Protein 2MWT (pdb70)

Foldseek 3Di:
DVCVVVVVVVCVVVVVVCVVVPPPDDDPDDDDDD

Structure (mmCIF, N/CA/C/O backbone):
data_2MWT
#
_entry.id   2MWT
#
loop_
_atom_site.group_PDB
_atom_site.id
_atom_site.type_symbol
_atom_site.label_atom_id
_atom_site.label_alt_id
_atom_site.label_comp_id
_atom_site.label_asym_id
_atom_site.label_entity_id
_atom_site.label_seq_id
_atom_site.pdbx_PDB_ins_code
_atom_site.Cartn_x
_atom_site.Cartn_y
_atom_site.Cartn_z
_atom_site.occupancy
_atom_site.B_iso_or_equiv
_atom_site.auth_seq_id
_atom_site.auth_comp_id
_atom_site.auth_asym_id
_atom_site.auth_atom_id
_atom_site.pdbx_PDB_model_num
ATOM 1 N N . LYS A 1 1 ? -11.707 -5.623 16.381 1.00 13.00 1 LYS A N 1
ATOM 2 C CA . LYS A 1 1 ? -10.942 -5.625 15.140 1.00 3.51 1 LYS A CA 1
ATOM 3 C C . LYS A 1 1 ? -11.334 -4.444 14.257 1.00 33.32 1 LYS A C 1
ATOM 4 O O . LYS A 1 1 ? -12.045 -4.608 13.265 1.00 24.51 1 LYS A O 1
ATOM 23 N N . ARG A 1 2 ? -10.866 -3.256 14.624 1.00 53.44 2 ARG A N 1
ATOM 24 C CA . ARG A 1 2 ? -11.169 -2.048 13.864 1.00 23.32 2 ARG A CA 1
ATOM 25 C C . ARG A 1 2 ? -10.040 -1.722 12.891 1.00 51.54 2 ARG A C 1
ATOM 26 O O . ARG A 1 2 ? -10.263 -1.101 11.851 1.00 73.44 2 ARG A O 1
ATOM 47 N N . PHE A 1 3 ? -8.828 -2.143 13.235 1.00 3.54 3 PHE A N 1
ATOM 48 C CA . PHE A 1 3 ? -7.664 -1.894 12.393 1.00 43.50 3 PHE A CA 1
ATOM 49 C C . PHE A 1 3 ? -7.745 -2.701 11.101 1.00 41.23 3 PHE A C 1
ATOM 50 O O . PHE A 1 3 ? -7.157 -2.329 10.085 1.00 75.15 3 PHE A O 1
ATOM 67 N N . LYS A 1 4 ? -8.477 -3.809 11.147 1.00 1.34 4 LYS A N 1
ATOM 68 C CA . LYS A 1 4 ? -8.637 -4.670 9.982 1.00 71.11 4 LYS A CA 1
ATOM 69 C C . LYS A 1 4 ? -9.093 -3.865 8.769 1.00 63.21 4 LYS A C 1
ATOM 70 O O . LYS A 1 4 ? -8.659 -4.117 7.645 1.00 64.33 4 LYS A O 1
ATOM 89 N N . LYS A 1 5 ? -9.969 -2.895 9.004 1.00 51.41 5 LYS A N 1
ATOM 90 C CA . LYS A 1 5 ? -10.482 -2.050 7.932 1.00 41.03 5 LYS A CA 1
ATOM 91 C C . LYS A 1 5 ? -9.385 -1.144 7.381 1.00 73.11 5 LYS A C 1
ATOM 92 O O . LYS A 1 5 ? -9.379 -0.811 6.196 1.00 43.33 5 LYS A O 1
ATOM 111 N N . PHE A 1 6 ? -8.458 -0.750 8.248 1.00 75.11 6 PHE A N 1
ATOM 112 C CA . PHE A 1 6 ? -7.356 0.117 7.848 1.00 74.13 6 PHE A CA 1
ATOM 113 C C . PHE A 1 6 ? -6.392 -0.621 6.924 1.00 41.14 6 PHE A C 1
ATOM 114 O O . PHE A 1 6 ? -5.878 -0.051 5.961 1.00 53.22 6 PHE A O 1
ATOM 131 N N . PHE A 1 7 ? -6.150 -1.893 7.224 1.00 12.42 7 PHE A N 1
ATOM 132 C CA . PHE A 1 7 ? -5.246 -2.709 6.422 1.00 34.24 7 PHE A CA 1
ATOM 133 C C . PHE A 1 7 ? -5.623 -2.646 4.945 1.00 62.40 7 PHE A C 1
ATOM 134 O O . PHE A 1 7 ? -4.795 -2.317 4.095 1.00 55.32 7 PHE A O 1
ATOM 151 N N . LYS A 1 8 ? -6.877 -2.966 4.646 1.00 15.43 8 LYS A N 1
ATOM 152 C CA . LYS A 1 8 ? -7.366 -2.946 3.273 1.00 53.43 8 LYS A CA 1
ATOM 153 C C . LYS A 1 8 ? -7.155 -1.574 2.640 1.00 40.11 8 LYS A C 1
ATOM 154 O O . LYS A 1 8 ? -7.024 -1.454 1.422 1.00 62.04 8 LYS A O 1
ATOM 173 N N . LYS A 1 9 ? -7.122 -0.541 3.475 1.00 4.11 9 LYS A N 1
ATOM 174 C CA . LYS A 1 9 ? -6.923 0.823 2.999 1.00 73.34 9 LYS A CA 1
ATOM 175 C C . LYS A 1 9 ? -5.451 1.087 2.702 1.00 64.44 9 LYS A C 1
ATOM 176 O O . LYS A 1 9 ? -5.115 1.777 1.739 1.00 20.12 9 LYS A O 1
ATOM 195 N N . VAL A 1 10 ? -4.575 0.531 3.534 1.00 51.34 10 VAL A N 1
ATOM 196 C CA . VAL A 1 10 ? -3.138 0.705 3.358 1.00 30.45 10 VAL A CA 1
ATOM 197 C C . VAL A 1 10 ? -2.663 0.072 2.055 1.00 20.34 10 VAL A C 1
ATOM 198 O O . VAL A 1 10 ? -1.676 0.509 1.463 1.00 23.55 10 VAL A O 1
ATOM 211 N N . LYS A 1 11 ? -3.373 -0.961 1.612 1.00 4.44 11 LYS A N 1
ATOM 212 C CA . LYS A 1 11 ? -3.026 -1.654 0.378 1.00 70.43 11 LYS A CA 1
ATOM 213 C C . LYS A 1 11 ? -3.062 -0.700 -0.811 1.00 42.34 11 LYS A C 1
ATOM 214 O O . LYS A 1 11 ? -2.309 -0.860 -1.772 1.00 43.52 11 LYS A O 1
ATOM 233 N N . LYS A 1 12 ? -3.940 0.295 -0.740 1.00 34.52 12 LYS A N 1
ATOM 234 C CA . LYS A 1 12 ? -4.073 1.278 -1.809 1.00 21.55 12 LYS A CA 1
ATOM 235 C C . LYS A 1 12 ? -2.952 2.309 -1.741 1.00 5.31 12 LYS A C 1
ATOM 236 O O . LYS A 1 12 ? -2.299 2.598 -2.744 1.00 73.32 12 LYS A O 1
ATOM 255 N N . SER A 1 13 ? -2.732 2.861 -0.552 1.00 21.13 13 SER A N 1
ATOM 256 C CA . SER A 1 13 ? -1.691 3.862 -0.354 1.00 45.41 13 SER A CA 1
ATOM 257 C C . SER A 1 13 ? -0.309 3.268 -0.613 1.00 14.21 13 SER A C 1
ATOM 258 O O . SER A 1 13 ? 0.458 3.783 -1.426 1.00 61.34 13 SER A O 1
ATOM 266 N N . VAL A 1 14 ? -0.000 2.181 0.086 1.00 64.53 14 VAL A N 1
ATOM 267 C CA . VAL A 1 14 ? 1.288 1.514 -0.068 1.00 1.21 14 VAL A CA 1
ATOM 268 C C . VAL A 1 14 ? 1.512 1.077 -1.511 1.00 71.02 14 VAL A C 1
ATOM 269 O O . VAL A 1 14 ? 2.643 1.053 -1.996 1.00 42.14 14 VAL A O 1
ATOM 282 N N . LYS A 1 15 ? 0.426 0.732 -2.194 1.00 74.31 15 LYS A N 1
ATOM 283 C CA . LYS A 1 15 ? 0.501 0.296 -3.584 1.00 1.54 15 LYS A CA 1
ATOM 284 C C . LYS A 1 15 ? 1.287 1.297 -4.425 1.00 53.03 15 LYS A C 1
ATOM 285 O O . LYS A 1 15 ? 1.972 0.921 -5.377 1.00 11.13 15 LYS A O 1
ATOM 304 N N . LYS A 1 16 ? 1.184 2.573 -4.068 1.00 63.23 16 LYS A N 1
ATOM 305 C CA . LYS A 1 16 ? 1.887 3.628 -4.788 1.00 41.03 16 LYS A CA 1
ATOM 306 C C . LYS A 1 16 ? 3.361 3.666 -4.396 1.00 14.33 16 LYS A C 1
ATOM 307 O O . LYS A 1 16 ? 4.225 3.964 -5.220 1.00 53.44 16 LYS A O 1
ATOM 326 N N . ARG A 1 17 ? 3.640 3.362 -3.133 1.00 32.43 17 ARG A N 1
ATOM 327 C CA . ARG A 1 17 ? 5.009 3.361 -2.632 1.00 11.14 17 ARG A CA 1
ATOM 328 C C . ARG A 1 17 ? 5.849 2.306 -3.346 1.00 50.41 17 ARG A C 1
ATOM 329 O O . ARG A 1 17 ? 7.012 2.542 -3.675 1.00 44.21 17 ARG A O 1
ATOM 350 N N . LEU A 1 18 ? 5.253 1.143 -3.583 1.00 15.34 18 LEU A N 1
ATOM 351 C CA . LEU A 1 18 ? 5.945 0.051 -4.258 1.00 5.43 18 LEU A CA 1
ATOM 352 C C . LEU A 1 18 ? 6.432 0.485 -5.637 1.00 11.32 18 LEU A C 1
ATOM 353 O O . LEU A 1 18 ? 7.404 -0.057 -6.163 1.00 51.43 18 LEU A O 1
ATOM 369 N N . LYS A 1 19 ? 5.751 1.468 -6.217 1.00 33.25 19 LYS A N 1
ATOM 370 C CA . LYS A 1 19 ? 6.114 1.978 -7.533 1.00 42.40 19 LYS A CA 1
ATOM 371 C C . LYS A 1 19 ? 7.591 2.357 -7.581 1.00 62.41 19 LYS A C 1
ATOM 372 O O . LYS A 1 19 ? 8.243 2.226 -8.618 1.00 12.54 19 LYS A O 1
ATOM 391 N N . LYS A 1 20 ? 8.114 2.824 -6.453 1.00 5.02 20 LYS A N 1
ATOM 392 C CA . LYS A 1 20 ? 9.515 3.219 -6.364 1.00 64.35 20 LYS A CA 1
ATOM 393 C C . LYS A 1 20 ? 10.419 1.995 -6.244 1.00 53.44 20 LYS A C 1
ATOM 394 O O . LYS A 1 20 ? 11.556 2.004 -6.717 1.00 32.52 20 LYS A O 1
ATOM 413 N N . ILE A 1 21 ? 9.905 0.946 -5.611 1.00 41.24 21 ILE A N 1
ATOM 414 C CA . ILE A 1 21 ? 10.665 -0.285 -5.432 1.00 41.45 21 ILE A CA 1
ATOM 415 C C . ILE A 1 21 ? 10.764 -1.065 -6.739 1.00 15.20 21 ILE A C 1
ATOM 416 O O . ILE A 1 21 ? 11.706 -1.829 -6.949 1.00 41.51 21 ILE A O 1
ATOM 432 N N . PHE A 1 22 ? 9.785 -0.866 -7.615 1.00 74.35 22 PHE A N 1
ATOM 433 C CA . PHE A 1 22 ? 9.761 -1.551 -8.903 1.00 52.50 22 PHE A CA 1
ATOM 434 C C . PHE A 1 22 ? 10.285 -0.642 -10.011 1.00 64.33 22 PHE A C 1
ATOM 435 O O . PHE A 1 22 ? 9.766 -0.641 -11.127 1.00 73.35 22 PHE A O 1
ATOM 452 N N . LYS A 1 23 ? 11.319 0.131 -9.695 1.00 72.30 23 LYS A N 1
ATOM 453 C CA . LYS A 1 23 ? 11.916 1.044 -10.662 1.00 61.11 23 LYS A CA 1
ATOM 454 C C . LYS A 1 23 ? 13.127 0.407 -11.336 1.00 72.34 23 LYS A C 1
ATOM 455 O O . LYS A 1 23 ? 13.990 1.102 -11.872 1.00 53.34 23 LYS A O 1
ATOM 474 N N . LYS A 1 24 ? 13.184 -0.920 -11.308 1.00 30.54 24 LYS A N 1
ATOM 475 C CA . LYS A 1 24 ? 14.287 -1.653 -11.918 1.00 41.32 24 LYS A CA 1
ATOM 476 C C . LYS A 1 24 ? 14.087 -1.782 -13.425 1.00 13.42 24 LYS A C 1
ATOM 477 O O . LYS A 1 24 ? 12.979 -1.635 -13.943 1.00 23.43 24 LYS A O 1
ATOM 496 N N . PRO A 1 25 ? 15.182 -2.063 -14.146 1.00 73.44 25 PRO A N 1
ATOM 497 C CA . PRO A 1 25 ? 15.151 -2.220 -15.604 1.00 33.34 25 PRO A CA 1
ATOM 498 C C . PRO A 1 25 ? 14.421 -3.488 -16.035 1.00 11.13 25 PRO A C 1
ATOM 499 O O . PRO A 1 25 ? 14.004 -3.614 -17.186 1.00 14.14 25 PRO A O 1
ATOM 510 N N . MET A 1 26 ? 14.270 -4.424 -15.104 1.00 20.14 26 MET A N 1
ATOM 511 C CA . MET A 1 26 ? 13.588 -5.682 -15.388 1.00 45.51 26 MET A CA 1
ATOM 512 C C . MET A 1 26 ? 12.089 -5.461 -15.557 1.00 53.24 26 MET A C 1
ATOM 513 O O . MET A 1 26 ? 11.460 -6.047 -16.439 1.00 24.10 26 MET A O 1
ATOM 527 N N . VAL A 1 27 ? 11.520 -4.612 -14.707 1.00 42.21 27 VAL A N 1
ATOM 528 C CA . VAL A 1 27 ? 10.094 -4.313 -14.763 1.00 62.34 27 VAL A CA 1
ATOM 529 C C . VAL A 1 27 ? 9.729 -3.622 -16.072 1.00 12.40 27 VAL A C 1
ATOM 530 O O . VAL A 1 27 ? 10.539 -2.897 -16.650 1.00 65.43 27 VAL A O 1
ATOM 543 N N . ILE A 1 28 ? 8.504 -3.849 -16.533 1.00 74.40 28 ILE A N 1
ATOM 544 C CA . ILE A 1 28 ? 8.030 -3.247 -17.773 1.00 2.52 28 ILE A CA 1
ATOM 545 C C . ILE A 1 28 ? 6.806 -2.371 -17.526 1.00 60.42 28 ILE A C 1
ATOM 546 O O . ILE A 1 28 ? 5.974 -2.676 -16.673 1.00 73.21 28 ILE A O 1
ATOM 562 N N . GLY A 1 29 ? 6.702 -1.282 -18.281 1.00 41.14 29 GLY A N 1
ATOM 563 C CA . GLY A 1 29 ? 5.575 -0.380 -18.131 1.00 4.31 29 GLY A CA 1
ATOM 564 C C . GLY A 1 29 ? 5.822 0.686 -17.081 1.00 61.15 29 GLY A C 1
ATOM 565 O O . GLY A 1 29 ? 4.944 0.985 -16.272 1.00 4.14 29 GLY A O 1
ATOM 569 N N . VAL A 1 30 ? 7.021 1.260 -17.094 1.00 30.05 30 VAL A N 1
ATOM 570 C CA . VAL A 1 30 ? 7.381 2.298 -16.135 1.00 42.12 30 VAL A CA 1
ATOM 571 C C . VAL A 1 30 ? 8.282 3.348 -16.775 1.00 40.34 30 VAL A C 1
ATOM 572 O O . VAL A 1 30 ? 9.394 3.047 -17.212 1.00 13.15 30 VAL A O 1
ATOM 585 N N . THR A 1 31 ? 7.796 4.584 -16.829 1.00 14.44 31 THR A N 1
ATOM 586 C CA . THR A 1 31 ? 8.556 5.680 -17.416 1.00 11.41 31 THR A CA 1
ATOM 587 C C . THR A 1 31 ? 9.089 6.618 -16.339 1.00 44.42 31 THR A C 1
ATOM 588 O O . THR A 1 31 ? 8.422 6.869 -15.335 1.00 41.22 31 THR A O 1
ATOM 599 N N . ILE A 1 32 ? 10.295 7.134 -16.555 1.00 12.11 32 ILE A N 1
ATOM 600 C CA . ILE A 1 32 ? 10.916 8.046 -15.603 1.00 3.31 32 ILE A CA 1
ATOM 601 C C . ILE A 1 32 ? 10.103 9.328 -15.458 1.00 41.14 32 ILE A C 1
ATOM 602 O O . ILE A 1 32 ? 9.704 9.953 -16.441 1.00 13.41 32 ILE A O 1
ATOM 618 N N . PRO A 1 33 ? 9.852 9.731 -14.204 1.00 43.50 33 PRO A N 1
ATOM 619 C CA . PRO A 1 33 ? 9.087 10.944 -13.901 1.00 14.14 33 PRO A CA 1
ATOM 620 C C . PRO A 1 33 ? 9.847 12.215 -14.262 1.00 1.52 33 PRO A C 1
ATOM 621 O O . PRO A 1 33 ? 10.738 12.647 -13.530 1.00 11.13 33 PRO A O 1
ATOM 632 N N . PHE A 1 34 ? 9.490 12.812 -15.395 1.00 32.55 34 PHE A N 1
ATOM 633 C CA . PHE A 1 34 ? 10.139 14.034 -15.853 1.00 24.00 34 PHE A CA 1
ATOM 634 C C . PHE A 1 34 ? 9.144 15.189 -15.914 1.00 72.33 34 PHE A C 1
ATOM 635 O O . PHE A 1 34 ? 7.950 15.005 -15.678 1.00 64.01 34 PHE A O 1
ATOM 652 N N . LYS A 1 1 ? -9.901 -5.980 14.818 1.00 33.41 1 LYS A N 2
ATOM 653 C CA . LYS A 1 1 ? -11.206 -6.118 14.182 1.00 51.11 1 LYS A CA 2
ATOM 654 C C . LYS A 1 1 ? -11.519 -4.903 13.315 1.00 65.01 1 LYS A C 2
ATOM 655 O O . LYS A 1 1 ? -11.797 -5.035 12.123 1.00 11.31 1 LYS A O 2
ATOM 674 N N . ARG A 1 2 ? -11.470 -3.720 13.920 1.00 73.21 2 ARG A N 2
ATOM 675 C CA . ARG A 1 2 ? -11.748 -2.483 13.203 1.00 41.33 2 ARG A CA 2
ATOM 676 C C . ARG A 1 2 ? -10.555 -2.072 12.344 1.00 33.44 2 ARG A C 2
ATOM 677 O O . ARG A 1 2 ? -10.721 -1.564 11.235 1.00 21.05 2 ARG A O 2
ATOM 698 N N . PHE A 1 3 ? -9.354 -2.296 12.866 1.00 45.51 3 PHE A N 2
ATOM 699 C CA . PHE A 1 3 ? -8.132 -1.947 12.148 1.00 53.33 3 PHE A CA 2
ATOM 700 C C . PHE A 1 3 ? -8.003 -2.764 10.866 1.00 63.33 3 PHE A C 2
ATOM 701 O O . PHE A 1 3 ? -7.347 -2.345 9.912 1.00 31.41 3 PHE A O 2
ATOM 718 N N . LYS A 1 4 ? -8.633 -3.935 10.852 1.00 42.53 4 LYS A N 2
ATOM 719 C CA . LYS A 1 4 ? -8.591 -4.812 9.687 1.00 24.23 4 LYS A CA 2
ATOM 720 C C . LYS A 1 4 ? -8.986 -4.058 8.422 1.00 2.22 4 LYS A C 2
ATOM 721 O O . LYS A 1 4 ? -8.422 -4.282 7.351 1.00 31.34 4 LYS A O 2
ATOM 740 N N . LYS A 1 5 ? -9.958 -3.162 8.553 1.00 51.52 5 LYS A N 2
ATOM 741 C CA . LYS A 1 5 ? -10.428 -2.371 7.421 1.00 1.00 5 LYS A CA 2
ATOM 742 C C . LYS A 1 5 ? -9.362 -1.378 6.971 1.00 0.21 5 LYS A C 2
ATOM 743 O O . LYS A 1 5 ? -9.258 -1.057 5.787 1.00 24.11 5 LYS A O 2
ATOM 762 N N . PHE A 1 6 ? -8.571 -0.894 7.924 1.00 60.02 6 PHE A N 2
ATOM 763 C CA . PHE A 1 6 ? -7.512 0.063 7.625 1.00 12.23 6 PHE A CA 2
ATOM 764 C C . PHE A 1 6 ? -6.400 -0.593 6.812 1.00 52.51 6 PHE A C 2
ATOM 765 O O . PHE A 1 6 ? -5.852 0.012 5.889 1.00 21.11 6 PHE A O 2
ATOM 782 N N . PHE A 1 7 ? -6.072 -1.832 7.160 1.00 72.02 7 PHE A N 2
ATOM 783 C CA . PHE A 1 7 ? -5.025 -2.571 6.463 1.00 23.15 7 PHE A CA 2
ATOM 784 C C . PHE A 1 7 ? -5.259 -2.555 4.956 1.00 41.52 7 PHE A C 2
ATOM 785 O O . PHE A 1 7 ? -4.387 -2.156 4.184 1.00 22.04 7 PHE A O 2
ATOM 802 N N . LYS A 1 8 ? -6.443 -2.993 4.542 1.00 14.44 8 LYS A N 2
ATOM 803 C CA . LYS A 1 8 ? -6.795 -3.029 3.127 1.00 34.32 8 LYS A CA 2
ATOM 804 C C . LYS A 1 8 ? -6.623 -1.656 2.488 1.00 3.43 8 LYS A C 2
ATOM 805 O O . LYS A 1 8 ? -6.382 -1.544 1.286 1.00 31.31 8 LYS A O 2
ATOM 824 N N . LYS A 1 9 ? -6.746 -0.610 3.300 1.00 64.14 9 LYS A N 2
ATOM 825 C CA . LYS A 1 9 ? -6.601 0.757 2.815 1.00 71.01 9 LYS A CA 2
ATOM 826 C C . LYS A 1 9 ? -5.129 1.135 2.684 1.00 4.00 9 LYS A C 2
ATOM 827 O O . LYS A 1 9 ? -4.743 1.859 1.766 1.00 73.14 9 LYS A O 2
ATOM 846 N N . VAL A 1 10 ? -4.311 0.639 3.606 1.00 23.41 10 VAL A N 2
ATOM 847 C CA . VAL A 1 10 ? -2.880 0.922 3.592 1.00 53.10 10 VAL A CA 2
ATOM 848 C C . VAL A 1 10 ? -2.209 0.302 2.372 1.00 73.34 10 VAL A C 2
ATOM 849 O O . VAL A 1 10 ? -1.243 0.846 1.837 1.00 40.13 10 VAL A O 2
ATOM 862 N N . LYS A 1 11 ? -2.729 -0.841 1.936 1.00 61.11 11 LYS A N 2
ATOM 863 C CA . LYS A 1 11 ? -2.182 -1.537 0.777 1.00 50.41 11 LYS A CA 2
ATOM 864 C C . LYS A 1 11 ? -2.343 -0.700 -0.488 1.00 12.54 11 LYS A C 2
ATOM 865 O O . LYS A 1 11 ? -1.522 -0.770 -1.401 1.00 50.00 11 LYS A O 2
ATOM 884 N N . LYS A 1 12 ? -3.408 0.095 -0.533 1.00 3.32 12 LYS A N 2
ATOM 885 C CA 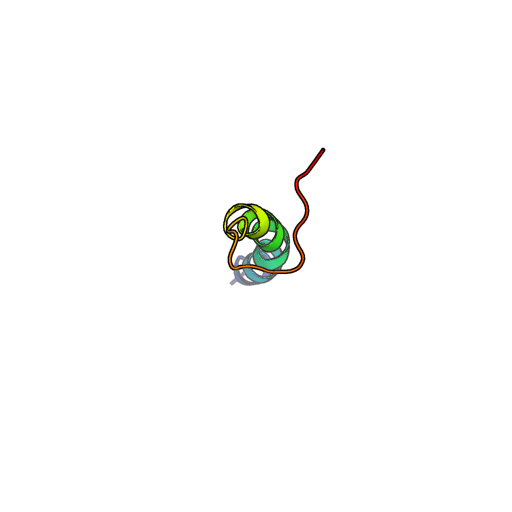. LYS A 1 12 ? -3.677 0.950 -1.683 1.00 24.42 12 LYS A CA 2
ATOM 886 C C . LYS A 1 12 ? -2.716 2.134 -1.718 1.00 23.35 12 LYS A C 2
ATOM 887 O O . LYS A 1 12 ? -2.076 2.397 -2.736 1.00 53.21 12 LYS A O 2
ATOM 906 N N . SER A 1 13 ? -2.618 2.844 -0.599 1.00 65.31 13 SER A N 2
ATOM 907 C CA . SER A 1 13 ? -1.735 4.002 -0.502 1.00 54.20 13 SER A CA 2
ATOM 908 C C . SER A 1 13 ? -0.272 3.577 -0.578 1.00 41.32 13 SER A C 2
ATOM 909 O O . SER A 1 13 ? 0.486 4.068 -1.416 1.00 21.12 13 SER A O 2
ATOM 917 N N . VAL A 1 14 ? 0.119 2.662 0.303 1.00 70.03 14 VAL A N 2
ATOM 918 C CA . VAL A 1 14 ? 1.491 2.169 0.336 1.00 2.43 14 VAL A CA 2
ATOM 919 C C . VAL A 1 14 ? 1.922 1.650 -1.032 1.00 32.25 14 VAL A C 2
ATOM 920 O O . VAL A 1 14 ? 3.088 1.758 -1.410 1.00 12.41 14 VAL A O 2
ATOM 933 N N . LYS A 1 15 ? 0.972 1.085 -1.769 1.00 62.02 15 LYS A N 2
ATOM 934 C CA . LYS A 1 15 ? 1.250 0.549 -3.096 1.00 63.13 15 LYS A CA 2
ATOM 935 C C . LYS A 1 15 ? 1.968 1.581 -3.960 1.00 71.44 15 LYS A C 2
ATOM 936 O O . LYS A 1 15 ? 2.947 1.266 -4.638 1.00 35.34 15 LYS A O 2
ATOM 955 N N . LYS A 1 16 ? 1.477 2.815 -3.932 1.00 34.35 16 LYS A N 2
ATOM 956 C CA . LYS A 1 16 ? 2.073 3.895 -4.709 1.00 12.05 16 LYS A CA 2
ATOM 957 C C . LYS A 1 16 ? 3.526 4.118 -4.306 1.00 45.00 16 LYS A C 2
ATOM 958 O O . LYS A 1 16 ? 4.353 4.521 -5.124 1.00 40.54 16 LYS A O 2
ATOM 977 N N . ARG A 1 17 ? 3.833 3.851 -3.040 1.00 73.23 17 ARG A N 2
ATOM 978 C CA . ARG A 1 17 ? 5.188 4.023 -2.530 1.00 75.50 17 ARG A CA 2
ATOM 979 C C . ARG A 1 17 ? 6.124 2.965 -3.106 1.00 61.21 17 ARG A C 2
ATOM 980 O O . ARG A 1 17 ? 7.131 3.289 -3.735 1.00 44.52 17 ARG A O 2
ATOM 1001 N N . LEU A 1 18 ? 5.786 1.699 -2.885 1.00 53.45 18 LEU A N 2
ATOM 1002 C CA . LEU A 1 18 ? 6.596 0.593 -3.382 1.00 50.43 18 LEU A CA 2
ATOM 1003 C C . LEU A 1 18 ? 6.660 0.606 -4.906 1.00 51.44 18 LEU A C 2
ATOM 1004 O O . LEU A 1 18 ? 7.615 0.111 -5.504 1.00 62.12 18 LEU A O 2
ATOM 1020 N N . LYS A 1 19 ? 5.636 1.178 -5.532 1.00 3.32 19 LYS A N 2
ATOM 1021 C CA . LYS A 1 19 ? 5.576 1.261 -6.986 1.00 41.51 19 LYS A CA 2
ATOM 1022 C C . LYS A 1 19 ? 6.856 1.869 -7.550 1.00 52.33 19 LYS A C 2
ATOM 1023 O O . LYS A 1 19 ? 7.265 1.555 -8.668 1.00 62.05 19 LYS A O 2
ATOM 1042 N N . LYS A 1 20 ? 7.486 2.740 -6.769 1.00 22.42 20 LYS A N 2
ATOM 1043 C CA . LYS A 1 20 ? 8.721 3.390 -7.188 1.00 3.25 20 LYS A CA 2
ATOM 1044 C C . LYS A 1 20 ? 9.918 2.466 -6.990 1.00 32.31 20 LYS A C 2
ATOM 1045 O O . LYS A 1 20 ? 10.873 2.496 -7.766 1.00 72.15 20 LYS A O 2
ATOM 1064 N N . ILE A 1 21 ? 9.859 1.645 -5.946 1.00 71.13 21 ILE A N 2
ATOM 1065 C CA . ILE A 1 21 ? 10.937 0.710 -5.649 1.00 34.53 21 ILE A CA 2
ATOM 1066 C C . ILE A 1 21 ? 10.958 -0.442 -6.648 1.00 13.32 21 ILE A C 2
ATOM 1067 O O . ILE A 1 21 ? 12.002 -1.044 -6.896 1.00 34.44 21 ILE A O 2
ATOM 1083 N N . PHE A 1 22 ? 9.796 -0.742 -7.221 1.00 70.01 22 PHE A N 2
ATOM 1084 C CA . PHE A 1 22 ? 9.681 -1.821 -8.195 1.00 14.22 22 PHE A CA 2
ATOM 1085 C C . PHE A 1 22 ? 9.740 -1.277 -9.619 1.00 3.41 22 PHE A C 2
ATOM 1086 O O . PHE A 1 22 ? 9.014 -1.733 -10.502 1.00 34.40 22 PHE A O 2
ATOM 1103 N N . LYS A 1 23 ? 10.611 -0.297 -9.835 1.00 41.53 23 LYS A N 2
ATOM 1104 C CA . LYS A 1 23 ? 10.768 0.311 -11.152 1.00 2.24 23 LYS A CA 2
ATOM 1105 C C . LYS A 1 23 ? 11.589 -0.586 -12.072 1.00 22.43 23 LYS A C 2
ATOM 1106 O O . LYS A 1 23 ? 11.401 -0.586 -13.288 1.00 12.20 23 LYS A O 2
ATOM 1125 N N . LYS A 1 24 ? 12.501 -1.353 -11.483 1.00 22.41 24 LYS A N 2
ATOM 1126 C CA . LYS A 1 24 ? 13.350 -2.258 -12.248 1.00 73.42 24 LYS A CA 2
ATOM 1127 C C . LYS A 1 24 ? 12.542 -3.430 -12.797 1.00 15.34 24 LYS A C 2
ATOM 1128 O O . LYS A 1 24 ? 11.449 -3.738 -12.320 1.00 30.02 24 LYS A O 2
ATOM 1147 N N . PRO A 1 25 ? 13.088 -4.098 -13.823 1.00 75.10 25 PRO A N 2
ATOM 1148 C CA . PRO A 1 25 ? 12.434 -5.247 -14.457 1.00 31.43 25 PRO A CA 2
ATOM 1149 C C . PRO A 1 25 ? 12.403 -6.471 -13.549 1.00 30.34 25 PRO A C 2
ATOM 1150 O O . PRO A 1 25 ? 13.428 -7.114 -13.323 1.00 13.44 25 PRO A O 2
ATOM 1161 N N . MET A 1 26 ? 11.220 -6.787 -13.030 1.00 64.31 26 MET A N 2
ATOM 1162 C CA . MET A 1 26 ? 11.057 -7.936 -12.146 1.00 50.15 26 MET A CA 2
ATOM 1163 C C . MET A 1 26 ? 11.284 -9.241 -12.903 1.00 54.21 26 MET A C 2
ATOM 1164 O O . MET A 1 26 ? 12.286 -9.924 -12.696 1.00 44.33 26 MET A O 2
ATOM 1178 N N . VAL A 1 27 ? 10.346 -9.581 -13.781 1.00 53.34 27 VAL A N 2
ATOM 1179 C CA . VAL A 1 27 ? 10.444 -10.803 -14.570 1.00 72.25 27 VAL A CA 2
ATOM 1180 C C . VAL A 1 27 ? 9.353 -10.860 -15.634 1.00 2.01 27 VAL A C 2
ATOM 1181 O O . VAL A 1 27 ? 8.238 -10.385 -15.420 1.00 43.40 27 VAL A O 2
ATOM 1194 N N . ILE A 1 28 ? 9.683 -11.445 -16.781 1.00 13.53 28 ILE A N 2
ATOM 1195 C CA . ILE A 1 28 ? 8.731 -11.565 -17.878 1.00 62.42 28 ILE A CA 2
ATOM 1196 C C . ILE A 1 28 ? 8.426 -13.028 -18.183 1.00 34.40 28 ILE A C 2
ATOM 1197 O O . ILE A 1 28 ? 9.285 -13.896 -18.036 1.00 61.22 28 ILE A O 2
ATOM 1213 N N . GLY A 1 29 ? 7.194 -13.293 -18.609 1.00 63.21 29 GLY A N 2
ATOM 1214 C CA . GLY A 1 29 ? 6.797 -14.652 -18.930 1.00 54.00 29 GLY A CA 2
ATOM 1215 C C . GLY A 1 29 ? 5.788 -15.208 -17.945 1.00 74.34 29 GLY A C 2
ATOM 1216 O O . GLY A 1 29 ? 5.078 -16.168 -18.247 1.00 63.12 29 GLY A O 2
ATOM 1220 N N . VAL A 1 30 ? 5.724 -14.607 -16.762 1.00 23.02 30 VAL A N 2
ATOM 1221 C CA . VAL A 1 30 ? 4.795 -15.048 -15.728 1.00 61.34 30 VAL A CA 2
ATOM 1222 C C . VAL A 1 30 ? 4.280 -13.869 -14.912 1.00 34.23 30 VAL A C 2
ATOM 1223 O O . VAL A 1 30 ? 5.061 -13.096 -14.355 1.00 12.40 30 VAL A O 2
ATOM 1236 N N . THR A 1 31 ? 2.959 -13.735 -14.843 1.00 62.31 31 THR A N 2
ATOM 1237 C CA . THR A 1 31 ? 2.338 -12.650 -14.094 1.00 2.32 31 THR A CA 2
ATOM 1238 C C . THR A 1 31 ? 1.346 -13.186 -13.069 1.00 13.41 31 THR A C 2
ATOM 1239 O O . THR A 1 31 ? 0.672 -14.189 -13.309 1.00 24.22 31 THR A O 2
ATOM 1250 N N . ILE A 1 32 ? 1.260 -12.512 -11.927 1.00 5.23 32 ILE A N 2
ATOM 1251 C CA . ILE A 1 32 ? 0.348 -12.920 -10.866 1.00 71.10 32 ILE A CA 2
ATOM 1252 C C . ILE A 1 32 ? -1.078 -13.056 -11.389 1.00 20.31 32 ILE A C 2
ATOM 1253 O O . ILE A 1 32 ? -1.603 -12.175 -12.070 1.00 1.13 32 ILE A O 2
ATOM 1269 N N . PRO A 1 33 ? -1.722 -14.187 -11.063 1.00 54.35 33 PRO A N 2
ATOM 1270 C CA . PRO A 1 33 ? -3.097 -14.465 -11.489 1.00 35.44 33 PRO A CA 2
ATOM 1271 C C . PRO A 1 33 ? -4.113 -13.568 -10.787 1.00 65.44 33 PRO A C 2
ATOM 1272 O O . PRO A 1 33 ? -4.982 -12.977 -11.429 1.00 42.04 33 PRO A O 2
ATOM 1283 N N . PHE A 1 34 ? -3.997 -13.471 -9.467 1.00 55.54 34 PHE A N 2
ATOM 1284 C CA . PHE A 1 34 ? -4.906 -12.647 -8.679 1.00 73.10 34 PHE A CA 2
ATOM 1285 C C . PHE A 1 34 ? -6.360 -12.987 -8.994 1.00 21.03 34 PHE A C 2
ATOM 1286 O O . PHE A 1 34 ? -6.745 -14.155 -9.012 1.00 41.34 34 PHE A O 2
ATOM 1303 N N . LYS A 1 1 ? -12.574 -5.329 15.777 1.00 52.21 1 LYS A N 3
ATOM 1304 C CA . LYS A 1 1 ? -11.715 -5.427 14.602 1.00 34.23 1 LYS A CA 3
ATOM 1305 C C . LYS A 1 1 ? -11.939 -4.244 13.665 1.00 64.42 1 LYS A C 3
ATOM 1306 O O . LYS A 1 1 ? -12.363 -4.417 12.523 1.00 72.33 1 LYS A O 3
ATOM 1325 N N . ARG A 1 2 ? -11.649 -3.043 14.154 1.00 34.55 2 ARG A N 3
ATOM 1326 C CA . ARG A 1 2 ? -11.819 -1.833 13.360 1.00 1.34 2 ARG A CA 3
ATOM 1327 C C . ARG A 1 2 ? -10.583 -1.566 12.506 1.00 10.00 2 ARG A C 3
ATOM 1328 O O . ARG A 1 2 ? -10.669 -0.936 11.452 1.00 54.34 2 ARG A O 3
ATOM 1349 N N . PHE A 1 3 ? -9.435 -2.048 12.968 1.00 31.31 3 PHE A N 3
ATOM 1350 C CA . PHE A 1 3 ? -8.181 -1.861 12.247 1.00 35.51 3 PHE A CA 3
ATOM 1351 C C . PHE A 1 3 ? -8.155 -2.702 10.975 1.00 21.41 3 PHE A C 3
ATOM 1352 O O . PHE A 1 3 ? -7.454 -2.376 10.016 1.00 14.00 3 PHE A O 3
ATOM 1369 N N . LYS A 1 4 ? -8.922 -3.786 10.973 1.00 22.31 4 LYS A N 3
ATOM 1370 C CA . LYS A 1 4 ? -8.988 -4.676 9.819 1.00 14.43 4 LYS A CA 3
ATOM 1371 C C . LYS A 1 4 ? -9.294 -3.892 8.546 1.00 64.54 4 LYS A C 3
ATOM 1372 O O . LYS A 1 4 ? -8.775 -4.205 7.474 1.00 1.53 4 LYS A O 3
ATOM 1391 N N . LYS A 1 5 ? -10.137 -2.873 8.671 1.00 60.41 5 LYS A N 3
ATOM 1392 C CA . LYS A 1 5 ? -10.510 -2.044 7.532 1.00 4.41 5 LYS A CA 3
ATOM 1393 C C . LYS A 1 5 ? -9.343 -1.162 7.097 1.00 73.43 5 LYS A C 3
ATOM 1394 O O . LYS A 1 5 ? -9.195 -0.852 5.915 1.00 65.12 5 LYS A O 3
ATOM 1413 N N . PHE A 1 6 ? -8.517 -0.764 8.058 1.00 41.21 6 PHE A N 3
ATOM 1414 C CA . PHE A 1 6 ? -7.363 0.081 7.774 1.00 41.43 6 PHE A CA 3
ATOM 1415 C C . PHE A 1 6 ? -6.330 -0.671 6.939 1.00 72.31 6 PHE A C 3
ATOM 1416 O O . PHE A 1 6 ? -5.748 -0.119 6.006 1.00 64.33 6 PHE A O 3
ATOM 1433 N N . PHE A 1 7 ? -6.110 -1.936 7.283 1.00 44.12 7 PHE A N 3
ATOM 1434 C CA . PHE A 1 7 ? -5.146 -2.765 6.566 1.00 33.12 7 PHE A CA 3
ATOM 1435 C C . PHE A 1 7 ? -5.407 -2.728 5.064 1.00 1.31 7 PHE A C 3
ATOM 1436 O O . PHE A 1 7 ? -4.484 -2.558 4.266 1.00 14.01 7 PHE A O 3
ATOM 1453 N N . LYS A 1 8 ? -6.670 -2.886 4.684 1.00 53.31 8 LYS A N 3
ATOM 1454 C CA . LYS A 1 8 ? -7.055 -2.870 3.277 1.00 34.42 8 LYS A CA 3
ATOM 1455 C C . LYS A 1 8 ? -6.783 -1.504 2.655 1.00 24.43 8 LYS A C 3
ATOM 1456 O O . LYS A 1 8 ? -6.561 -1.393 1.450 1.00 43.43 8 LYS A O 3
ATOM 1475 N N . LYS A 1 9 ? -6.800 -0.466 3.485 1.00 33.31 9 LYS A N 3
ATOM 1476 C CA . LYS A 1 9 ? -6.553 0.892 3.018 1.00 43.23 9 LYS A CA 3
ATOM 1477 C C . LYS A 1 9 ? -5.060 1.137 2.824 1.00 23.23 9 LYS A C 3
ATOM 1478 O O . LYS A 1 9 ? -4.651 1.859 1.915 1.00 3.20 9 LYS A O 3
ATOM 1497 N N . VAL A 1 10 ? -4.249 0.531 3.686 1.00 60.31 10 VAL A N 3
ATOM 1498 C CA . VAL A 1 10 ? -2.800 0.682 3.609 1.00 73.13 10 VAL A CA 3
ATOM 1499 C C . VAL A 1 10 ? -2.247 0.035 2.343 1.00 21.14 10 VAL A C 3
ATOM 1500 O O . VAL A 1 10 ? -1.251 0.492 1.784 1.00 23.25 10 VAL A O 3
ATOM 1513 N N . LYS A 1 11 ? -2.901 -1.031 1.896 1.00 14.33 11 LYS A N 3
ATOM 1514 C CA . LYS A 1 11 ? -2.478 -1.741 0.694 1.00 4.04 11 LYS A CA 3
ATOM 1515 C C . LYS A 1 11 ? -2.594 -0.847 -0.536 1.00 30.34 11 LYS A C 3
ATOM 1516 O O . LYS A 1 11 ? -1.819 -0.974 -1.484 1.00 32.20 11 LYS A O 3
ATOM 1535 N N . LYS A 1 12 ? -3.566 0.059 -0.513 1.00 23.43 12 LYS A N 3
ATOM 1536 C CA . LYS A 1 12 ? -3.782 0.977 -1.624 1.00 54.51 12 LYS A CA 3
ATOM 1537 C C . LYS A 1 12 ? -2.714 2.066 -1.648 1.00 31.35 12 LYS A C 3
ATOM 1538 O O . LYS A 1 12 ? -2.087 2.311 -2.678 1.00 22.31 12 LYS A O 3
ATOM 1557 N N . SER A 1 13 ? -2.510 2.713 -0.506 1.00 11.45 13 SER A N 3
ATOM 1558 C CA . SER A 1 13 ? -1.519 3.778 -0.396 1.00 34.52 13 SER A CA 3
ATOM 1559 C C . SER A 1 13 ? -0.107 3.222 -0.555 1.00 32.34 13 SER A C 3
ATOM 1560 O O . SER A 1 13 ? 0.661 3.679 -1.402 1.00 14.33 13 SER A O 3
ATOM 1568 N N . VAL A 1 14 ? 0.229 2.232 0.266 1.00 23.14 14 VAL A N 3
ATOM 1569 C CA . VAL A 1 14 ? 1.548 1.613 0.217 1.00 30.31 14 VAL A CA 3
ATOM 1570 C C . VAL A 1 14 ? 1.865 1.107 -1.185 1.00 62.44 14 VAL A C 3
ATOM 1571 O O . VAL A 1 14 ? 3.020 1.114 -1.614 1.00 14.45 14 VAL A O 3
ATOM 1584 N N . LYS A 1 15 ? 0.833 0.666 -1.897 1.00 24.34 15 LYS A N 3
ATOM 1585 C CA . LYS A 1 15 ? 1.001 0.157 -3.253 1.00 15.21 15 LYS A CA 3
ATOM 1586 C C . LYS A 1 15 ? 1.778 1.147 -4.114 1.00 20.32 15 LYS A C 3
ATOM 1587 O O . LYS A 1 15 ? 2.623 0.756 -4.919 1.00 21.12 15 LYS A O 3
ATOM 1606 N N . LYS A 1 16 ? 1.487 2.432 -3.938 1.00 64.13 16 LYS A N 3
ATOM 1607 C CA . LYS A 1 16 ? 2.161 3.479 -4.697 1.00 22.22 16 LYS A CA 3
ATOM 1608 C C . LYS A 1 16 ? 3.616 3.618 -4.260 1.00 71.20 16 LYS A C 3
ATOM 1609 O O . LYS A 1 16 ? 4.487 3.946 -5.065 1.00 3.14 16 LYS A O 3
ATOM 1628 N N . ARG A 1 17 ? 3.871 3.365 -2.980 1.00 41.43 17 ARG A N 3
ATOM 1629 C CA . ARG A 1 17 ? 5.221 3.462 -2.437 1.00 40.01 17 ARG A CA 3
ATOM 1630 C C . ARG A 1 17 ? 6.155 2.468 -3.122 1.00 31.42 17 ARG A C 3
ATOM 1631 O O . ARG A 1 17 ? 7.186 2.849 -3.677 1.00 32.32 17 ARG A O 3
ATOM 1652 N N . LEU A 1 18 ? 5.788 1.191 -3.076 1.00 2.33 18 LEU A N 3
ATOM 1653 C CA . LEU A 1 18 ? 6.593 0.143 -3.691 1.00 74.44 18 LEU A CA 3
ATOM 1654 C C . LEU A 1 18 ? 6.689 0.343 -5.201 1.00 75.12 18 LEU A C 3
ATOM 1655 O O . LEU A 1 18 ? 7.648 -0.094 -5.837 1.00 2.45 18 LEU A O 3
ATOM 1671 N N . LYS A 1 19 ? 5.688 1.008 -5.768 1.00 14.31 19 LYS A N 3
ATOM 1672 C CA . LYS A 1 19 ? 5.660 1.271 -7.202 1.00 11.12 19 LYS A CA 3
ATOM 1673 C C . LYS A 1 19 ? 6.963 1.916 -7.663 1.00 62.41 19 LYS A C 3
ATOM 1674 O O . LYS A 1 19 ? 7.402 1.712 -8.795 1.00 62.33 19 LYS A O 3
ATOM 1693 N N . LYS A 1 20 ? 7.579 2.693 -6.779 1.00 33.43 20 LYS A N 3
ATOM 1694 C CA . LYS A 1 20 ? 8.833 3.365 -7.093 1.00 23.44 20 LYS A CA 3
ATOM 1695 C C . LYS A 1 20 ? 10.013 2.408 -6.955 1.00 45.23 20 LYS A C 3
ATOM 1696 O O . LYS A 1 20 ? 11.000 2.516 -7.683 1.00 23.22 20 LYS A O 3
ATOM 1715 N N . ILE A 1 21 ? 9.903 1.471 -6.020 1.00 13.12 21 ILE A N 3
ATOM 1716 C CA . ILE A 1 21 ? 10.960 0.493 -5.790 1.00 34.21 21 ILE A CA 3
ATOM 1717 C C . ILE A 1 21 ? 10.986 -0.558 -6.895 1.00 0.14 21 ILE A C 3
ATOM 1718 O O . ILE A 1 21 ? 12.021 -1.169 -7.161 1.00 11.23 21 ILE A O 3
ATOM 1734 N N . PHE A 1 22 ? 9.841 -0.762 -7.537 1.00 12.12 22 PHE A N 3
ATOM 1735 C CA . PHE A 1 22 ? 9.732 -1.738 -8.614 1.00 51.24 22 PHE A CA 3
ATOM 1736 C C . PHE A 1 22 ? 9.822 -1.057 -9.977 1.00 52.20 22 PHE A C 3
ATOM 1737 O O . PHE A 1 22 ? 9.251 -1.529 -10.960 1.00 73.53 22 PHE A O 3
ATOM 1754 N N . LYS A 1 23 ? 10.544 0.058 -10.027 1.00 52.03 23 LYS A N 3
ATOM 1755 C CA . LYS A 1 23 ? 10.711 0.805 -11.268 1.00 21.12 23 LYS A CA 3
ATOM 1756 C C . LYS A 1 23 ? 11.839 0.218 -12.110 1.00 74.05 23 LYS A C 3
ATOM 1757 O O . LYS A 1 23 ? 11.768 0.206 -13.339 1.00 63.54 23 LYS A O 3
ATOM 1776 N N . LYS A 1 24 ? 12.878 -0.270 -11.441 1.00 32.20 24 LYS A N 3
ATOM 1777 C CA . LYS A 1 24 ? 14.020 -0.863 -12.127 1.00 1.22 24 LYS A CA 3
ATOM 1778 C C . LYS A 1 24 ? 13.606 -2.114 -12.893 1.00 54.40 24 LYS A C 3
ATOM 1779 O O . LYS A 1 24 ? 12.566 -2.718 -12.629 1.00 12.25 24 LYS A O 3
ATOM 1798 N N . PRO A 1 25 ? 14.437 -2.516 -13.866 1.00 72.15 25 PRO A N 3
ATOM 1799 C CA . PRO A 1 25 ? 14.178 -3.701 -14.690 1.00 51.40 25 PRO A CA 3
ATOM 1800 C C . PRO A 1 25 ? 14.318 -4.998 -13.900 1.00 62.00 25 PRO A C 3
ATOM 1801 O O . PRO A 1 25 ? 13.845 -6.050 -14.329 1.00 32.12 25 PRO A O 3
ATOM 1812 N N . MET A 1 26 ? 14.969 -4.914 -12.744 1.00 42.15 26 MET A N 3
ATOM 1813 C CA . MET A 1 26 ? 15.169 -6.082 -11.894 1.00 2.01 26 MET A CA 3
ATOM 1814 C C . MET A 1 26 ? 13.840 -6.760 -11.580 1.00 51.43 26 MET A C 3
ATOM 1815 O O . MET A 1 26 ? 13.788 -7.966 -11.336 1.00 3.21 26 MET A O 3
ATOM 1829 N N . VAL A 1 27 ? 12.765 -5.978 -11.588 1.00 13.32 27 VAL A N 3
ATOM 1830 C CA . VAL A 1 27 ? 11.435 -6.503 -11.305 1.00 0.54 27 VAL A CA 3
ATOM 1831 C C . VAL A 1 27 ? 11.122 -7.709 -12.183 1.00 53.12 27 VAL A C 3
ATOM 1832 O O . VAL A 1 27 ? 11.576 -7.792 -13.325 1.00 24.11 27 VAL A O 3
ATOM 1845 N N . ILE A 1 28 ? 10.342 -8.641 -11.644 1.00 44.30 28 ILE A N 3
ATOM 1846 C CA . ILE A 1 28 ? 9.967 -9.841 -12.380 1.00 43.12 28 ILE A CA 3
ATOM 1847 C C . ILE A 1 28 ? 8.520 -9.766 -12.854 1.00 13.34 28 ILE A C 3
ATOM 1848 O O . ILE A 1 28 ? 7.659 -9.217 -12.167 1.00 54.43 28 ILE A O 3
ATOM 1864 N N . GLY A 1 29 ? 8.258 -10.323 -14.032 1.00 32.34 29 GLY A N 3
ATOM 1865 C CA . GLY A 1 29 ? 6.913 -10.311 -14.577 1.00 3.43 29 GLY A CA 3
ATOM 1866 C C . GLY A 1 29 ? 6.791 -9.421 -15.798 1.00 52.15 29 GLY A C 3
ATOM 1867 O O . GLY A 1 29 ? 5.730 -8.855 -16.059 1.00 13.52 29 GLY A O 3
ATOM 1871 N N . VAL A 1 30 ? 7.881 -9.298 -16.549 1.00 43.50 30 VAL A N 3
ATOM 1872 C CA . VAL A 1 30 ? 7.892 -8.471 -17.751 1.00 33.34 30 VAL A CA 3
ATOM 1873 C C . VAL A 1 30 ? 8.835 -9.043 -18.803 1.00 72.34 30 VAL A C 3
ATOM 1874 O O . VAL A 1 30 ? 10.016 -9.270 -18.537 1.00 42.25 30 VAL A O 3
ATOM 1887 N N . THR A 1 31 ? 8.306 -9.274 -20.000 1.00 62.53 31 THR A N 3
ATOM 1888 C CA . THR A 1 31 ? 9.099 -9.821 -21.094 1.00 2.03 31 THR A CA 3
ATOM 1889 C C . THR A 1 31 ? 8.639 -9.268 -22.437 1.00 44.24 31 THR A C 3
ATOM 1890 O O . THR A 1 31 ? 7.448 -9.036 -22.649 1.00 20.50 31 THR A O 3
ATOM 1901 N N . ILE A 1 32 ? 9.589 -9.058 -23.343 1.00 12.31 32 ILE A N 3
ATOM 1902 C CA . ILE 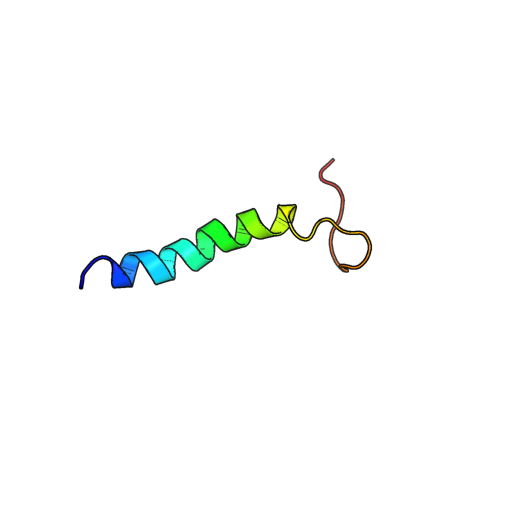A 1 32 ? 9.279 -8.532 -24.667 1.00 71.44 32 ILE A CA 3
ATOM 1903 C C . ILE A 1 32 ? 8.493 -9.548 -25.490 1.00 43.11 32 ILE A C 3
ATOM 1904 O O . ILE A 1 32 ? 8.854 -10.721 -25.584 1.00 3.03 32 ILE A O 3
ATOM 1920 N N . PRO A 1 33 ? 7.394 -9.087 -26.104 1.00 15.13 33 PRO A N 3
ATOM 1921 C CA . PRO A 1 33 ? 6.535 -9.938 -26.933 1.00 55.21 33 PRO A CA 3
ATOM 1922 C C . PRO A 1 33 ? 7.210 -10.347 -28.238 1.00 34.04 33 PRO A C 3
ATOM 1923 O O . PRO A 1 33 ? 7.212 -11.521 -28.606 1.00 61.53 33 PRO A O 3
ATOM 1934 N N . PHE A 1 34 ? 7.784 -9.370 -28.933 1.00 72.33 34 PHE A N 3
ATOM 1935 C CA . PHE A 1 34 ? 8.462 -9.629 -30.198 1.00 70.45 34 PHE A CA 3
ATOM 1936 C C . PHE A 1 34 ? 7.559 -10.409 -31.150 1.00 43.10 34 PHE A C 3
ATOM 1937 O O . PHE A 1 34 ? 6.749 -9.826 -31.869 1.00 4.14 34 PHE A O 3
ATOM 1954 N N . LYS A 1 1 ? -9.818 -6.104 14.576 1.00 11.42 1 LYS A N 4
ATOM 1955 C CA . LYS A 1 1 ? -11.269 -5.953 14.577 1.00 55.24 1 LYS A CA 4
ATOM 1956 C C . LYS A 1 1 ? -11.695 -4.769 13.714 1.00 62.35 1 LYS A C 4
ATOM 1957 O O . LYS A 1 1 ? -12.368 -4.941 12.698 1.00 33.13 1 LYS A O 4
ATOM 1976 N N . ARG A 1 2 ? -11.294 -3.571 14.123 1.00 2.21 2 ARG A N 4
ATOM 1977 C CA . ARG A 1 2 ? -11.634 -2.359 13.386 1.00 72.21 2 ARG A CA 4
ATOM 1978 C C . ARG A 1 2 ? -10.487 -1.939 12.472 1.00 52.42 2 ARG A C 4
ATOM 1979 O O . ARG A 1 2 ? -10.707 -1.523 11.334 1.00 4.24 2 ARG A O 4
ATOM 2000 N N . PHE A 1 3 ? -9.263 -2.053 12.977 1.00 4.34 3 PHE A N 4
ATOM 2001 C CA . PHE A 1 3 ? -8.081 -1.684 12.206 1.00 3.13 3 PHE A CA 4
ATOM 2002 C C . PHE A 1 3 ? -7.950 -2.554 10.960 1.00 35.31 3 PHE A C 4
ATOM 2003 O O . PHE A 1 3 ? -7.340 -2.154 9.969 1.00 22.31 3 PHE A O 4
ATOM 2020 N N . LYS A 1 4 ? -8.527 -3.751 11.019 1.00 4.24 4 LYS A N 4
ATOM 2021 C CA . LYS A 1 4 ? -8.476 -4.681 9.897 1.00 12.44 4 LYS A CA 4
ATOM 2022 C C . LYS A 1 4 ? -8.940 -4.005 8.610 1.00 72.13 4 LYS A C 4
ATOM 2023 O O . LYS A 1 4 ? -8.384 -4.242 7.537 1.00 24.21 4 LYS A O 4
ATOM 2042 N N . LYS A 1 5 ? -9.962 -3.163 8.723 1.00 25.31 5 LYS A N 4
ATOM 2043 C CA . LYS A 1 5 ? -10.498 -2.451 7.570 1.00 53.34 5 LYS A CA 4
ATOM 2044 C C . LYS A 1 5 ? -9.490 -1.438 7.038 1.00 33.40 5 LYS A C 4
ATOM 2045 O O . LYS A 1 5 ? -9.440 -1.168 5.837 1.00 33.45 5 LYS A O 4
ATOM 2064 N N . PHE A 1 6 ? -8.688 -0.881 7.938 1.00 65.44 6 PHE A N 4
ATOM 2065 C CA . PHE A 1 6 ? -7.679 0.103 7.559 1.00 61.43 6 PHE A CA 4
ATOM 2066 C C . PHE A 1 6 ? -6.552 -0.552 6.765 1.00 51.31 6 PHE A C 4
ATOM 2067 O O . PHE A 1 6 ? -6.030 0.028 5.813 1.00 24.14 6 PHE A O 4
ATOM 2084 N N . PHE A 1 7 ? -6.182 -1.764 7.165 1.00 43.15 7 PHE A N 4
ATOM 2085 C CA . PHE A 1 7 ? -5.116 -2.498 6.492 1.00 35.50 7 PHE A CA 4
ATOM 2086 C C . PHE A 1 7 ? -5.365 -2.562 4.988 1.00 50.45 7 PHE A C 4
ATOM 2087 O O . PHE A 1 7 ? -4.514 -2.171 4.189 1.00 22.04 7 PHE A O 4
ATOM 2104 N N . LYS A 1 8 ? -6.537 -3.059 4.608 1.00 22.41 8 LYS A N 4
ATOM 2105 C CA . LYS A 1 8 ? -6.900 -3.175 3.201 1.00 3.33 8 LYS A CA 4
ATOM 2106 C C . LYS A 1 8 ? -6.789 -1.825 2.498 1.00 21.24 8 LYS A C 4
ATOM 2107 O O . LYS A 1 8 ? -6.565 -1.760 1.290 1.00 43.31 8 LYS A O 4
ATOM 2126 N N . LYS A 1 9 ? -6.946 -0.750 3.263 1.00 14.51 9 LYS A N 4
ATOM 2127 C CA . LYS A 1 9 ? -6.860 0.598 2.714 1.00 14.13 9 LYS A CA 4
ATOM 2128 C C . LYS A 1 9 ? -5.406 1.026 2.547 1.00 14.34 9 LYS A C 4
ATOM 2129 O O . LYS A 1 9 ? -5.063 1.736 1.601 1.00 63.22 9 LYS A O 4
ATOM 2148 N N . VAL A 1 10 ? -4.555 0.589 3.469 1.00 12.22 10 VAL A N 4
ATOM 2149 C CA . VAL A 1 10 ? -3.137 0.925 3.422 1.00 14.11 10 VAL A CA 4
ATOM 2150 C C . VAL A 1 10 ? -2.457 0.271 2.224 1.00 11.20 10 VAL A C 4
ATOM 2151 O O . VAL A 1 10 ? -1.470 0.786 1.699 1.00 54.15 10 VAL A O 4
ATOM 2164 N N . LYS A 1 11 ? -2.993 -0.868 1.795 1.00 12.24 11 LYS A N 4
ATOM 2165 C CA . LYS A 1 11 ? -2.441 -1.593 0.657 1.00 24.41 11 LYS A CA 4
ATOM 2166 C C . LYS A 1 11 ? -2.456 -0.728 -0.599 1.00 52.31 11 LYS A C 4
ATOM 2167 O O . LYS A 1 11 ? -1.592 -0.858 -1.466 1.00 22.22 11 LYS A O 4
ATOM 2186 N N . LYS A 1 12 ? -3.443 0.157 -0.691 1.00 21.22 12 LYS A N 4
ATOM 2187 C CA . LYS A 1 12 ? -3.571 1.046 -1.839 1.00 25.41 12 LYS A CA 4
ATOM 2188 C C . LYS A 1 12 ? -2.585 2.207 -1.740 1.00 61.11 12 LYS A C 4
ATOM 2189 O O . LYS A 1 12 ? -1.866 2.506 -2.693 1.00 52.20 12 LYS A O 4
ATOM 2208 N N . SER A 1 13 ? -2.556 2.856 -0.580 1.00 14.42 13 SER A N 4
ATOM 2209 C CA . SER A 1 13 ? -1.661 3.985 -0.358 1.00 2.23 13 SER A CA 4
ATOM 2210 C C . SER A 1 13 ? -0.203 3.545 -0.434 1.00 44.23 13 SER A C 4
ATOM 2211 O O . SER A 1 13 ? 0.584 4.094 -1.205 1.00 2.32 13 SER A O 4
ATOM 2219 N N . VAL A 1 14 ? 0.151 2.549 0.372 1.00 24.14 14 VAL A N 4
ATOM 2220 C CA . VAL A 1 14 ? 1.515 2.033 0.397 1.00 13.14 14 VAL A CA 4
ATOM 2221 C C . VAL A 1 14 ? 1.938 1.533 -0.979 1.00 43.05 14 VAL A C 4
ATOM 2222 O O . VAL A 1 14 ? 3.110 1.612 -1.348 1.00 10.34 14 VAL A O 4
ATOM 2235 N N . LYS A 1 15 ? 0.976 1.018 -1.737 1.00 72.35 15 LYS A N 4
ATOM 2236 C CA . LYS A 1 15 ? 1.247 0.506 -3.076 1.00 11.21 15 LYS A CA 4
ATOM 2237 C C . LYS A 1 15 ? 2.001 1.536 -3.910 1.00 43.43 15 LYS A C 4
ATOM 2238 O O . LYS A 1 15 ? 2.843 1.185 -4.738 1.00 34.24 15 LYS A O 4
ATOM 2257 N N . LYS A 1 16 ? 1.695 2.810 -3.686 1.00 52.43 16 LYS A N 4
ATOM 2258 C CA . LYS A 1 16 ? 2.346 3.892 -4.416 1.00 53.21 16 LYS A CA 4
ATOM 2259 C C . LYS A 1 16 ? 3.833 3.955 -4.084 1.00 12.12 16 LYS A C 4
ATOM 2260 O O . LYS A 1 16 ? 4.663 4.209 -4.956 1.00 74.21 16 LYS A O 4
ATOM 2279 N N . ARG A 1 17 ? 4.162 3.723 -2.817 1.00 74.15 17 ARG A N 4
ATOM 2280 C CA . ARG A 1 17 ? 5.549 3.752 -2.371 1.00 23.25 17 ARG A CA 4
ATOM 2281 C C . ARG A 1 17 ? 6.369 2.672 -3.069 1.00 45.11 17 ARG A C 4
ATOM 2282 O O . ARG A 1 17 ? 7.414 2.953 -3.657 1.00 3.11 17 ARG A O 4
ATOM 2303 N N . LEU A 1 18 ? 5.889 1.435 -3.001 1.00 2.54 18 LEU A N 4
ATOM 2304 C CA . LEU A 1 18 ? 6.577 0.312 -3.627 1.00 34.20 18 LEU A CA 4
ATOM 2305 C C . LEU A 1 18 ? 6.603 0.465 -5.144 1.00 74.01 18 LEU A C 4
ATOM 2306 O O . LEU A 1 18 ? 7.489 -0.060 -5.818 1.00 25.11 18 LEU A O 4
ATOM 2322 N N . LYS A 1 19 ? 5.625 1.190 -5.677 1.00 74.22 19 LYS A N 4
ATOM 2323 C CA . LYS A 1 19 ? 5.535 1.416 -7.114 1.00 5.21 19 LYS A CA 4
ATOM 2324 C C . LYS A 1 19 ? 6.855 1.948 -7.664 1.00 32.10 19 LYS A C 4
ATOM 2325 O O . LYS A 1 19 ? 7.203 1.701 -8.820 1.00 21.41 19 LYS A O 4
ATOM 2344 N N . LYS A 1 20 ? 7.588 2.677 -6.829 1.00 44.51 20 LYS A N 4
ATOM 2345 C CA . LYS A 1 20 ? 8.871 3.241 -7.230 1.00 40.32 20 LYS A CA 4
ATOM 2346 C C . LYS A 1 20 ? 9.981 2.200 -7.121 1.00 52.54 20 LYS A C 4
ATOM 2347 O O . LYS A 1 20 ? 10.930 2.207 -7.906 1.00 71.14 20 LYS A O 4
ATOM 2366 N N . ILE A 1 21 ? 9.854 1.307 -6.145 1.00 44.52 21 ILE A N 4
ATOM 2367 C CA . ILE A 1 21 ? 10.845 0.259 -5.937 1.00 63.40 21 ILE A CA 4
ATOM 2368 C C . ILE A 1 21 ? 10.733 -0.824 -7.004 1.00 60.22 21 ILE A C 4
ATOM 2369 O O . ILE A 1 21 ? 11.706 -1.517 -7.306 1.00 31.52 21 ILE A O 4
ATOM 2385 N N . PHE A 1 22 ? 9.541 -0.964 -7.574 1.00 53.24 22 PHE A N 4
ATOM 2386 C CA . PHE A 1 22 ? 9.302 -1.964 -8.609 1.00 12.44 22 PHE A CA 4
ATOM 2387 C C . PHE A 1 22 ? 9.388 -1.337 -9.998 1.00 53.10 22 PHE A C 4
ATOM 2388 O O . PHE A 1 22 ? 8.711 -1.772 -10.931 1.00 50.22 22 PHE A O 4
ATOM 2405 N N . LYS A 1 23 ? 10.224 -0.313 -10.129 1.00 54.21 23 LYS A N 4
ATOM 2406 C CA . LYS A 1 23 ? 10.401 0.374 -11.402 1.00 52.31 23 LYS A CA 4
ATOM 2407 C C . LYS A 1 23 ? 11.593 -0.195 -12.166 1.00 55.23 23 LYS A C 4
ATOM 2408 O O . LYS A 1 23 ? 11.594 -0.231 -13.397 1.00 44.34 23 LYS A O 4
ATOM 2427 N N . LYS A 1 24 ? 12.604 -0.640 -11.429 1.00 73.33 24 LYS A N 4
ATOM 2428 C CA . LYS A 1 24 ? 13.801 -1.210 -12.036 1.00 43.21 24 LYS A CA 4
ATOM 2429 C C . LYS A 1 24 ? 14.190 -2.515 -11.350 1.00 74.34 24 LYS A C 4
ATOM 2430 O O . LYS A 1 24 ? 13.779 -2.800 -10.225 1.00 43.03 24 LYS A O 4
ATOM 2449 N N . PRO A 1 25 ? 15.001 -3.330 -12.041 1.00 44.33 25 PRO A N 4
ATOM 2450 C CA . PRO A 1 25 ? 15.465 -4.618 -11.518 1.00 13.03 25 PRO A CA 4
ATOM 2451 C C . PRO A 1 25 ? 16.450 -4.453 -10.365 1.00 54.35 25 PRO A C 4
ATOM 2452 O O . PRO A 1 25 ? 17.546 -3.924 -10.544 1.00 4.33 25 PRO A O 4
ATOM 2463 N N . MET A 1 26 ? 16.053 -4.912 -9.183 1.00 73.23 26 MET A N 4
ATOM 2464 C CA . MET A 1 26 ? 16.903 -4.818 -8.001 1.00 55.34 26 MET A CA 4
ATOM 2465 C C . MET A 1 26 ? 17.388 -6.197 -7.569 1.00 61.42 26 MET A C 4
ATOM 2466 O O . MET A 1 26 ? 18.591 -6.450 -7.499 1.00 42.54 26 MET A O 4
ATOM 2480 N N . VAL A 1 27 ? 16.445 -7.088 -7.279 1.00 75.31 27 VAL A N 4
ATOM 2481 C CA . VAL A 1 27 ? 16.777 -8.444 -6.854 1.00 5.44 27 VAL A CA 4
ATOM 2482 C C . VAL A 1 27 ? 17.559 -9.181 -7.935 1.00 31.53 27 VAL A C 4
ATOM 2483 O O . VAL A 1 27 ? 17.421 -8.891 -9.123 1.00 44.20 27 VAL A O 4
ATOM 2496 N N . ILE A 1 28 ? 18.380 -10.137 -7.513 1.00 74.34 28 ILE A N 4
ATOM 2497 C CA . ILE A 1 28 ? 19.183 -10.919 -8.446 1.00 74.24 28 ILE A CA 4
ATOM 2498 C C . ILE A 1 28 ? 18.714 -12.370 -8.492 1.00 41.10 28 ILE A C 4
ATOM 2499 O O . ILE A 1 28 ? 18.318 -12.940 -7.476 1.00 5.34 28 ILE A O 4
ATOM 2515 N N . GLY A 1 29 ? 18.763 -12.965 -9.681 1.00 5.43 29 GLY A N 4
ATOM 2516 C CA . GLY A 1 29 ? 18.342 -14.344 -9.838 1.00 63.25 29 GLY A CA 4
ATOM 2517 C C . GLY A 1 29 ? 16.994 -14.465 -10.522 1.00 65.54 29 GLY A C 4
ATOM 2518 O O . GLY A 1 29 ? 16.247 -15.411 -10.273 1.00 63.12 29 GLY A O 4
ATOM 2522 N N . VAL A 1 30 ? 16.682 -13.505 -11.384 1.00 44.50 30 VAL A N 4
ATOM 2523 C CA . VAL A 1 30 ? 15.415 -13.506 -12.106 1.00 61.32 30 VAL A CA 4
ATOM 2524 C C . VAL A 1 30 ? 15.564 -12.863 -13.480 1.00 54.25 30 VAL A C 4
ATOM 2525 O O . VAL A 1 30 ? 16.051 -11.739 -13.603 1.00 74.05 30 VAL A O 4
ATOM 2538 N N . THR A 1 31 ? 15.139 -13.584 -14.513 1.00 11.42 31 THR A N 4
ATOM 2539 C CA . THR A 1 31 ? 15.225 -13.085 -15.880 1.00 62.02 31 THR A CA 4
ATOM 2540 C C . THR A 1 31 ? 13.854 -12.668 -16.400 1.00 21.31 31 THR A C 4
ATOM 2541 O O . THR A 1 31 ? 12.842 -13.290 -16.077 1.00 3.44 31 THR A O 4
ATOM 2552 N N . ILE A 1 32 ? 13.828 -11.613 -17.208 1.00 22.11 32 ILE A N 4
ATOM 2553 C CA . ILE A 1 32 ? 12.581 -11.114 -17.773 1.00 53.35 32 ILE A CA 4
ATOM 2554 C C . ILE A 1 32 ? 12.005 -12.098 -18.787 1.00 65.11 32 ILE A C 4
ATOM 2555 O O . ILE A 1 32 ? 12.700 -12.586 -19.679 1.00 52.11 32 ILE A O 4
ATOM 2571 N N . PRO A 1 33 ? 10.705 -12.396 -18.649 1.00 33.34 33 PRO A N 4
ATOM 2572 C CA . PRO A 1 33 ? 10.006 -13.323 -19.544 1.00 45.53 33 PRO A CA 4
ATOM 2573 C C . PRO A 1 33 ? 9.827 -12.749 -20.946 1.00 12.50 33 PRO A C 4
ATOM 2574 O O . PRO A 1 33 ? 8.919 -11.953 -21.190 1.00 52.12 33 PRO A O 4
ATOM 2585 N N . PHE A 1 34 ? 10.696 -13.158 -21.863 1.00 41.10 34 PHE A N 4
ATOM 2586 C CA . PHE A 1 34 ? 10.634 -12.684 -23.242 1.00 35.30 34 PHE A CA 4
ATOM 2587 C C . PHE A 1 34 ? 11.270 -13.693 -24.193 1.00 23.00 34 PHE A C 4
ATOM 2588 O O . PHE A 1 34 ? 11.124 -13.589 -25.410 1.00 74.34 34 PHE A O 4
ATOM 2605 N N . LYS A 1 1 ? -10.305 -5.346 15.202 1.00 54.33 1 LYS A N 5
ATOM 2606 C CA . LYS A 1 1 ? -11.712 -5.274 14.822 1.00 24.01 1 LYS A CA 5
ATOM 2607 C C . LYS A 1 1 ? -11.973 -4.066 13.928 1.00 33.05 1 LYS A C 5
ATOM 2608 O O . LYS A 1 1 ? -12.651 -4.173 12.906 1.00 34.04 1 LYS A O 5
ATOM 2627 N N . ARG A 1 2 ? -11.429 -2.918 14.320 1.00 54.25 2 ARG A N 5
ATOM 2628 C CA . ARG A 1 2 ? -11.604 -1.690 13.554 1.00 53.23 2 ARG A CA 5
ATOM 2629 C C . ARG A 1 2 ? -10.410 -1.446 12.636 1.00 61.12 2 ARG A C 5
ATOM 2630 O O . ARG A 1 2 ? -10.553 -0.880 11.552 1.00 24.12 2 ARG A O 5
ATOM 2651 N N . PHE A 1 3 ? -9.234 -1.879 13.078 1.00 43.53 3 PHE A N 5
ATOM 2652 C CA . PHE A 1 3 ? -8.014 -1.706 12.297 1.00 0.22 3 PHE A CA 5
ATOM 2653 C C . PHE A 1 3 ? -8.042 -2.578 11.045 1.00 34.21 3 PHE A C 5
ATOM 2654 O O . PHE A 1 3 ? -7.377 -2.281 10.052 1.00 31.55 3 PHE A O 5
ATOM 2671 N N . LYS A 1 4 ? -8.817 -3.656 11.100 1.00 61.14 4 LYS A N 5
ATOM 2672 C CA . LYS A 1 4 ? -8.934 -4.573 9.972 1.00 43.21 4 LYS A CA 5
ATOM 2673 C C . LYS A 1 4 ? -9.279 -3.818 8.691 1.00 63.32 4 LYS A C 5
ATOM 2674 O O . LYS A 1 4 ? -8.770 -4.134 7.616 1.00 62.25 4 LYS A O 5
ATOM 2693 N N . LYS A 1 5 ? -10.145 -2.819 8.814 1.00 13.40 5 LYS A N 5
ATOM 2694 C CA . LYS A 1 5 ? -10.556 -2.017 7.668 1.00 35.02 5 LYS A CA 5
ATOM 2695 C C . LYS A 1 5 ? -9.389 -1.192 7.134 1.00 14.34 5 LYS A C 5
ATOM 2696 O O . LYS A 1 5 ? -9.301 -0.925 5.936 1.00 35.12 5 LYS A O 5
ATOM 2715 N N . PHE A 1 6 ? -8.495 -0.790 8.032 1.00 54.21 6 PHE A N 5
ATOM 2716 C CA . PHE A 1 6 ? -7.333 0.004 7.651 1.00 53.32 6 PHE A CA 5
ATOM 2717 C C . PHE A 1 6 ? -6.334 -0.837 6.863 1.00 55.13 6 PHE A C 5
ATOM 2718 O O . PHE A 1 6 ? -5.696 -0.350 5.929 1.00 4.22 6 PHE A O 5
ATOM 2735 N N . PHE A 1 7 ? -6.204 -2.103 7.245 1.00 12.02 7 PHE A N 5
ATOM 2736 C CA . PHE A 1 7 ? -5.281 -3.013 6.576 1.00 10.22 7 PHE A CA 5
ATOM 2737 C C . PHE A 1 7 ? -5.505 -3.001 5.067 1.00 74.34 7 PHE A C 5
ATOM 2738 O O . PHE A 1 7 ? -4.552 -2.998 4.286 1.00 53.52 7 PHE A O 5
ATOM 2755 N N . LYS A 1 8 ? -6.771 -2.995 4.662 1.00 63.23 8 LYS A N 5
ATOM 2756 C CA . LYS A 1 8 ? -7.122 -2.983 3.247 1.00 10.13 8 LYS A CA 5
ATOM 2757 C C . LYS A 1 8 ? -6.828 -1.622 2.625 1.00 64.25 8 LYS A C 5
ATOM 2758 O O . LYS A 1 8 ? -6.576 -1.518 1.424 1.00 11.03 8 LYS A O 5
ATOM 2777 N N . LYS A 1 9 ? -6.859 -0.581 3.450 1.00 44.51 9 LYS A N 5
ATOM 2778 C CA . LYS A 1 9 ? -6.592 0.775 2.981 1.00 31.43 9 LYS A CA 5
ATOM 2779 C C . LYS A 1 9 ? -5.096 0.997 2.781 1.00 1.04 9 LYS A C 5
ATOM 2780 O O . LYS A 1 9 ? -4.683 1.766 1.913 1.00 70.41 9 LYS A O 5
ATOM 2799 N N . VAL A 1 10 ? -4.289 0.319 3.590 1.00 22.44 10 VAL A N 5
ATOM 2800 C CA . VAL A 1 10 ? -2.838 0.440 3.500 1.00 3.30 10 VAL A CA 5
ATOM 2801 C C . VAL A 1 10 ? -2.320 -0.127 2.184 1.00 53.13 10 VAL A C 5
ATOM 2802 O O . VAL A 1 10 ? -1.323 0.348 1.639 1.00 21.12 10 VAL A O 5
ATOM 2815 N N . LYS A 1 11 ? -3.004 -1.147 1.675 1.00 52.41 11 LYS A N 5
ATOM 2816 C CA . LYS A 1 11 ? -2.615 -1.780 0.420 1.00 45.43 11 LYS A CA 5
ATOM 2817 C C . LYS A 1 11 ? -2.736 -0.800 -0.744 1.00 21.45 11 LYS A C 5
ATOM 2818 O O . LYS A 1 11 ? -1.980 -0.876 -1.713 1.00 53.34 11 LYS A O 5
ATOM 2837 N N . LYS A 1 12 ? -3.689 0.119 -0.640 1.00 14.41 12 LYS A N 5
ATOM 2838 C CA . LYS A 1 12 ? -3.908 1.115 -1.682 1.00 43.52 12 LYS A CA 5
ATOM 2839 C C . LYS A 1 12 ? -2.808 2.173 -1.664 1.00 20.44 12 LYS A C 5
ATOM 2840 O O . LYS A 1 12 ? -2.192 2.459 -2.690 1.00 31.15 12 LYS A O 5
ATOM 2859 N N . SER A 1 13 ? -2.567 2.749 -0.490 1.00 32.24 13 SER A N 5
ATOM 2860 C CA . SER A 1 13 ? -1.543 3.775 -0.339 1.00 13.14 13 SER A CA 5
ATOM 2861 C C . SER A 1 13 ? -0.150 3.190 -0.552 1.00 73.15 13 SER A C 5
ATOM 2862 O O . SER A 1 13 ? 0.617 3.673 -1.385 1.00 33.30 13 SER A O 5
ATOM 2870 N N . VAL A 1 14 ? 0.168 2.146 0.206 1.00 61.24 14 VAL A N 5
ATOM 2871 C CA . VAL A 1 14 ? 1.468 1.493 0.100 1.00 35.20 14 VAL A CA 5
ATOM 2872 C C . VAL A 1 14 ? 1.757 1.074 -1.338 1.00 14.05 14 VAL A C 5
ATOM 2873 O O . VAL A 1 14 ? 2.905 1.086 -1.781 1.00 54.42 14 VAL A O 5
ATOM 2886 N N . LYS A 1 15 ? 0.707 0.703 -2.061 1.00 74.24 15 LYS A N 5
ATOM 2887 C CA . LYS A 1 15 ? 0.845 0.281 -3.450 1.00 53.13 15 LYS A CA 5
ATOM 2888 C C . LYS A 1 15 ? 1.632 1.310 -4.255 1.00 65.23 15 LYS A C 5
ATOM 2889 O O . LYS A 1 15 ? 2.465 0.955 -5.090 1.00 75.23 15 LYS A O 5
ATOM 2908 N N . LYS A 1 16 ? 1.366 2.585 -3.997 1.00 45.41 16 LYS A N 5
ATOM 2909 C CA . LYS A 1 16 ? 2.053 3.667 -4.696 1.00 73.10 16 LYS A CA 5
ATOM 2910 C C . LYS A 1 16 ? 3.506 3.768 -4.245 1.00 4.40 16 LYS A C 5
ATOM 2911 O O . LYS A 1 16 ? 4.380 4.163 -5.019 1.00 13.23 16 LYS A O 5
ATOM 2930 N N . ARG A 1 17 ? 3.759 3.411 -2.991 1.00 30.44 17 ARG A N 5
ATOM 2931 C CA . ARG A 1 17 ? 5.107 3.462 -2.438 1.00 11.41 17 ARG A CA 5
ATOM 2932 C C . ARG A 1 17 ? 6.020 2.460 -3.138 1.00 31.30 17 ARG A C 5
ATOM 2933 O O . ARG A 1 17 ? 7.049 2.832 -3.705 1.00 51.14 17 ARG A O 5
ATOM 2954 N N . LEU A 1 18 ? 5.639 1.189 -3.094 1.00 74.52 18 LEU A N 5
ATOM 2955 C CA . LEU A 1 18 ? 6.423 0.131 -3.723 1.00 40.53 18 LEU A CA 5
ATOM 2956 C C . LEU A 1 18 ? 6.630 0.418 -5.207 1.00 42.10 18 LEU A C 5
ATOM 2957 O O . LEU A 1 18 ? 7.608 -0.029 -5.806 1.00 72.45 18 LEU A O 5
ATOM 2973 N N . LYS A 1 19 ? 5.705 1.169 -5.794 1.00 72.43 19 LYS A N 5
ATOM 2974 C CA . LYS A 1 19 ? 5.786 1.518 -7.208 1.00 22.15 19 LYS A CA 5
ATOM 2975 C C . LYS A 1 19 ? 7.145 2.127 -7.540 1.00 34.30 19 LYS A C 5
ATOM 2976 O O . LYS A 1 19 ? 7.639 1.994 -8.659 1.00 43.23 19 LYS A O 5
ATOM 2995 N N . LYS A 1 20 ? 7.745 2.793 -6.560 1.00 31.12 20 LYS A N 5
ATOM 2996 C CA . LYS A 1 20 ? 9.049 3.420 -6.747 1.00 13.44 20 LYS A CA 5
ATOM 2997 C C . LYS A 1 20 ? 10.168 2.392 -6.627 1.00 45.03 20 LYS A C 5
ATOM 2998 O O . LYS A 1 20 ? 11.194 2.498 -7.301 1.00 72.21 20 LYS A O 5
ATOM 3017 N N . ILE A 1 21 ? 9.965 1.398 -5.769 1.00 71.13 21 ILE A N 5
ATOM 3018 C CA . ILE A 1 21 ? 10.957 0.349 -5.566 1.00 11.25 21 ILE A CA 5
ATOM 3019 C C . ILE A 1 21 ? 11.010 -0.597 -6.760 1.00 61.04 21 ILE A C 5
ATOM 3020 O O . ILE A 1 21 ? 12.034 -1.230 -7.020 1.00 12.20 21 ILE A O 5
ATOM 3036 N N . PHE A 1 22 ? 9.900 -0.688 -7.487 1.00 5.34 22 PHE A N 5
ATOM 3037 C CA . PHE A 1 22 ? 9.820 -1.556 -8.655 1.00 71.32 22 PHE A CA 5
ATOM 3038 C C . PHE A 1 22 ? 10.030 -0.760 -9.940 1.00 13.42 22 PHE A C 5
ATOM 3039 O O . PHE A 1 22 ? 9.356 -0.992 -10.944 1.00 43.40 22 PHE A O 5
ATOM 3056 N N . LYS A 1 23 ? 10.968 0.180 -9.900 1.00 14.00 23 LYS A N 5
ATOM 3057 C CA . LYS A 1 23 ? 11.268 1.012 -11.059 1.00 60.12 23 LYS A CA 5
ATOM 3058 C C . LYS A 1 23 ? 12.449 0.447 -11.842 1.00 41.24 23 LYS A C 5
ATOM 3059 O O . LYS A 1 23 ? 13.106 1.163 -12.598 1.00 31.25 23 LYS A O 5
ATOM 3078 N N . LYS A 1 24 ? 12.712 -0.843 -11.658 1.00 2.20 24 LYS A N 5
ATOM 3079 C CA . LYS A 1 24 ? 13.812 -1.506 -12.349 1.00 45.24 24 LYS A CA 5
ATOM 3080 C C . LYS A 1 24 ? 13.308 -2.262 -13.574 1.00 52.12 24 LYS A C 5
ATOM 3081 O O . LYS A 1 24 ? 12.123 -2.572 -13.697 1.00 51.24 24 LYS A O 5
ATOM 3100 N N . PRO A 1 25 ? 14.227 -2.568 -14.502 1.00 21.34 25 PRO A N 5
ATOM 3101 C CA . PRO A 1 25 ? 13.899 -3.294 -15.732 1.00 73.50 25 PRO A CA 5
ATOM 3102 C C . PRO A 1 25 ? 13.538 -4.752 -15.466 1.00 24.24 25 PRO A C 5
ATOM 3103 O O . PRO A 1 25 ? 14.417 -5.599 -15.301 1.00 10.23 25 PRO A O 5
ATOM 3114 N N . MET A 1 26 ? 12.242 -5.038 -15.426 1.00 32.51 26 MET A N 5
ATOM 3115 C CA . MET A 1 26 ? 11.766 -6.396 -15.182 1.00 3.03 26 MET A CA 5
ATOM 3116 C C . MET A 1 26 ? 11.413 -7.092 -16.493 1.00 3.22 26 MET A C 5
ATOM 3117 O O . MET A 1 26 ? 11.943 -8.159 -16.803 1.00 34.24 26 MET A O 5
ATOM 3131 N N . VAL A 1 27 ? 10.515 -6.481 -17.259 1.00 54.22 27 VAL A N 5
ATOM 3132 C CA . VAL A 1 27 ? 10.092 -7.042 -18.536 1.00 43.22 27 VAL A CA 5
ATOM 3133 C C . VAL A 1 27 ? 11.241 -7.055 -19.538 1.00 72.22 27 VAL A C 5
ATOM 3134 O O . VAL A 1 27 ? 12.026 -6.109 -19.610 1.00 23.13 27 VAL A O 5
ATOM 3147 N N . ILE A 1 28 ? 11.332 -8.133 -20.310 1.00 44.12 28 ILE A N 5
ATOM 3148 C CA . ILE A 1 28 ? 12.385 -8.267 -21.310 1.00 73.13 28 ILE A CA 5
ATOM 3149 C C . ILE A 1 28 ? 11.798 -8.415 -22.710 1.00 2.33 28 ILE A C 5
ATOM 3150 O O . ILE A 1 28 ? 10.848 -9.168 -22.920 1.00 3.40 28 ILE A O 5
ATOM 3166 N N . GLY A 1 29 ? 12.373 -7.691 -23.666 1.00 50.22 29 GLY A N 5
ATOM 3167 C CA . GLY A 1 29 ? 11.895 -7.757 -25.034 1.00 52.35 29 GLY A CA 5
ATOM 3168 C C . GLY A 1 29 ? 11.142 -6.507 -25.446 1.00 63.32 29 GLY A C 5
ATOM 3169 O O . GLY A 1 29 ? 10.247 -6.563 -26.289 1.00 53.54 29 GLY A O 5
ATOM 3173 N N . VAL A 1 30 ? 11.503 -5.376 -24.848 1.00 62.43 30 VAL A N 5
ATOM 3174 C CA . VAL A 1 30 ? 10.855 -4.107 -25.157 1.00 61.32 30 VAL A CA 5
ATOM 3175 C C . VAL A 1 30 ? 11.842 -2.949 -25.061 1.00 62.01 30 VAL A C 5
ATOM 3176 O O . VAL A 1 30 ? 12.499 -2.761 -24.037 1.00 63.13 30 VAL A O 5
ATOM 3189 N N . THR A 1 31 ? 11.941 -2.173 -26.136 1.00 63.10 31 THR A N 5
ATOM 3190 C CA . THR A 1 31 ? 12.848 -1.032 -26.175 1.00 32.34 31 THR A CA 5
ATOM 3191 C C . THR A 1 31 ? 12.204 0.203 -25.555 1.00 4.03 31 THR A C 5
ATOM 3192 O O . THR A 1 31 ? 10.999 0.418 -25.686 1.00 43.24 31 THR A O 5
ATOM 3203 N N . ILE A 1 32 ? 13.015 1.011 -24.879 1.00 61.31 32 ILE A N 5
ATOM 3204 C CA . ILE A 1 32 ? 12.524 2.226 -24.240 1.00 73.45 32 ILE A CA 5
ATOM 3205 C C . ILE A 1 32 ? 11.980 3.208 -25.273 1.00 32.53 32 ILE A C 5
ATOM 3206 O O . ILE A 1 32 ? 12.618 3.500 -26.284 1.00 32.22 32 ILE A O 5
ATOM 3222 N N . PRO A 1 33 ? 10.773 3.731 -25.012 1.00 10.12 33 PRO A N 5
ATOM 3223 C CA . PRO A 1 33 ? 10.117 4.691 -25.905 1.00 73.30 33 PRO A CA 5
ATOM 3224 C C . PRO A 1 33 ? 10.813 6.047 -25.910 1.00 52.03 33 PRO A C 5
ATOM 3225 O O . PRO A 1 33 ? 10.388 6.977 -25.223 1.00 23.35 33 PRO A O 5
ATOM 3236 N N . PHE A 1 34 ? 11.883 6.154 -26.690 1.00 2.33 34 PHE A N 5
ATOM 3237 C CA . PHE A 1 34 ? 12.639 7.399 -26.784 1.00 72.31 34 PHE A CA 5
ATOM 3238 C C . PHE A 1 34 ? 12.329 8.125 -28.089 1.00 41.22 34 PHE A C 5
ATOM 3239 O O . PHE A 1 34 ? 11.189 8.517 -28.338 1.00 24.01 34 PHE A O 5
ATOM 3256 N N . LYS A 1 1 ? -9.745 -4.777 17.322 1.00 64.32 1 LYS A N 6
ATOM 3257 C CA . LYS A 1 1 ? -10.167 -3.462 16.855 1.00 12.11 1 LYS A CA 6
ATOM 3258 C C . LYS A 1 1 ? -10.644 -3.526 15.407 1.00 43.21 1 LYS A C 6
ATOM 3259 O O . LYS A 1 1 ? -10.692 -4.599 14.807 1.00 34.21 1 LYS A O 6
ATOM 3278 N N . ARG A 1 2 ? -10.992 -2.370 14.852 1.00 53.41 2 ARG A N 6
ATOM 3279 C CA . ARG A 1 2 ? -11.464 -2.295 13.475 1.00 73.04 2 ARG A CA 6
ATOM 3280 C C . ARG A 1 2 ? -10.322 -1.943 12.527 1.00 44.42 2 ARG A C 6
ATOM 3281 O O . ARG A 1 2 ? -10.550 -1.545 11.384 1.00 23.11 2 ARG A O 6
ATOM 3302 N N . PHE A 1 3 ? -9.093 -2.091 13.009 1.00 61.21 3 PHE A N 6
ATOM 3303 C CA . PHE A 1 3 ? -7.914 -1.788 12.206 1.00 54.21 3 PHE A CA 6
ATOM 3304 C C . PHE A 1 3 ? -7.887 -2.635 10.937 1.00 13.42 3 PHE A C 6
ATOM 3305 O O . PHE A 1 3 ? -7.281 -2.255 9.936 1.00 41.44 3 PHE A O 6
ATOM 3322 N N . LYS A 1 4 ? -8.549 -3.787 10.988 1.00 24.11 4 LYS A N 6
ATOM 3323 C CA . LYS A 1 4 ? -8.602 -4.689 9.845 1.00 71.34 4 LYS A CA 6
ATOM 3324 C C . LYS A 1 4 ? -9.055 -3.951 8.590 1.00 50.34 4 LYS A C 6
ATOM 3325 O O . LYS A 1 4 ? -8.549 -4.198 7.495 1.00 51.45 4 LYS A O 6
ATOM 3344 N N . LYS A 1 5 ? -10.011 -3.043 8.755 1.00 22.24 5 LYS A N 6
ATOM 3345 C CA . LYS A 1 5 ? -10.531 -2.265 7.636 1.00 11.15 5 LYS A CA 6
ATOM 3346 C C . LYS A 1 5 ? -9.469 -1.311 7.097 1.00 72.30 5 LYS A C 6
ATOM 3347 O O . LYS A 1 5 ? -9.439 -1.014 5.903 1.00 44.22 5 LYS A O 6
ATOM 3366 N N . PHE A 1 6 ? -8.600 -0.837 7.983 1.00 72.34 6 PHE A N 6
ATOM 3367 C CA . PHE A 1 6 ? -7.537 0.081 7.596 1.00 44.14 6 PHE A CA 6
ATOM 3368 C C . PHE A 1 6 ? -6.483 -0.631 6.751 1.00 1.23 6 PHE A C 6
ATOM 3369 O O . PHE A 1 6 ? -5.943 -0.062 5.803 1.00 52.34 6 PHE A O 6
ATOM 3386 N N . PHE A 1 7 ? -6.196 -1.879 7.105 1.00 71.32 7 PHE A N 6
ATOM 3387 C CA . PHE A 1 7 ? -5.206 -2.669 6.382 1.00 35.13 7 PHE A CA 6
ATOM 3388 C C . PHE A 1 7 ? -5.498 -2.669 4.884 1.00 5.42 7 PHE A C 6
ATOM 3389 O O . PHE A 1 7 ? -4.635 -2.334 4.072 1.00 54.44 7 PHE A O 6
ATOM 3406 N N . LYS A 1 8 ? -6.720 -3.046 4.525 1.00 4.23 8 LYS A N 6
ATOM 3407 C CA . LYS A 1 8 ? -7.129 -3.089 3.126 1.00 1.32 8 LYS A CA 6
ATOM 3408 C C . LYS A 1 8 ? -6.943 -1.727 2.464 1.00 74.21 8 LYS A C 6
ATOM 3409 O O . LYS A 1 8 ? -6.747 -1.637 1.252 1.00 60.35 8 LYS A O 6
ATOM 3428 N N . LYS A 1 9 ? -7.005 -0.670 3.266 1.00 12.13 9 LYS A N 6
ATOM 3429 C CA . LYS A 1 9 ? -6.841 0.687 2.759 1.00 15.31 9 LYS A CA 6
ATOM 3430 C C . LYS A 1 9 ? -5.367 1.016 2.551 1.00 0.02 9 LYS A C 6
ATOM 3431 O O . LYS A 1 9 ? -5.003 1.715 1.604 1.00 73.51 9 LYS A O 6
ATOM 3450 N N . VAL A 1 10 ? -4.521 0.507 3.441 1.00 41.13 10 VAL A N 6
ATOM 3451 C CA . VAL A 1 10 ? -3.084 0.745 3.354 1.00 53.42 10 VAL A CA 6
ATOM 3452 C C . VAL A 1 10 ? -2.497 0.106 2.100 1.00 32.23 10 VAL A C 6
ATOM 3453 O O . VAL A 1 10 ? -1.495 0.576 1.561 1.00 34.20 10 VAL A O 6
ATOM 3466 N N . LYS A 1 11 ? -3.128 -0.969 1.638 1.00 32.24 11 LYS A N 6
ATOM 3467 C CA . LYS A 1 11 ? -2.671 -1.672 0.447 1.00 65.34 11 LYS A CA 6
ATOM 3468 C C . LYS A 1 11 ? -2.668 -0.746 -0.765 1.00 72.34 11 LYS A C 6
ATOM 3469 O O . LYS A 1 11 ? -1.848 -0.893 -1.670 1.00 24.41 11 LYS A O 6
ATOM 3488 N N . LYS A 1 12 ? -3.592 0.209 -0.776 1.00 35.32 12 LYS A N 6
ATOM 3489 C CA . LYS A 1 12 ? -3.696 1.161 -1.874 1.00 2.52 12 LYS A CA 6
ATOM 3490 C C . LYS A 1 12 ? -2.627 2.244 -1.759 1.00 21.42 12 LYS A C 6
ATOM 3491 O O . LYS A 1 12 ? -1.922 2.539 -2.724 1.00 13.02 12 LYS A O 6
ATOM 3510 N N . SER A 1 13 ? -2.511 2.829 -0.572 1.00 4.44 13 SER A N 6
ATOM 3511 C CA . SER A 1 13 ? -1.528 3.881 -0.331 1.00 54.24 13 SER A CA 6
ATOM 3512 C C . SER A 1 13 ? -0.109 3.343 -0.486 1.00 13.24 13 SER A C 6
ATOM 3513 O O . SER A 1 13 ? 0.687 3.875 -1.260 1.00 22.13 13 SER A O 6
ATOM 3521 N N . VAL A 1 14 ? 0.201 2.286 0.257 1.00 1.41 14 VAL A N 6
ATOM 3522 C CA . VAL A 1 14 ? 1.524 1.675 0.203 1.00 32.34 14 VAL A CA 6
ATOM 3523 C C . VAL A 1 14 ? 1.860 1.218 -1.211 1.00 63.55 14 VAL A C 6
ATOM 3524 O O . VAL A 1 14 ? 3.020 1.233 -1.622 1.00 3.13 14 VAL A O 6
ATOM 3537 N N . LYS A 1 15 ? 0.837 0.808 -1.954 1.00 4.34 15 LYS A N 6
ATOM 3538 C CA . LYS A 1 15 ? 1.022 0.348 -3.325 1.00 33.14 15 LYS A CA 6
ATOM 3539 C C . LYS A 1 15 ? 1.817 1.364 -4.139 1.00 31.22 15 LYS A C 6
ATOM 3540 O O . LYS A 1 15 ? 2.659 0.997 -4.957 1.00 65.34 15 LYS A O 6
ATOM 3559 N N . LYS A 1 16 ? 1.545 2.644 -3.906 1.00 53.23 16 LYS A N 6
ATOM 3560 C CA . LYS A 1 16 ? 2.236 3.714 -4.616 1.00 32.44 16 LYS A CA 6
ATOM 3561 C C . LYS A 1 16 ? 3.687 3.820 -4.158 1.00 52.21 16 LYS A C 6
ATOM 3562 O O . LYS A 1 16 ? 4.573 4.154 -4.946 1.00 31.51 16 LYS A O 6
ATOM 3581 N N . ARG A 1 17 ? 3.923 3.535 -2.882 1.00 21.14 17 ARG A N 6
ATOM 3582 C CA . ARG A 1 17 ? 5.267 3.598 -2.321 1.00 43.14 17 ARG A CA 6
ATOM 3583 C C . ARG A 1 17 ? 6.182 2.571 -2.983 1.00 35.24 17 ARG A C 6
ATOM 3584 O O . ARG A 1 17 ? 7.213 2.921 -3.558 1.00 74.22 17 ARG A O 6
ATOM 3605 N N . LEU A 1 18 ? 5.797 1.303 -2.895 1.00 61.54 18 LEU A N 6
ATOM 3606 C CA . LEU A 1 18 ? 6.582 0.223 -3.484 1.00 62.15 18 LEU A CA 6
ATOM 3607 C C . LEU A 1 18 ? 6.686 0.389 -4.997 1.00 44.04 18 LEU A C 6
ATOM 3608 O O . LEU A 1 18 ? 7.639 -0.081 -5.620 1.00 12.13 18 LEU A O 6
ATOM 3624 N N . LYS A 1 19 ? 5.702 1.061 -5.582 1.00 41.51 19 LYS A N 6
ATOM 3625 C CA . LYS A 1 19 ? 5.683 1.293 -7.022 1.00 52.21 19 LYS A CA 6
ATOM 3626 C C . LYS A 1 19 ? 6.995 1.914 -7.490 1.00 64.12 19 LYS A C 6
ATOM 3627 O O . LYS A 1 19 ? 7.429 1.695 -8.622 1.00 11.42 19 LYS A O 6
ATOM 3646 N N . LYS A 1 20 ? 7.624 2.689 -6.612 1.00 74.14 20 LYS A N 6
ATOM 3647 C CA . LYS A 1 20 ? 8.889 3.340 -6.934 1.00 13.01 20 LYS A CA 6
ATOM 3648 C C . LYS A 1 20 ? 10.053 2.366 -6.791 1.00 63.31 20 LYS A C 6
ATOM 3649 O O . LYS A 1 20 ? 11.047 2.461 -7.512 1.00 54.34 20 LYS A O 6
ATOM 3668 N N . ILE A 1 21 ? 9.925 1.429 -5.857 1.00 4.24 21 ILE A N 6
ATOM 3669 C CA . ILE A 1 21 ? 10.966 0.437 -5.622 1.00 70.24 21 ILE A CA 6
ATOM 3670 C C . ILE A 1 21 ? 10.982 -0.616 -6.726 1.00 41.44 21 ILE A C 6
ATOM 3671 O O . ILE A 1 21 ? 12.009 -1.242 -6.987 1.00 71.11 21 ILE A O 6
ATOM 3687 N N . PHE A 1 22 ? 9.837 -0.804 -7.373 1.00 13.25 22 PHE A N 6
ATOM 3688 C CA . PHE A 1 22 ? 9.718 -1.779 -8.450 1.00 61.03 22 PHE A CA 6
ATOM 3689 C C . PHE A 1 22 ? 9.797 -1.097 -9.813 1.00 22.30 22 PHE A C 6
ATOM 3690 O O . PHE A 1 22 ? 9.193 -1.552 -10.784 1.00 71.33 22 PHE A O 6
ATOM 3707 N N . LYS A 1 23 ? 10.547 -0.002 -9.877 1.00 63.03 23 LYS A N 6
ATOM 3708 C CA . LYS A 1 23 ? 10.709 0.744 -11.120 1.00 14.12 23 LYS A CA 6
ATOM 3709 C C . LYS A 1 23 ? 11.987 0.330 -11.841 1.00 33.00 23 LYS A C 6
ATOM 3710 O O . LYS A 1 23 ? 12.512 1.073 -12.671 1.00 21.25 23 LYS A O 6
ATOM 3729 N N . LYS A 1 24 ? 12.482 -0.862 -11.521 1.00 42.51 24 LYS A N 6
ATOM 3730 C CA . LYS A 1 24 ? 13.697 -1.377 -12.141 1.00 1.33 24 LYS A CA 6
ATOM 3731 C C . LYS A 1 24 ? 13.366 -2.418 -13.205 1.00 22.11 24 LYS A C 6
ATOM 3732 O O . LYS A 1 24 ? 12.278 -2.994 -13.227 1.00 70.32 24 LYS A O 6
ATOM 3751 N N . PRO A 1 25 ? 14.326 -2.669 -14.108 1.00 30.43 25 PRO A N 6
ATOM 3752 C CA . PRO A 1 25 ? 14.160 -3.645 -15.188 1.00 45.53 25 PRO A CA 6
ATOM 3753 C C . PRO A 1 25 ? 14.131 -5.080 -14.676 1.00 24.34 25 PRO A C 6
ATOM 3754 O O . PRO A 1 25 ? 13.681 -5.989 -15.371 1.00 63.14 25 PRO A O 6
ATOM 3765 N N . MET A 1 26 ? 14.615 -5.276 -13.453 1.00 62.31 26 MET A N 6
ATOM 3766 C CA . MET A 1 26 ? 14.643 -6.602 -12.846 1.00 74.52 26 MET A CA 6
ATOM 3767 C C . MET A 1 26 ? 13.252 -7.231 -12.850 1.00 65.11 26 MET A C 6
ATOM 3768 O O . MET A 1 26 ? 13.107 -8.438 -13.047 1.00 14.44 26 MET A O 6
ATOM 3782 N N . VAL A 1 27 ? 12.234 -6.406 -12.631 1.00 23.34 27 VAL A N 6
ATOM 3783 C CA . VAL A 1 27 ? 10.856 -6.881 -12.609 1.00 50.25 27 VAL A CA 6
ATOM 3784 C C . VAL A 1 27 ? 10.486 -7.554 -13.926 1.00 64.21 27 VAL A C 6
ATOM 3785 O O . VAL A 1 27 ? 10.829 -7.064 -15.003 1.00 23.44 27 VAL A O 6
ATOM 3798 N N . ILE A 1 28 ? 9.785 -8.679 -13.833 1.00 3.02 28 ILE A N 6
ATOM 3799 C CA . ILE A 1 28 ? 9.369 -9.418 -15.018 1.00 74.24 28 ILE A CA 6
ATOM 3800 C C . ILE A 1 28 ? 7.909 -9.135 -15.357 1.00 61.42 28 ILE A C 6
ATOM 3801 O O . ILE A 1 28 ? 7.059 -9.051 -14.471 1.00 62.34 28 ILE A O 6
ATOM 3817 N N . GLY A 1 29 ? 7.624 -8.990 -16.648 1.00 60.41 29 GLY A N 6
ATOM 3818 C CA . GLY A 1 29 ? 6.266 -8.720 -17.082 1.00 62.04 29 GLY A CA 6
ATOM 3819 C C . GLY A 1 29 ? 6.063 -7.272 -17.484 1.00 70.50 29 GLY A C 6
ATOM 3820 O O . GLY A 1 29 ? 5.029 -6.676 -17.185 1.00 31.24 29 GLY A O 6
ATOM 3824 N N . VAL A 1 30 ? 7.055 -6.704 -18.164 1.00 41.22 30 VAL A N 6
ATOM 3825 C CA . VAL A 1 30 ? 6.981 -5.317 -18.607 1.00 55.02 30 VAL A CA 6
ATOM 3826 C C . VAL A 1 30 ? 7.559 -5.156 -20.008 1.00 42.22 30 VAL A C 6
ATOM 3827 O O . VAL A 1 30 ? 8.720 -5.486 -20.256 1.00 14.53 30 VAL A O 6
ATOM 3840 N N . THR A 1 31 ? 6.742 -4.647 -20.925 1.00 1.45 31 THR A N 6
ATOM 3841 C CA . THR A 1 31 ? 7.170 -4.443 -22.303 1.00 3.43 31 THR A CA 6
ATOM 3842 C C . THR A 1 31 ? 6.587 -3.155 -22.875 1.00 24.42 31 THR A C 6
ATOM 3843 O O . THR A 1 31 ? 5.463 -2.772 -22.546 1.00 63.22 31 THR A O 6
ATOM 3854 N N . ILE A 1 32 ? 7.356 -2.493 -23.733 1.00 30.15 32 ILE A N 6
ATOM 3855 C CA . ILE A 1 32 ? 6.913 -1.249 -24.351 1.00 60.33 32 ILE A CA 6
ATOM 3856 C C . ILE A 1 32 ? 5.647 -1.465 -25.173 1.00 32.11 32 ILE A C 6
ATOM 3857 O O . ILE A 1 32 ? 5.549 -2.393 -25.976 1.00 75.52 32 ILE A O 6
ATOM 3873 N N . PRO A 1 33 ? 4.654 -0.586 -24.971 1.00 34.31 33 PRO A N 6
ATOM 3874 C CA . PRO A 1 33 ? 3.376 -0.658 -25.685 1.00 72.01 33 PRO A CA 6
ATOM 3875 C C . PRO A 1 33 ? 3.517 -0.307 -27.162 1.00 40.04 33 PRO A C 6
ATOM 3876 O O . PRO A 1 33 ? 3.398 0.856 -27.548 1.00 42.24 33 PRO A O 6
ATOM 3887 N N . PHE A 1 34 ? 3.771 -1.319 -27.984 1.00 53.04 34 PHE A N 6
ATOM 3888 C CA . PHE A 1 34 ? 3.929 -1.117 -29.420 1.00 54.24 34 PHE A CA 6
ATOM 3889 C C . PHE A 1 34 ? 2.813 -1.814 -30.193 1.00 63.32 34 PHE A C 6
ATOM 3890 O O . PHE A 1 34 ? 1.648 -1.433 -30.099 1.00 0.13 34 PHE A O 6
ATOM 3907 N N . LYS A 1 1 ? -9.973 -2.371 17.055 1.00 75.33 1 LYS A N 7
ATOM 3908 C CA . LYS A 1 1 ? -10.655 -3.580 16.609 1.00 55.22 1 LYS A CA 7
ATOM 3909 C C . LYS A 1 1 ? -11.087 -3.456 15.151 1.00 3.44 1 LYS A C 7
ATOM 3910 O O . LYS A 1 1 ? -11.196 -4.453 14.438 1.00 42.12 1 LYS A O 7
ATOM 3929 N N . ARG A 1 2 ? -11.329 -2.223 14.714 1.00 74.21 2 ARG A N 7
ATOM 3930 C CA . ARG A 1 2 ? -11.749 -1.968 13.342 1.00 45.15 2 ARG A CA 7
ATOM 3931 C C . ARG A 1 2 ? -10.545 -1.667 12.453 1.00 15.40 2 ARG A C 7
ATOM 3932 O O . ARG A 1 2 ? -10.692 -1.142 11.349 1.00 1.12 2 ARG A O 7
ATOM 3953 N N . PHE A 1 3 ? -9.356 -2.002 12.942 1.00 53.54 3 PHE A N 7
ATOM 3954 C CA . PHE A 1 3 ? -8.128 -1.766 12.193 1.00 2.40 3 PHE A CA 7
ATOM 3955 C C . PHE A 1 3 ? -8.090 -2.616 10.926 1.00 14.23 3 PHE A C 7
ATOM 3956 O O . PHE A 1 3 ? -7.425 -2.268 9.950 1.00 14.41 3 PHE A O 7
ATOM 3973 N N . LYS A 1 4 ? -8.810 -3.733 10.949 1.00 25.32 4 LYS A N 7
ATOM 3974 C CA . LYS A 1 4 ? -8.861 -4.633 9.805 1.00 73.24 4 LYS A CA 7
ATOM 3975 C C . LYS A 1 4 ? -9.225 -3.875 8.531 1.00 73.41 4 LYS A C 7
ATOM 3976 O O . LYS A 1 4 ? -8.705 -4.165 7.454 1.00 44.44 4 LYS A O 7
ATOM 3995 N N . LYS A 1 5 ? -10.121 -2.903 8.663 1.00 34.11 5 LYS A N 7
ATOM 3996 C CA . LYS A 1 5 ? -10.553 -2.101 7.525 1.00 53.13 5 LYS A CA 7
ATOM 3997 C C . LYS A 1 5 ? -9.428 -1.191 7.043 1.00 11.53 5 LYS A C 7
ATOM 3998 O O . LYS A 1 5 ? -9.323 -0.894 5.853 1.00 64.01 5 LYS A O 7
ATOM 4017 N N . PHE A 1 6 ? -8.589 -0.751 7.974 1.00 14.34 6 PHE A N 7
ATOM 4018 C CA . PHE A 1 6 ? -7.472 0.127 7.645 1.00 60.12 6 PHE A CA 7
ATOM 4019 C C . PHE A 1 6 ? -6.428 -0.612 6.812 1.00 70.33 6 PHE A C 7
ATOM 4020 O O . PHE A 1 6 ? -5.868 -0.059 5.865 1.00 72.50 6 PHE A O 7
ATOM 4037 N N . PHE A 1 7 ? -6.172 -1.866 7.173 1.00 4.21 7 PHE A N 7
ATOM 4038 C CA . PHE A 1 7 ? -5.194 -2.681 6.461 1.00 4.33 7 PHE A CA 7
ATOM 4039 C C . PHE A 1 7 ? -5.474 -2.679 4.961 1.00 22.53 7 PHE A C 7
ATOM 4040 O O . PHE A 1 7 ? -4.595 -2.375 4.154 1.00 71.50 7 PHE A O 7
ATOM 4057 N N . LYS A 1 8 ? -6.704 -3.022 4.595 1.00 71.12 8 LYS A N 7
ATOM 4058 C CA . LYS A 1 8 ? -7.102 -3.061 3.193 1.00 10.31 8 LYS A CA 7
ATOM 4059 C C . LYS A 1 8 ? -6.878 -1.707 2.526 1.00 33.40 8 LYS A C 7
ATOM 4060 O O . LYS A 1 8 ? -6.670 -1.627 1.315 1.00 21.14 8 LYS A O 7
ATOM 4079 N N . LYS A 1 9 ? -6.921 -0.646 3.324 1.00 5.32 9 LYS A N 7
ATOM 4080 C CA . LYS A 1 9 ? -6.720 0.705 2.812 1.00 32.14 9 LYS A CA 7
ATOM 4081 C C . LYS A 1 9 ? -5.236 0.996 2.613 1.00 21.04 9 LYS A C 7
ATOM 4082 O O . LYS A 1 9 ? -4.847 1.663 1.654 1.00 34.24 9 LYS A O 7
ATOM 4101 N N . VAL A 1 10 ? -4.411 0.492 3.525 1.00 70.30 10 VAL A N 7
ATOM 4102 C CA . VAL A 1 10 ? -2.969 0.695 3.448 1.00 4.35 10 VAL A CA 7
ATOM 4103 C C . VAL A 1 10 ? -2.387 0.036 2.203 1.00 2.22 10 VAL A C 7
ATOM 4104 O O . VAL A 1 10 ? -1.370 0.479 1.670 1.00 42.12 10 VAL A O 7
ATOM 4117 N N . LYS A 1 11 ? -3.039 -1.027 1.743 1.00 65.12 11 LYS A N 7
ATOM 4118 C CA . LYS A 1 11 ? -2.588 -1.749 0.559 1.00 4.34 11 LYS A CA 7
ATOM 4119 C C . LYS A 1 11 ? -2.557 -0.830 -0.659 1.00 21.44 11 LYS A C 7
ATOM 4120 O O . LYS A 1 11 ? -1.732 -1.000 -1.557 1.00 31.14 11 LYS A O 7
ATOM 4139 N N . LYS A 1 12 ? -3.460 0.145 -0.682 1.00 24.51 12 LYS A N 7
ATOM 4140 C CA . LYS A 1 12 ? -3.533 1.093 -1.787 1.00 51.13 12 LYS A CA 7
ATOM 4141 C C . LYS A 1 12 ? -2.442 2.152 -1.671 1.00 33.10 12 LYS A C 7
ATOM 4142 O O . LYS A 1 12 ? -1.724 2.426 -2.633 1.00 52.23 12 LYS A O 7
ATOM 4161 N N . SER A 1 13 ? -2.321 2.743 -0.487 1.00 30.13 13 SER A N 7
ATOM 4162 C CA . SER A 1 13 ? -1.317 3.773 -0.245 1.00 54.44 13 SER A CA 7
ATOM 4163 C C . SER A 1 13 ? 0.091 3.204 -0.385 1.00 51.01 13 SER A C 7
ATOM 4164 O O . SER A 1 13 ? 0.904 3.711 -1.157 1.00 2.52 13 SER A O 7
ATOM 4172 N N . VAL A 1 14 ? 0.371 2.145 0.368 1.00 50.15 14 VAL A N 7
ATOM 4173 C CA . VAL A 1 14 ? 1.681 1.504 0.327 1.00 74.44 14 VAL A CA 7
ATOM 4174 C C . VAL A 1 14 ? 2.018 1.029 -1.082 1.00 10.34 14 VAL A C 7
ATOM 4175 O O . VAL A 1 14 ? 3.181 1.018 -1.483 1.00 61.34 14 VAL A O 7
ATOM 4188 N N . LYS A 1 15 ? 0.992 0.640 -1.830 1.00 55.40 15 LYS A N 7
ATOM 4189 C CA . LYS A 1 15 ? 1.177 0.166 -3.196 1.00 53.15 15 LYS A CA 7
ATOM 4190 C C . LYS A 1 15 ? 2.000 1.158 -4.010 1.00 2.42 15 LYS A C 7
ATOM 4191 O O . LYS A 1 15 ? 2.957 0.781 -4.686 1.00 72.30 15 LYS A O 7
ATOM 4210 N N . LYS A 1 16 ? 1.624 2.431 -3.939 1.00 54.33 16 LYS A N 7
ATOM 4211 C CA . LYS A 1 16 ? 2.329 3.479 -4.666 1.00 42.21 16 LYS A CA 7
ATOM 4212 C C . LYS A 1 16 ? 3.763 3.618 -4.167 1.00 61.00 16 LYS A C 7
ATOM 4213 O O . LYS A 1 16 ? 4.668 3.952 -4.932 1.00 40.23 16 LYS A O 7
ATOM 4232 N N . ARG A 1 17 ? 3.964 3.358 -2.879 1.00 62.41 17 ARG A N 7
ATOM 4233 C CA . ARG A 1 17 ? 5.289 3.453 -2.277 1.00 42.15 17 ARG A CA 7
ATOM 4234 C C . ARG A 1 17 ? 6.254 2.465 -2.927 1.00 54.32 17 ARG A C 7
ATOM 4235 O O . ARG A 1 17 ? 7.289 2.856 -3.468 1.00 72.24 17 ARG A O 7
ATOM 4256 N N . LEU A 1 18 ? 5.907 1.184 -2.870 1.00 13.25 18 LEU A N 7
ATOM 4257 C CA . LEU A 1 18 ? 6.741 0.139 -3.451 1.00 61.43 18 LEU A CA 7
ATOM 4258 C C . LEU A 1 18 ? 6.758 0.240 -4.974 1.00 31.22 18 LEU A C 7
ATOM 4259 O O . LEU A 1 18 ? 7.710 -0.193 -5.624 1.00 52.43 18 LEU A O 7
ATOM 4275 N N . LYS A 1 19 ? 5.701 0.816 -5.535 1.00 73.54 19 LYS A N 7
ATOM 4276 C CA . LYS A 1 19 ? 5.593 0.977 -6.980 1.00 63.43 19 LYS A CA 7
ATOM 4277 C C . LYS A 1 19 ? 6.841 1.649 -7.546 1.00 0.10 19 LYS A C 7
ATOM 4278 O O . LYS A 1 19 ? 7.257 1.363 -8.668 1.00 45.33 19 LYS A O 7
ATOM 4297 N N . LYS A 1 20 ? 7.433 2.544 -6.761 1.00 55.23 20 LYS A N 7
ATOM 4298 C CA . LYS A 1 20 ? 8.634 3.256 -7.182 1.00 72.15 20 LYS A CA 7
ATOM 4299 C C . LYS A 1 20 ? 9.865 2.364 -7.061 1.00 33.23 20 LYS A C 7
ATOM 4300 O O . LYS A 1 20 ? 10.807 2.480 -7.846 1.00 35.01 20 LYS A O 7
ATOM 4319 N N . ILE A 1 21 ? 9.850 1.473 -6.075 1.00 65.15 21 ILE A N 7
ATOM 4320 C CA . ILE A 1 21 ? 10.965 0.560 -5.855 1.00 1.05 21 ILE A CA 7
ATOM 4321 C C . ILE A 1 21 ? 10.999 -0.533 -6.917 1.00 20.31 21 ILE A C 7
ATOM 4322 O O . ILE A 1 21 ? 12.052 -1.103 -7.203 1.00 20.20 21 ILE A O 7
ATOM 4338 N N . PHE A 1 22 ? 9.840 -0.820 -7.501 1.00 20.32 22 PHE A N 7
ATOM 4339 C CA . PHE A 1 22 ? 9.737 -1.845 -8.533 1.00 13.34 22 PHE A CA 7
ATOM 4340 C C . PHE A 1 22 ? 9.678 -1.213 -9.921 1.00 13.00 22 PHE A C 7
ATOM 4341 O O . PHE A 1 22 ? 9.126 -1.793 -10.856 1.00 1.21 22 PHE A O 7
ATOM 4358 N N . LYS A 1 23 ? 10.251 -0.022 -10.047 1.00 24.12 23 LYS A N 7
ATOM 4359 C CA . LYS A 1 23 ? 10.266 0.690 -11.320 1.00 12.03 23 LYS A CA 7
ATOM 4360 C C . LYS A 1 23 ? 11.522 0.355 -12.116 1.00 64.12 23 LYS A C 7
ATOM 4361 O O . LYS A 1 23 ? 11.532 0.435 -13.345 1.00 0.35 23 LYS A O 7
ATOM 4380 N N . LYS A 1 24 ? 12.583 -0.022 -11.409 1.00 15.32 24 LYS A N 7
ATOM 4381 C CA . LYS A 1 24 ? 13.845 -0.372 -12.049 1.00 0.11 24 LYS A CA 7
ATOM 4382 C C . LYS A 1 24 ? 13.661 -1.541 -13.010 1.00 63.25 24 LYS A C 7
ATOM 4383 O O . LYS A 1 24 ? 12.690 -2.294 -12.932 1.00 20.41 24 LYS A O 7
ATOM 4402 N N . PRO A 1 25 ? 14.616 -1.700 -13.939 1.00 40.42 25 PRO A N 7
ATOM 4403 C CA . PRO A 1 25 ? 14.582 -2.778 -14.932 1.00 63.21 25 PRO A CA 7
ATOM 4404 C C . PRO A 1 25 ? 14.824 -4.148 -14.309 1.00 74.54 25 PRO A C 7
ATOM 4405 O O . PRO A 1 25 ? 14.532 -5.177 -14.918 1.00 71.30 25 PRO A O 7
ATOM 4416 N N . MET A 1 26 ? 15.359 -4.154 -13.093 1.00 61.21 26 MET A N 7
ATOM 4417 C CA . MET A 1 26 ? 15.638 -5.399 -12.386 1.00 42.33 26 MET A CA 7
ATOM 4418 C C . MET A 1 26 ? 14.394 -6.280 -12.325 1.00 51.12 26 MET A C 7
ATOM 4419 O O . MET A 1 26 ? 14.354 -7.357 -12.920 1.00 71.13 26 MET A O 7
ATOM 4433 N N . VAL A 1 27 ? 13.379 -5.815 -11.603 1.00 25.24 27 VAL A N 7
ATOM 4434 C CA . VAL A 1 27 ? 12.135 -6.560 -11.465 1.00 55.43 27 VAL A CA 7
ATOM 4435 C C . VAL A 1 27 ? 11.435 -6.717 -12.811 1.00 41.32 27 VAL A C 7
ATOM 4436 O O . VAL A 1 27 ? 11.280 -5.749 -13.557 1.00 44.42 27 VAL A O 7
ATOM 4449 N N . ILE A 1 28 ? 11.015 -7.940 -13.115 1.00 11.24 28 ILE A N 7
ATOM 4450 C CA . ILE A 1 28 ? 10.330 -8.221 -14.370 1.00 52.12 28 ILE A CA 7
ATOM 4451 C C . ILE A 1 28 ? 8.999 -8.924 -14.126 1.00 31.12 28 ILE A C 7
ATOM 4452 O O . ILE A 1 28 ? 8.902 -9.815 -13.282 1.00 72.01 28 ILE A O 7
ATOM 4468 N N . GLY A 1 29 ? 7.976 -8.518 -14.870 1.00 54.30 29 GLY A N 7
ATOM 4469 C CA . GLY A 1 29 ? 6.664 -9.120 -14.720 1.00 74.12 29 GLY A CA 7
ATOM 4470 C C . GLY A 1 29 ? 5.844 -8.461 -13.629 1.00 4.44 29 GLY A C 7
ATOM 4471 O O . GLY A 1 29 ? 5.316 -9.136 -12.745 1.00 1.35 29 GLY A O 7
ATOM 4475 N N . VAL A 1 30 ? 5.739 -7.137 -13.689 1.00 2.34 30 VAL A N 7
ATOM 4476 C CA . VAL A 1 30 ? 4.978 -6.386 -12.697 1.00 2.43 30 VAL A CA 7
ATOM 4477 C C . VAL A 1 30 ? 3.975 -5.453 -13.366 1.00 13.11 30 VAL A C 7
ATOM 4478 O O . VAL A 1 30 ? 4.353 -4.493 -14.039 1.00 53.43 30 VAL A O 7
ATOM 4491 N N . THR A 1 31 ? 2.690 -5.740 -13.176 1.00 60.24 31 THR A N 7
ATOM 4492 C CA . THR A 1 31 ? 1.631 -4.928 -13.761 1.00 61.03 31 THR A CA 7
ATOM 4493 C C . THR A 1 31 ? 0.539 -4.629 -12.740 1.00 32.32 31 THR A C 7
ATOM 4494 O O . THR A 1 31 ? 0.231 -5.461 -11.885 1.00 63.03 31 THR A O 7
ATOM 4505 N N . ILE A 1 32 ? -0.042 -3.439 -12.834 1.00 11.32 32 ILE A N 7
ATOM 4506 C CA . ILE A 1 32 ? -1.101 -3.032 -11.918 1.00 2.51 32 ILE A CA 7
ATOM 4507 C C . ILE A 1 32 ? -2.326 -3.928 -12.061 1.00 53.11 32 ILE A C 7
ATOM 4508 O O . ILE A 1 32 ? -2.810 -4.189 -13.163 1.00 23.40 32 ILE A O 7
ATOM 4524 N N . PRO A 1 33 ? -2.844 -4.410 -10.921 1.00 64.33 33 PRO A N 7
ATOM 4525 C CA . PRO A 1 33 ? -4.021 -5.283 -10.893 1.00 44.31 33 PRO A CA 7
ATOM 4526 C C . PRO A 1 33 ? -5.299 -4.545 -11.276 1.00 31.15 33 PRO A C 7
ATOM 4527 O O . PRO A 1 33 ? -6.075 -5.017 -12.106 1.00 13.35 33 PRO A O 7
ATOM 4538 N N . PHE A 1 34 ? -5.511 -3.383 -10.665 1.00 73.33 34 PHE A N 7
ATOM 4539 C CA . PHE A 1 34 ? -6.696 -2.580 -10.940 1.00 44.55 34 PHE A CA 7
ATOM 4540 C C . PHE A 1 34 ? -7.965 -3.416 -10.801 1.00 24.01 34 PHE A C 7
ATOM 4541 O O . PHE A 1 34 ? -8.505 -3.562 -9.706 1.00 34.15 34 PHE A O 7
ATOM 4558 N N . LYS A 1 1 ? -10.654 -5.759 16.594 1.00 43.34 1 LYS A N 8
ATOM 4559 C CA . LYS A 1 1 ? -9.904 -5.847 15.346 1.00 72.02 1 LYS A CA 8
ATOM 4560 C C . LYS A 1 1 ? -10.472 -4.892 14.301 1.00 13.12 1 LYS A C 8
ATOM 4561 O O . LYS A 1 1 ? -10.775 -5.294 13.178 1.00 75.55 1 LYS A O 8
ATOM 4580 N N . ARG A 1 2 ? -10.613 -3.626 14.678 1.00 64.02 2 ARG A N 8
ATOM 4581 C CA . ARG A 1 2 ? -11.144 -2.614 13.773 1.00 22.12 2 ARG A CA 8
ATOM 4582 C C . ARG A 1 2 ? -10.070 -2.139 12.798 1.00 51.42 2 ARG A C 8
ATOM 4583 O O . ARG A 1 2 ? -10.374 -1.700 11.689 1.00 13.41 2 ARG A O 8
ATOM 4604 N N . PHE A 1 3 ? -8.813 -2.231 13.220 1.00 40.41 3 PHE A N 8
ATOM 4605 C CA . PHE A 1 3 ? -7.695 -1.810 12.384 1.00 4.23 3 PHE A CA 8
ATOM 4606 C C . PHE A 1 3 ? -7.613 -2.655 11.118 1.00 44.44 3 PHE A C 8
ATOM 4607 O O . PHE A 1 3 ? -7.082 -2.217 10.097 1.00 0.43 3 PHE A O 8
ATOM 4624 N N . LYS A 1 4 ? -8.142 -3.872 11.190 1.00 23.12 4 LYS A N 8
ATOM 4625 C CA . LYS A 1 4 ? -8.131 -4.781 10.051 1.00 44.53 4 LYS A CA 8
ATOM 4626 C C . LYS A 1 4 ? -8.699 -4.103 8.808 1.00 34.03 4 LYS A C 8
ATOM 4627 O O . LYS A 1 4 ? -8.210 -4.309 7.697 1.00 14.45 4 LYS A O 8
ATOM 4646 N N . LYS A 1 5 ? -9.734 -3.292 9.003 1.00 60.24 5 LYS A N 8
ATOM 4647 C CA . LYS A 1 5 ? -10.368 -2.581 7.899 1.00 72.33 5 LYS A CA 8
ATOM 4648 C C . LYS A 1 5 ? -9.430 -1.526 7.322 1.00 62.11 5 LYS A C 8
ATOM 4649 O O . LYS A 1 5 ? -9.463 -1.240 6.125 1.00 71.25 5 LYS A O 8
ATOM 4668 N N . PHE A 1 6 ? -8.594 -0.952 8.180 1.00 50.11 6 PHE A N 8
ATOM 4669 C CA . PHE A 1 6 ? -7.646 0.072 7.755 1.00 61.15 6 PHE A CA 8
ATOM 4670 C C . PHE A 1 6 ? -6.559 -0.528 6.868 1.00 40.34 6 PHE A C 8
ATOM 4671 O O . PHE A 1 6 ? -6.138 0.082 5.884 1.00 51.12 6 PHE A O 8
ATOM 4688 N N . PHE A 1 7 ? -6.110 -1.727 7.221 1.00 31.53 7 PHE A N 8
ATOM 4689 C CA . PHE A 1 7 ? -5.071 -2.410 6.459 1.00 11.13 7 PHE A CA 8
ATOM 4690 C C . PHE A 1 7 ? -5.435 -2.472 4.979 1.00 31.30 7 PHE A C 8
ATOM 4691 O O . PHE A 1 7 ? -4.636 -2.111 4.115 1.00 3.15 7 PHE A O 8
ATOM 4708 N N . LYS A 1 8 ? -6.647 -2.935 4.693 1.00 71.51 8 LYS A N 8
ATOM 4709 C CA . LYS A 1 8 ? -7.120 -3.046 3.318 1.00 34.23 8 LYS A CA 8
ATOM 4710 C C . LYS A 1 8 ? -7.145 -1.680 2.640 1.00 21.11 8 LYS A C 8
ATOM 4711 O O . LYS A 1 8 ? -7.026 -1.580 1.418 1.00 23.14 8 LYS A O 8
ATOM 4730 N N . LYS A 1 9 ? -7.299 -0.630 3.439 1.00 34.45 9 LYS A N 8
ATOM 4731 C CA . LYS A 1 9 ? -7.337 0.730 2.918 1.00 11.53 9 LYS A CA 8
ATOM 4732 C C . LYS A 1 9 ? -5.928 1.251 2.652 1.00 41.31 9 LYS A C 8
ATOM 4733 O O . LYS A 1 9 ? -5.721 2.088 1.774 1.00 64.13 9 LYS A O 8
ATOM 4752 N N . VAL A 1 10 ? -4.963 0.748 3.415 1.00 32.02 10 VAL A N 8
ATOM 4753 C CA . VAL A 1 10 ? -3.573 1.160 3.260 1.00 21.04 10 VAL A CA 8
ATOM 4754 C C . VAL A 1 10 ? -2.968 0.584 1.985 1.00 73.22 10 VAL A C 8
ATOM 4755 O O . VAL A 1 10 ? -2.105 1.201 1.360 1.00 52.53 10 VAL A O 8
ATOM 4768 N N . LYS A 1 11 ? -3.427 -0.604 1.603 1.00 24.10 11 LYS A N 8
ATOM 4769 C CA . LYS A 1 11 ? -2.933 -1.265 0.402 1.00 40.32 11 LYS A CA 8
ATOM 4770 C C . LYS A 1 11 ? -3.001 -0.328 -0.801 1.00 63.15 11 LYS A C 8
ATOM 4771 O O . LYS A 1 11 ? -2.179 -0.414 -1.715 1.00 33.41 11 LYS A O 8
ATOM 4790 N N . LYS A 1 12 ? -3.983 0.566 -0.795 1.00 31.11 12 LYS A N 8
ATOM 4791 C CA . LYS A 1 12 ? -4.157 1.520 -1.883 1.00 34.15 12 LYS A CA 8
ATOM 4792 C C . LYS A 1 12 ? -3.037 2.556 -1.882 1.00 53.35 12 LYS A C 8
ATOM 4793 O O . LYS A 1 12 ? -2.407 2.803 -2.910 1.00 2.42 12 LYS A O 8
ATOM 4812 N N . SER A 1 13 ? -2.795 3.158 -0.722 1.00 12.02 13 SER A N 8
ATOM 4813 C CA . SER A 1 13 ? -1.753 4.170 -0.589 1.00 74.53 13 SER A CA 8
ATOM 4814 C C . SER A 1 13 ? -0.368 3.545 -0.732 1.00 35.32 13 SER A C 8
ATOM 4815 O O . SER A 1 13 ? 0.433 3.967 -1.565 1.00 12.22 13 SER A O 8
ATOM 4823 N N . VAL A 1 14 ? -0.095 2.534 0.088 1.00 41.12 14 VAL A N 8
ATOM 4824 C CA . VAL A 1 14 ? 1.192 1.849 0.052 1.00 21.42 14 VAL A CA 8
ATOM 4825 C C . VAL A 1 14 ? 1.510 1.350 -1.352 1.00 63.32 14 VAL A C 8
ATOM 4826 O O . VAL A 1 14 ? 2.673 1.293 -1.754 1.00 73.31 14 VAL A O 8
ATOM 4839 N N . LYS A 1 15 ? 0.471 0.989 -2.096 1.00 73.20 15 LYS A N 8
ATOM 4840 C CA . LYS A 1 15 ? 0.638 0.496 -3.458 1.00 75.44 15 LYS A CA 8
ATOM 4841 C C . LYS A 1 15 ? 1.497 1.449 -4.281 1.00 60.23 15 LYS A C 8
ATOM 4842 O O . LYS A 1 15 ? 2.333 1.019 -5.076 1.00 75.04 15 LYS A O 8
ATOM 4861 N N . LYS A 1 16 ? 1.288 2.747 -4.083 1.00 62.15 16 LYS A N 8
ATOM 4862 C CA . LYS A 1 16 ? 2.046 3.762 -4.805 1.00 21.12 16 LYS A CA 8
ATOM 4863 C C . LYS A 1 16 ? 3.516 3.736 -4.397 1.00 4.33 16 LYS A C 8
ATOM 4864 O O . LYS A 1 16 ? 4.401 3.999 -5.212 1.00 13.22 16 LYS A O 8
ATOM 4883 N N . ARG A 1 17 ? 3.769 3.417 -3.132 1.00 12.13 17 ARG A N 8
ATOM 4884 C CA . ARG A 1 17 ? 5.132 3.358 -2.617 1.00 75.23 17 ARG A CA 8
ATOM 4885 C C . ARG A 1 17 ? 5.934 2.271 -3.329 1.00 10.43 17 ARG A C 8
ATOM 4886 O O . ARG A 1 17 ? 7.103 2.467 -3.663 1.00 2.44 17 ARG A O 8
ATOM 4907 N N . LEU A 1 18 ? 5.299 1.128 -3.558 1.00 31.53 18 LEU A N 8
A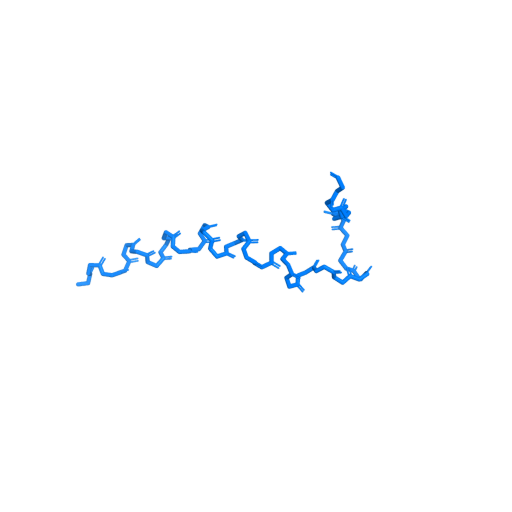TOM 4908 C CA . LEU A 1 18 ? 5.953 0.010 -4.229 1.00 63.02 18 LEU A CA 8
ATOM 4909 C C . LEU A 1 18 ? 6.425 0.414 -5.622 1.00 64.54 18 LEU A C 8
ATOM 4910 O O . LEU A 1 18 ? 7.375 -0.159 -6.157 1.00 64.34 18 LEU A O 8
ATOM 4926 N N . LYS A 1 19 ? 5.759 1.404 -6.204 1.00 31.11 19 LYS A N 8
ATOM 4927 C CA . LYS A 1 19 ? 6.112 1.888 -7.533 1.00 40.31 19 LYS A CA 8
ATOM 4928 C C . LYS A 1 19 ? 7.596 2.229 -7.612 1.00 62.34 19 LYS A C 8
ATOM 4929 O O . LYS A 1 19 ? 8.214 2.119 -8.672 1.00 32.13 19 LYS A O 8
ATOM 4948 N N . LYS A 1 20 ? 8.165 2.641 -6.484 1.00 70.20 20 LYS A N 8
ATOM 4949 C CA . LYS A 1 20 ? 9.579 2.995 -6.424 1.00 15.01 20 LYS A CA 8
ATOM 4950 C C . LYS A 1 20 ? 10.449 1.745 -6.336 1.00 4.44 20 LYS A C 8
ATOM 4951 O O . LYS A 1 20 ? 11.558 1.712 -6.870 1.00 73.33 20 LYS A O 8
ATOM 4970 N N . ILE A 1 21 ? 9.939 0.721 -5.661 1.00 32.43 21 ILE A N 8
ATOM 4971 C CA . ILE A 1 21 ? 10.669 -0.531 -5.507 1.00 23.25 21 ILE A CA 8
ATOM 4972 C C . ILE A 1 21 ? 10.708 -1.310 -6.817 1.00 21.15 21 ILE A C 8
ATOM 4973 O O . ILE A 1 21 ? 11.643 -2.068 -7.073 1.00 63.42 21 ILE A O 8
ATOM 4989 N N . PHE A 1 22 ? 9.687 -1.116 -7.644 1.00 41.05 22 PHE A N 8
ATOM 4990 C CA . PHE A 1 22 ? 9.604 -1.800 -8.930 1.00 61.12 22 PHE A CA 8
ATOM 4991 C C . PHE A 1 22 ? 10.128 -0.910 -10.054 1.00 72.52 22 PHE A C 8
ATOM 4992 O O . PHE A 1 22 ? 9.687 -1.013 -11.199 1.00 25.01 22 PHE A O 8
ATOM 5009 N N . LYS A 1 23 ? 11.071 -0.037 -9.718 1.00 33.10 23 LYS A N 8
ATOM 5010 C CA . LYS A 1 23 ? 11.658 0.870 -10.697 1.00 15.44 23 LYS A CA 8
ATOM 5011 C C . LYS A 1 23 ? 12.717 0.159 -11.532 1.00 1.23 23 LYS A C 8
ATOM 5012 O O . LYS A 1 23 ? 12.853 0.413 -12.729 1.00 1.35 23 LYS A O 8
ATOM 5031 N N . LYS A 1 24 ? 13.465 -0.733 -10.894 1.00 25.52 24 LYS A N 8
ATOM 5032 C CA . LYS A 1 24 ? 14.513 -1.483 -11.578 1.00 35.40 24 LYS A CA 8
ATOM 5033 C C . LYS A 1 24 ? 13.953 -2.212 -12.796 1.00 1.05 24 LYS A C 8
ATOM 5034 O O . LYS A 1 24 ? 12.747 -2.432 -12.918 1.00 24.30 24 LYS A O 8
ATOM 5053 N N . PRO A 1 25 ? 14.847 -2.595 -13.719 1.00 73.12 25 PRO A N 8
ATOM 5054 C CA . PRO A 1 25 ? 14.465 -3.305 -14.944 1.00 11.02 25 PRO A CA 8
ATOM 5055 C C . PRO A 1 25 ? 13.995 -4.730 -14.665 1.00 3.44 25 PRO A C 8
ATOM 5056 O O . PRO A 1 25 ? 13.283 -5.327 -15.471 1.00 12.21 25 PRO A O 8
ATOM 5067 N N . MET A 1 26 ? 14.399 -5.267 -13.518 1.00 25.01 26 MET A N 8
ATOM 5068 C CA . MET A 1 26 ? 14.018 -6.621 -13.133 1.00 14.50 26 MET A CA 8
ATOM 5069 C C . MET A 1 26 ? 12.591 -6.651 -12.595 1.00 12.44 26 MET A C 8
ATOM 5070 O O . MET A 1 26 ? 12.366 -6.946 -11.422 1.00 33.24 26 MET A O 8
ATOM 5084 N N . VAL A 1 27 ? 11.629 -6.343 -13.460 1.00 21.02 27 VAL A N 8
ATOM 5085 C CA . VAL A 1 27 ? 10.224 -6.335 -13.071 1.00 43.22 27 VAL A CA 8
ATOM 5086 C C . VAL A 1 27 ? 9.742 -7.739 -12.724 1.00 60.34 27 VAL A C 8
ATOM 5087 O O . VAL A 1 27 ? 10.167 -8.720 -13.335 1.00 62.43 27 VAL A O 8
ATOM 5100 N N . ILE A 1 28 ? 8.854 -7.828 -11.740 1.00 63.55 28 ILE A N 8
ATOM 5101 C CA . ILE A 1 28 ? 8.313 -9.113 -11.313 1.00 25.43 28 ILE A CA 8
ATOM 5102 C C . ILE A 1 28 ? 6.817 -9.200 -11.595 1.00 41.14 28 ILE A C 8
ATOM 5103 O O . ILE A 1 28 ? 6.091 -8.218 -11.459 1.00 13.12 28 ILE A O 8
ATOM 5119 N N . GLY A 1 29 ? 6.364 -10.387 -11.989 1.00 73.13 29 GLY A N 8
ATOM 5120 C CA . GLY A 1 29 ? 4.956 -10.582 -12.283 1.00 31.10 29 GLY A CA 8
ATOM 5121 C C . GLY A 1 29 ? 4.667 -10.561 -13.771 1.00 14.44 29 GLY A C 8
ATOM 5122 O O . GLY A 1 29 ? 3.598 -10.121 -14.196 1.00 42.40 29 GLY A O 8
ATOM 5126 N N . VAL A 1 30 ? 5.620 -11.036 -14.566 1.00 30.43 30 VAL A N 8
ATOM 5127 C CA . VAL A 1 30 ? 5.463 -11.069 -16.014 1.00 35.00 30 VAL A CA 8
ATOM 5128 C C . VAL A 1 30 ? 6.079 -12.331 -16.605 1.00 60.34 30 VAL A C 8
ATOM 5129 O O . VAL A 1 30 ? 7.282 -12.567 -16.480 1.00 14.51 30 VAL A O 8
ATOM 5142 N N . THR A 1 31 ? 5.248 -13.143 -17.252 1.00 15.01 31 THR A N 8
ATOM 5143 C CA . THR A 1 31 ? 5.710 -14.383 -17.863 1.00 21.12 31 THR A CA 8
ATOM 5144 C C . THR A 1 31 ? 6.110 -14.164 -19.317 1.00 10.32 31 THR A C 8
ATOM 5145 O O . THR A 1 31 ? 5.475 -13.390 -20.035 1.00 42.24 31 THR A O 8
ATOM 5156 N N . ILE A 1 32 ? 7.165 -14.849 -19.747 1.00 35.34 32 ILE A N 8
ATOM 5157 C CA . ILE A 1 32 ? 7.647 -14.729 -21.116 1.00 42.25 32 ILE A CA 8
ATOM 5158 C C . ILE A 1 32 ? 6.547 -15.065 -22.118 1.00 40.03 32 ILE A C 8
ATOM 5159 O O . ILE A 1 32 ? 5.861 -16.082 -22.007 1.00 1.50 32 ILE A O 8
ATOM 5175 N N . PRO A 1 33 ? 6.373 -14.191 -23.121 1.00 65.40 33 PRO A N 8
ATOM 5176 C CA . PRO A 1 33 ? 5.359 -14.374 -24.163 1.00 45.34 33 PRO A CA 8
ATOM 5177 C C . PRO A 1 33 ? 5.691 -15.532 -25.098 1.00 45.40 33 PRO A C 8
ATOM 5178 O O . PRO A 1 33 ? 6.446 -15.371 -26.058 1.00 22.41 33 PRO A O 8
ATOM 5189 N N . PHE A 1 34 ? 5.123 -16.699 -24.813 1.00 60.04 34 PHE A N 8
ATOM 5190 C CA . PHE A 1 34 ? 5.360 -17.885 -25.628 1.00 0.51 34 PHE A CA 8
ATOM 5191 C C . PHE A 1 34 ? 4.086 -18.711 -25.770 1.00 14.45 34 PHE A C 8
ATOM 5192 O O . PHE A 1 34 ? 3.146 -18.308 -26.453 1.00 12.42 34 PHE A O 8
ATOM 5209 N N . LYS A 1 1 ? -10.601 -5.819 14.723 1.00 11.02 1 LYS A N 9
ATOM 5210 C CA . LYS A 1 1 ? -12.023 -5.535 14.566 1.00 30.53 1 LYS A CA 9
ATOM 5211 C C . LYS A 1 1 ? -12.237 -4.219 13.826 1.00 32.33 1 LYS A C 9
ATOM 5212 O O . LYS A 1 1 ? -13.016 -4.151 12.876 1.00 11.02 1 LYS A O 9
ATOM 5231 N N . ARG A 1 2 ? -11.540 -3.177 14.267 1.00 63.22 2 ARG A N 9
ATOM 5232 C CA . ARG A 1 2 ? -11.655 -1.863 13.646 1.00 62.43 2 ARG A CA 9
ATOM 5233 C C . ARG A 1 2 ? -10.466 -1.591 12.727 1.00 55.01 2 ARG A C 9
ATOM 5234 O O . ARG A 1 2 ? -10.626 -1.056 11.630 1.00 55.34 2 ARG A O 9
ATOM 5255 N N . PHE A 1 3 ? -9.275 -1.961 13.185 1.00 44.24 3 PHE A N 9
ATOM 5256 C CA . PHE A 1 3 ? -8.059 -1.756 12.405 1.00 14.52 3 PHE A CA 9
ATOM 5257 C C . PHE A 1 3 ? -8.108 -2.551 11.104 1.00 63.33 3 PHE A C 9
ATOM 5258 O O . PHE A 1 3 ? -7.451 -2.199 10.123 1.00 31.20 3 PHE A O 9
ATOM 5275 N N . LYS A 1 4 ? -8.888 -3.626 11.102 1.00 61.34 4 LYS A N 9
ATOM 5276 C CA . LYS A 1 4 ? -9.024 -4.473 9.924 1.00 43.35 4 LYS A CA 9
ATOM 5277 C C . LYS A 1 4 ? -9.378 -3.642 8.695 1.00 11.31 4 LYS A C 9
ATOM 5278 O O . LYS A 1 4 ? -8.895 -3.905 7.593 1.00 42.41 4 LYS A O 9
ATOM 5297 N N . LYS A 1 5 ? -10.225 -2.636 8.890 1.00 33.31 5 LYS A N 9
ATOM 5298 C CA . LYS A 1 5 ? -10.643 -1.764 7.799 1.00 35.10 5 LYS A CA 9
ATOM 5299 C C . LYS A 1 5 ? -9.478 -0.914 7.305 1.00 25.30 5 LYS A C 9
ATOM 5300 O O . LYS A 1 5 ? -9.397 -0.581 6.123 1.00 45.24 5 LYS A O 9
ATOM 5319 N N . PHE A 1 6 ? -8.576 -0.567 8.218 1.00 44.01 6 PHE A N 9
ATOM 5320 C CA . PHE A 1 6 ? -7.414 0.244 7.874 1.00 3.34 6 PHE A CA 9
ATOM 5321 C C . PHE A 1 6 ? -6.438 -0.543 7.005 1.00 74.54 6 PHE A C 9
ATOM 5322 O O . PHE A 1 6 ? -5.838 -0.002 6.077 1.00 20.20 6 PHE A O 9
ATOM 5339 N N . PHE A 1 7 ? -6.283 -1.827 7.315 1.00 61.32 7 PHE A N 9
ATOM 5340 C CA . PHE A 1 7 ? -5.379 -2.691 6.565 1.00 52.10 7 PHE A CA 9
ATOM 5341 C C . PHE A 1 7 ? -5.659 -2.601 5.067 1.00 20.24 7 PHE A C 9
ATOM 5342 O O . PHE A 1 7 ? -4.763 -2.316 4.272 1.00 12.33 7 PHE A O 9
ATOM 5359 N N . LYS A 1 8 ? -6.908 -2.847 4.689 1.00 32.12 8 LYS A N 9
ATOM 5360 C CA . LYS A 1 8 ? -7.309 -2.794 3.288 1.00 52.21 8 LYS A CA 9
ATOM 5361 C C . LYS A 1 8 ? -6.982 -1.434 2.680 1.00 1.21 8 LYS A C 9
ATOM 5362 O O . LYS A 1 8 ? -6.770 -1.317 1.472 1.00 25.34 8 LYS A O 9
ATOM 5381 N N . LYS A 1 9 ? -6.942 -0.408 3.523 1.00 71.23 9 LYS A N 9
ATOM 5382 C CA . LYS A 1 9 ? -6.638 0.944 3.070 1.00 64.34 9 LYS A CA 9
ATOM 5383 C C . LYS A 1 9 ? -5.136 1.126 2.870 1.00 50.33 9 LYS A C 9
ATOM 5384 O O . LYS A 1 9 ? -4.703 1.827 1.955 1.00 60.22 9 LYS A O 9
ATOM 5403 N N . VAL A 1 10 ? -4.348 0.489 3.728 1.00 24.14 10 VAL A N 9
ATOM 5404 C CA . VAL A 1 10 ? -2.894 0.578 3.643 1.00 34.05 10 VAL A CA 9
ATOM 5405 C C . VAL A 1 10 ? -2.377 -0.080 2.369 1.00 31.32 10 VAL A C 9
ATOM 5406 O O . VAL A 1 10 ? -1.373 0.347 1.800 1.00 24.11 10 VAL A O 9
ATOM 5419 N N . LYS A 1 11 ? -3.070 -1.123 1.926 1.00 41.23 11 LYS A N 9
ATOM 5420 C CA . LYS A 1 11 ? -2.684 -1.841 0.717 1.00 65.21 11 LYS A CA 9
ATOM 5421 C C . LYS A 1 11 ? -2.788 -0.939 -0.509 1.00 54.13 11 LYS A C 9
ATOM 5422 O O . LYS A 1 11 ? -2.030 -1.086 -1.467 1.00 53.42 11 LYS A O 9
ATOM 5441 N N . LYS A 1 12 ? -3.732 -0.006 -0.471 1.00 12.45 12 LYS A N 9
ATOM 5442 C CA . LYS A 1 12 ? -3.937 0.923 -1.577 1.00 64.14 12 LYS A CA 9
ATOM 5443 C C . LYS A 1 12 ? -2.824 1.966 -1.623 1.00 41.43 12 LYS A C 9
ATOM 5444 O O . LYS A 1 12 ? -2.205 2.180 -2.666 1.00 4.23 12 LYS A O 9
ATOM 5463 N N . SER A 1 13 ? -2.576 2.610 -0.488 1.00 65.02 13 SER A N 9
ATOM 5464 C CA . SER A 1 13 ? -1.539 3.633 -0.401 1.00 74.11 13 SER A CA 9
ATOM 5465 C C . SER A 1 13 ? -0.154 3.018 -0.571 1.00 74.25 13 SER A C 9
ATOM 5466 O O . SER A 1 13 ? 0.622 3.435 -1.432 1.00 73.03 13 SER A O 9
ATOM 5474 N N . VAL A 1 14 ? 0.151 2.022 0.255 1.00 2.14 14 VAL A N 9
ATOM 5475 C CA . VAL A 1 14 ? 1.442 1.347 0.197 1.00 4.44 14 VAL A CA 9
ATOM 5476 C C . VAL A 1 14 ? 1.729 0.830 -1.208 1.00 72.10 14 VAL A C 9
ATOM 5477 O O . VAL A 1 14 ? 2.879 0.794 -1.647 1.00 34.34 14 VAL A O 9
ATOM 5490 N N . LYS A 1 15 ? 0.675 0.429 -1.911 1.00 11.21 15 LYS A N 9
ATOM 5491 C CA . LYS A 1 15 ? 0.810 -0.086 -3.268 1.00 50.54 15 LYS A CA 9
ATOM 5492 C C . LYS A 1 15 ? 1.618 0.874 -4.136 1.00 61.23 15 LYS A C 9
ATOM 5493 O O . LYS A 1 15 ? 2.492 0.455 -4.895 1.00 73.12 15 LYS A O 9
ATOM 5512 N N . LYS A 1 16 ? 1.321 2.164 -4.019 1.00 34.41 16 LYS A N 9
ATOM 5513 C CA . LYS A 1 16 ? 2.020 3.184 -4.790 1.00 22.02 16 LYS A CA 9
ATOM 5514 C C . LYS A 1 16 ? 3.475 3.300 -4.345 1.00 74.11 16 LYS A C 9
ATOM 5515 O O . LYS A 1 16 ? 4.348 3.664 -5.133 1.00 50.31 16 LYS A O 9
ATOM 5534 N N . ARG A 1 17 ? 3.729 2.986 -3.079 1.00 4.44 17 ARG A N 9
ATOM 5535 C CA . ARG A 1 17 ? 5.078 3.056 -2.531 1.00 73.42 17 ARG A CA 9
ATOM 5536 C C . ARG A 1 17 ? 6.012 2.097 -3.263 1.00 21.11 17 ARG A C 9
ATOM 5537 O O . ARG A 1 17 ? 7.108 2.478 -3.678 1.00 71.10 17 ARG A O 9
ATOM 5558 N N . LEU A 1 18 ? 5.572 0.854 -3.419 1.00 31.11 18 LEU A N 9
ATOM 5559 C CA . LEU A 1 18 ? 6.369 -0.160 -4.101 1.00 61.01 18 LEU A CA 9
ATOM 5560 C C . LEU A 1 18 ? 6.647 0.247 -5.545 1.00 24.40 18 LEU A C 9
ATOM 5561 O O . LEU A 1 18 ? 7.641 -0.171 -6.140 1.00 32.33 18 LEU A O 9
ATOM 5577 N N . LYS A 1 19 ? 5.764 1.068 -6.104 1.00 63.40 19 LYS A N 9
ATOM 5578 C CA . LYS A 1 19 ? 5.915 1.536 -7.477 1.00 60.41 19 LYS A CA 9
ATOM 5579 C C . LYS A 1 19 ? 7.301 2.133 -7.698 1.00 3.30 19 LYS A C 9
ATOM 5580 O O . LYS A 1 19 ? 7.840 2.081 -8.803 1.00 25.21 19 LYS A O 9
ATOM 5599 N N . LYS A 1 20 ? 7.872 2.699 -6.641 1.00 13.34 20 LYS A N 9
ATOM 5600 C CA . LYS A 1 20 ? 9.196 3.305 -6.718 1.00 72.52 20 LYS A CA 9
ATOM 5601 C C . LYS A 1 20 ? 10.286 2.239 -6.668 1.00 21.21 20 LYS A C 9
ATOM 5602 O O . LYS A 1 20 ? 11.330 2.376 -7.305 1.00 64.04 20 LYS A O 9
ATOM 5621 N N . ILE A 1 21 ? 10.035 1.178 -5.909 1.00 40.02 21 ILE A N 9
ATOM 5622 C CA . ILE A 1 21 ? 10.993 0.088 -5.779 1.00 23.11 21 ILE A CA 9
ATOM 5623 C C . ILE A 1 21 ? 11.062 -0.739 -7.058 1.00 42.14 21 ILE A C 9
ATOM 5624 O O . ILE A 1 21 ? 12.083 -1.360 -7.355 1.00 72.42 21 ILE A O 9
ATOM 5640 N N . PHE A 1 22 ? 9.970 -0.741 -7.815 1.00 52.13 22 PHE A N 9
ATOM 5641 C CA . PHE A 1 22 ? 9.906 -1.491 -9.064 1.00 41.43 22 PHE A CA 9
ATOM 5642 C C . PHE A 1 22 ? 10.130 -0.572 -10.262 1.00 54.42 22 PHE A C 9
ATOM 5643 O O . PHE A 1 22 ? 9.527 -0.754 -11.320 1.00 10.20 22 PHE A O 9
ATOM 5660 N N . LYS A 1 23 ? 11.000 0.416 -10.087 1.00 44.25 23 LYS A N 9
ATOM 5661 C CA . LYS A 1 23 ? 11.306 1.365 -11.152 1.00 52.01 23 LYS A CA 9
ATOM 5662 C C . LYS A 1 23 ? 12.421 0.836 -12.048 1.00 50.14 23 LYS A C 9
ATOM 5663 O O . LYS A 1 23 ? 12.468 1.136 -13.242 1.00 34.34 23 LYS A O 9
ATOM 5682 N N . LYS A 1 24 ? 13.316 0.046 -11.467 1.00 65.42 24 LYS A N 9
ATOM 5683 C CA . LYS A 1 24 ? 14.431 -0.527 -12.213 1.00 75.33 24 LYS A CA 9
ATOM 5684 C C . LYS A 1 24 ? 13.933 -1.536 -13.244 1.00 4.42 24 LYS A C 9
ATOM 5685 O O . LYS A 1 24 ? 12.817 -2.050 -13.158 1.00 3.03 24 LYS A O 9
ATOM 5704 N N . PRO A 1 25 ? 14.779 -1.828 -14.243 1.00 3.44 25 PRO A N 9
ATOM 5705 C CA . PRO A 1 25 ? 14.447 -2.777 -15.309 1.00 64.43 25 PRO A CA 9
ATOM 5706 C C . PRO A 1 25 ? 14.390 -4.217 -14.806 1.00 3.34 25 PRO A C 9
ATOM 5707 O O . PRO A 1 25 ? 15.418 -4.813 -14.487 1.00 74.02 25 PRO A O 9
ATOM 5718 N N . MET A 1 26 ? 13.182 -4.767 -14.739 1.00 71.13 26 MET A N 9
ATOM 5719 C CA . MET A 1 26 ? 12.992 -6.136 -14.277 1.00 34.31 26 MET A CA 9
ATOM 5720 C C . MET A 1 26 ? 13.492 -7.136 -15.315 1.00 10.33 26 MET A C 9
ATOM 5721 O O . MET A 1 26 ? 14.542 -7.753 -15.143 1.00 22.43 26 MET A O 9
ATOM 5735 N N . VAL A 1 27 ? 12.731 -7.290 -16.395 1.00 22.05 27 VAL A N 9
ATOM 5736 C CA . VAL A 1 27 ? 13.098 -8.213 -17.462 1.00 54.24 27 VAL A CA 9
ATOM 5737 C C . VAL A 1 27 ? 12.119 -8.123 -18.628 1.00 1.14 27 VAL A C 9
ATOM 5738 O O . VAL A 1 27 ? 10.905 -8.061 -18.429 1.00 30.01 27 VAL A O 9
ATOM 5751 N N . ILE A 1 28 ? 12.654 -8.115 -19.843 1.00 63.24 28 ILE A N 9
ATOM 5752 C CA . ILE A 1 28 ? 11.828 -8.034 -21.041 1.00 40.44 28 ILE A CA 9
ATOM 5753 C C . ILE A 1 28 ? 11.968 -9.291 -21.893 1.00 0.01 28 ILE A C 9
ATOM 5754 O O . ILE A 1 28 ? 13.066 -9.817 -22.068 1.00 11.13 28 ILE A O 9
ATOM 5770 N N . GLY A 1 29 ? 10.845 -9.769 -22.422 1.00 63.32 29 GLY A N 9
ATOM 5771 C CA . GLY A 1 29 ? 10.865 -10.961 -23.251 1.00 14.14 29 GLY A CA 9
ATOM 5772 C C . GLY A 1 29 ? 10.481 -12.209 -22.480 1.00 4.45 29 GLY A C 9
ATOM 5773 O O . GLY A 1 29 ? 11.192 -13.213 -22.518 1.00 2.22 29 GLY A O 9
ATOM 5777 N N . VAL A 1 30 ? 9.355 -12.146 -21.777 1.00 1.21 30 VAL A N 9
ATOM 5778 C CA . VAL A 1 30 ? 8.879 -13.279 -20.993 1.00 14.41 30 VAL A CA 9
ATOM 5779 C C . VAL A 1 30 ? 7.355 -13.304 -20.934 1.00 14.04 30 VAL A C 9
ATOM 5780 O O . VAL A 1 30 ? 6.722 -12.323 -20.544 1.00 34.13 30 VAL A O 9
ATOM 5793 N N . THR A 1 31 ? 6.772 -14.435 -21.321 1.00 11.55 31 THR A N 9
ATOM 5794 C CA . THR A 1 31 ? 5.323 -14.588 -21.312 1.00 14.04 31 THR A CA 9
ATOM 5795 C C . THR A 1 31 ? 4.924 -16.034 -21.039 1.00 0.15 31 THR A C 9
ATOM 5796 O O . THR A 1 31 ? 5.605 -16.966 -21.468 1.00 34.14 31 THR A O 9
ATOM 5807 N N . ILE A 1 32 ? 3.819 -16.214 -20.323 1.00 4.11 32 ILE A N 9
ATOM 5808 C CA . ILE A 1 32 ? 3.331 -17.547 -19.995 1.00 12.51 32 ILE A CA 9
ATOM 5809 C C . ILE A 1 32 ? 3.170 -18.398 -21.250 1.00 14.13 32 ILE A C 9
ATOM 5810 O O . ILE A 1 32 ? 2.580 -17.976 -22.245 1.00 63.10 32 ILE A O 9
ATOM 5826 N N . PRO A 1 33 ? 3.705 -19.627 -21.204 1.00 50.24 33 PRO A N 9
ATOM 5827 C CA . PRO A 1 33 ? 3.632 -20.564 -22.329 1.00 71.54 33 PRO A CA 9
ATOM 5828 C C . PRO A 1 33 ? 2.217 -21.083 -22.561 1.00 72.40 33 PRO A C 9
ATOM 5829 O O . PRO A 1 33 ? 1.786 -21.254 -23.701 1.00 3.14 33 PRO A O 9
ATOM 5840 N N . PHE A 1 34 ? 1.496 -21.331 -21.471 1.00 3.20 34 PHE A N 9
ATOM 5841 C CA . PHE A 1 34 ? 0.129 -21.830 -21.556 1.00 42.33 34 PHE A CA 9
ATOM 5842 C C . PHE A 1 34 ? -0.709 -20.964 -22.492 1.00 53.11 34 PHE A C 9
ATOM 5843 O O . PHE A 1 34 ? -0.335 -19.836 -22.810 1.00 50.21 34 PHE A O 9
ATOM 5860 N N . LYS A 1 1 ? -10.033 -5.859 14.989 1.00 40.01 1 LYS A N 10
ATOM 5861 C CA . LYS A 1 1 ? -11.371 -6.004 14.427 1.00 21.54 1 LYS A CA 10
ATOM 5862 C C . LYS A 1 1 ? -11.705 -4.834 13.507 1.00 62.31 1 LYS A C 10
ATOM 5863 O O . LYS A 1 1 ? -12.147 -5.029 12.376 1.00 62.55 1 LYS A O 10
ATOM 5882 N N . ARG A 1 2 ? -11.489 -3.619 14.000 1.00 61.22 2 ARG A N 10
ATOM 5883 C CA . ARG A 1 2 ? -11.766 -2.419 13.222 1.00 43.42 2 ARG A CA 10
ATOM 5884 C C . ARG A 1 2 ? -10.563 -2.036 12.364 1.00 63.01 2 ARG A C 10
ATOM 5885 O O . ARG A 1 2 ? -10.716 -1.544 11.246 1.00 61.13 2 ARG A O 10
ATOM 5906 N N . PHE A 1 3 ? -9.367 -2.266 12.896 1.00 71.20 3 PHE A N 10
ATOM 5907 C CA . PHE A 1 3 ? -8.137 -1.944 12.181 1.00 75.34 3 PHE A CA 10
ATOM 5908 C C . PHE A 1 3 ? -8.020 -2.771 10.903 1.00 23.32 3 PHE A C 10
ATOM 5909 O O . PHE A 1 3 ? -7.353 -2.369 9.949 1.00 73.31 3 PHE A O 10
ATOM 5926 N N . LYS A 1 4 ? -8.671 -3.929 10.893 1.00 51.11 4 LYS A N 10
ATOM 5927 C CA . LYS A 1 4 ? -8.641 -4.815 9.735 1.00 14.41 4 LYS A CA 10
ATOM 5928 C C . LYS A 1 4 ? -9.019 -4.060 8.464 1.00 11.05 4 LYS A C 10
ATOM 5929 O O . LYS A 1 4 ? -8.456 -4.302 7.396 1.00 12.43 4 LYS A O 10
ATOM 5948 N N . LYS A 1 5 ? -9.974 -3.145 8.587 1.00 14.43 5 LYS A N 10
ATOM 5949 C CA . LYS A 1 5 ? -10.427 -2.353 7.449 1.00 64.31 5 LYS A CA 10
ATOM 5950 C C . LYS A 1 5 ? -9.342 -1.377 7.001 1.00 34.34 5 LYS A C 10
ATOM 5951 O O . LYS A 1 5 ? -9.229 -1.061 5.817 1.00 64.33 5 LYS A O 10
ATOM 5970 N N . PHE A 1 6 ? -8.548 -0.903 7.955 1.00 33.34 6 PHE A N 10
ATOM 5971 C CA . PHE A 1 6 ? -7.473 0.036 7.659 1.00 1.50 6 PHE A CA 10
ATOM 5972 C C . PHE A 1 6 ? -6.367 -0.639 6.852 1.00 14.31 6 PHE A C 10
ATOM 5973 O O . PHE A 1 6 ? -5.808 -0.048 5.928 1.00 12.43 6 PHE A O 10
ATOM 5990 N N . PHE A 1 7 ? -6.058 -1.881 7.208 1.00 74.31 7 PHE A N 10
ATOM 5991 C CA . PHE A 1 7 ? -5.019 -2.638 6.518 1.00 32.03 7 PHE A CA 10
ATOM 5992 C C . PHE A 1 7 ? -5.248 -2.627 5.011 1.00 54.23 7 PHE A C 10
ATOM 5993 O O . PHE A 1 7 ? -4.347 -2.308 4.235 1.00 70.31 7 PHE A O 10
ATOM 6010 N N . LYS A 1 8 ? -6.462 -2.979 4.600 1.00 54.11 8 LYS A N 10
ATOM 6011 C CA . LYS A 1 8 ? -6.813 -3.011 3.185 1.00 71.31 8 LYS A CA 10
ATOM 6012 C C . LYS A 1 8 ? -6.637 -1.635 2.551 1.00 55.20 8 LYS A C 10
ATOM 6013 O O . LYS A 1 8 ? -6.397 -1.521 1.348 1.00 3.32 8 LYS A O 10
ATOM 6032 N N . LYS A 1 9 ? -6.759 -0.593 3.366 1.00 2.41 9 LYS A N 10
ATOM 6033 C CA . LYS A 1 9 ? -6.611 0.776 2.885 1.00 15.22 9 LYS A CA 10
ATOM 6034 C C . LYS A 1 9 ? -5.138 1.139 2.722 1.00 13.41 9 LYS A C 10
ATOM 6035 O O . LYS A 1 9 ? -4.767 1.871 1.804 1.00 31.34 9 LYS A O 10
ATOM 6054 N N . VAL A 1 10 ? -4.303 0.622 3.617 1.00 34.44 10 VAL A N 10
ATOM 6055 C CA . VAL A 1 10 ? -2.871 0.890 3.571 1.00 41.15 10 VAL A CA 10
ATOM 6056 C C . VAL A 1 10 ? -2.234 0.259 2.338 1.00 60.05 10 VAL A C 10
ATOM 6057 O O . VAL A 1 10 ? -1.251 0.772 1.802 1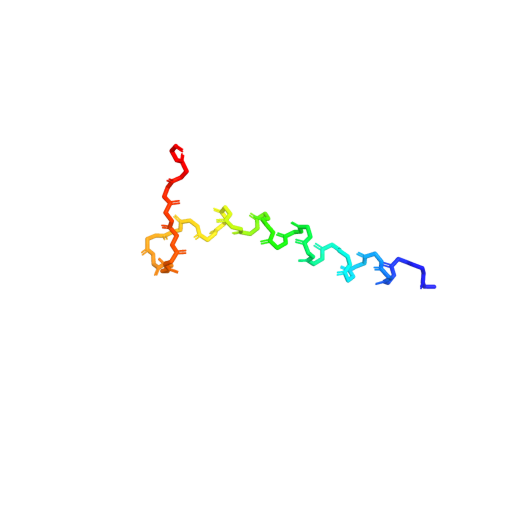.00 15.32 10 VAL A O 10
ATOM 6070 N N . LYS A 1 11 ? -2.800 -0.858 1.892 1.00 5.52 11 LYS A N 10
ATOM 6071 C CA . LYS A 1 11 ? -2.289 -1.559 0.720 1.00 74.35 11 LYS A CA 10
ATOM 6072 C C . LYS A 1 11 ? -2.428 -0.700 -0.532 1.00 44.11 11 LYS A C 10
ATOM 6073 O O . LYS A 1 11 ? -1.616 -0.790 -1.453 1.00 51.52 11 LYS A O 10
ATOM 6092 N N . LYS A 1 12 ? -3.462 0.135 -0.560 1.00 23.41 12 LYS A N 10
ATOM 6093 C CA . LYS A 1 12 ? -3.706 1.013 -1.698 1.00 1.45 12 LYS A CA 10
ATOM 6094 C C . LYS A 1 12 ? -2.724 2.180 -1.705 1.00 64.01 12 LYS A C 10
ATOM 6095 O O . LYS A 1 12 ? -2.085 2.460 -2.720 1.00 73.11 12 LYS A O 10
ATOM 6114 N N . SER A 1 13 ? -2.606 2.856 -0.567 1.00 23.10 13 SER A N 10
ATOM 6115 C CA . SER A 1 13 ? -1.702 3.995 -0.444 1.00 74.51 13 SER A CA 10
ATOM 6116 C C . SER A 1 13 ? -0.248 3.548 -0.555 1.00 33.22 13 SER A C 10
ATOM 6117 O O . SER A 1 13 ? 0.508 4.053 -1.385 1.00 52.25 13 SER A O 10
ATOM 6125 N N . VAL A 1 14 ? 0.138 2.596 0.290 1.00 23.23 14 VAL A N 10
ATOM 6126 C CA . VAL A 1 14 ? 1.502 2.080 0.288 1.00 34.31 14 VAL A CA 10
ATOM 6127 C C . VAL A 1 14 ? 1.894 1.571 -1.095 1.00 3.30 14 VAL A C 10
ATOM 6128 O O . VAL A 1 14 ? 3.057 1.654 -1.492 1.00 2.30 14 VAL A O 10
ATOM 6141 N N . LYS A 1 15 ? 0.918 1.046 -1.825 1.00 73.31 15 LYS A N 10
ATOM 6142 C CA . LYS A 1 15 ? 1.159 0.524 -3.166 1.00 3.23 15 LYS A CA 10
ATOM 6143 C C . LYS A 1 15 ? 1.890 1.552 -4.025 1.00 75.04 15 LYS A C 10
ATOM 6144 O O . LYS A 1 15 ? 2.823 1.216 -4.755 1.00 33.23 15 LYS A O 10
ATOM 6163 N N . LYS A 1 16 ? 1.460 2.806 -3.933 1.00 14.13 16 LYS A N 10
ATOM 6164 C CA . LYS A 1 16 ? 2.074 3.883 -4.700 1.00 12.53 16 LYS A CA 10
ATOM 6165 C C . LYS A 1 16 ? 3.540 4.057 -4.316 1.00 33.22 16 LYS A C 10
ATOM 6166 O O . LYS A 1 16 ? 4.376 4.388 -5.157 1.00 41.21 16 LYS A O 10
ATOM 6185 N N . ARG A 1 17 ? 3.845 3.831 -3.043 1.00 73.51 17 ARG A N 10
ATOM 6186 C CA . ARG A 1 17 ? 5.210 3.961 -2.549 1.00 23.44 17 ARG A CA 10
ATOM 6187 C C . ARG A 1 17 ? 6.118 2.904 -3.171 1.00 34.11 17 ARG A C 10
ATOM 6188 O O . ARG A 1 17 ? 7.116 3.229 -3.816 1.00 32.42 17 ARG A O 10
ATOM 6209 N N . LEU A 1 18 ? 5.764 1.638 -2.974 1.00 15.32 18 LEU A N 10
ATOM 6210 C CA . LEU A 1 18 ? 6.546 0.533 -3.516 1.00 25.32 18 LEU A CA 10
ATOM 6211 C C . LEU A 1 18 ? 6.620 0.611 -5.037 1.00 13.03 18 LEU A C 10
ATOM 6212 O O . LEU A 1 18 ? 7.564 0.113 -5.651 1.00 11.24 18 LEU A O 10
ATOM 6228 N N . LYS A 1 19 ? 5.618 1.242 -5.641 1.00 32.22 19 LYS A N 10
ATOM 6229 C CA . LYS A 1 19 ? 5.570 1.390 -7.091 1.00 11.13 19 LYS A CA 10
ATOM 6230 C C . LYS A 1 19 ? 6.870 1.987 -7.620 1.00 54.03 19 LYS A C 10
ATOM 6231 O O . LYS A 1 19 ? 7.278 1.710 -8.748 1.00 1.51 19 LYS A O 10
ATOM 6250 N N . LYS A 1 20 ? 7.517 2.805 -6.798 1.00 4.14 20 LYS A N 10
ATOM 6251 C CA . LYS A 1 20 ? 8.773 3.440 -7.182 1.00 13.10 20 LYS A CA 10
ATOM 6252 C C . LYS A 1 20 ? 9.949 2.493 -6.965 1.00 41.20 20 LYS A C 10
ATOM 6253 O O . LYS A 1 20 ? 10.937 2.539 -7.698 1.00 41.01 20 LYS A O 10
ATOM 6272 N N . ILE A 1 21 ? 9.836 1.637 -5.956 1.00 31.42 21 ILE A N 10
ATOM 6273 C CA . ILE A 1 21 ? 10.889 0.679 -5.645 1.00 72.33 21 ILE A CA 10
ATOM 6274 C C . ILE A 1 21 ? 10.902 -0.469 -6.650 1.00 21.21 21 ILE A C 10
ATOM 6275 O O . ILE A 1 21 ? 11.934 -1.103 -6.871 1.00 10.41 21 ILE A O 10
ATOM 6291 N N . PHE A 1 22 ? 9.749 -0.729 -7.256 1.00 75.44 22 PHE A N 10
ATOM 6292 C CA . PHE A 1 22 ? 9.627 -1.800 -8.240 1.00 20.24 22 PHE A CA 10
ATOM 6293 C C . PHE A 1 22 ? 9.749 -1.252 -9.658 1.00 55.45 22 PHE A C 10
ATOM 6294 O O . PHE A 1 22 ? 9.051 -1.697 -10.571 1.00 21.44 22 PHE A O 10
ATOM 6311 N N . LYS A 1 23 ? 10.638 -0.282 -9.838 1.00 21.23 23 LYS A N 10
ATOM 6312 C CA . LYS A 1 23 ? 10.854 0.328 -11.144 1.00 52.51 23 LYS A CA 10
ATOM 6313 C C . LYS A 1 23 ? 12.030 -0.325 -11.862 1.00 52.41 23 LYS A C 10
ATOM 6314 O O . LYS A 1 23 ? 12.622 0.263 -12.768 1.00 31.33 23 LYS A O 10
ATOM 6333 N N . LYS A 1 24 ? 12.363 -1.545 -11.455 1.00 50.23 24 LYS A N 10
ATOM 6334 C CA . LYS A 1 24 ? 13.467 -2.279 -12.061 1.00 74.42 24 LYS A CA 10
ATOM 6335 C C . LYS A 1 24 ? 12.948 -3.350 -13.017 1.00 4.35 24 LYS A C 10
ATOM 6336 O O . LYS A 1 24 ? 11.789 -3.762 -12.955 1.00 22.21 24 LYS A O 10
ATOM 6355 N N . PRO A 1 25 ? 13.824 -3.812 -13.921 1.00 0.32 25 PRO A N 10
ATOM 6356 C CA . PRO A 1 25 ? 13.477 -4.841 -14.905 1.00 61.33 25 PRO A CA 10
ATOM 6357 C C . PRO A 1 25 ? 13.268 -6.209 -14.265 1.00 75.13 25 PRO A C 10
ATOM 6358 O O . PRO A 1 25 ? 12.679 -7.104 -14.869 1.00 63.04 25 PRO A O 10
ATOM 6369 N N . MET A 1 26 ? 13.754 -6.362 -13.038 1.00 32.42 26 MET A N 10
ATOM 6370 C CA . MET A 1 26 ? 13.618 -7.622 -12.314 1.00 21.00 26 MET A CA 10
ATOM 6371 C C . MET A 1 26 ? 12.159 -8.067 -12.266 1.00 23.02 26 MET A C 10
ATOM 6372 O O . MET A 1 26 ? 11.843 -9.220 -12.556 1.00 15.42 26 MET A O 10
ATOM 6386 N N . VAL A 1 27 ? 11.277 -7.144 -11.898 1.00 15.03 27 VAL A N 10
ATOM 6387 C CA . VAL A 1 27 ? 9.851 -7.441 -11.813 1.00 23.31 27 VAL A CA 10
ATOM 6388 C C . VAL A 1 27 ? 9.327 -8.000 -13.131 1.00 11.33 27 VAL A C 10
ATOM 6389 O O . VAL A 1 27 ? 9.673 -7.510 -14.206 1.00 21.24 27 VAL A O 10
ATOM 6402 N N . ILE A 1 28 ? 8.489 -9.028 -13.039 1.00 0.52 28 ILE A N 10
ATOM 6403 C CA . ILE A 1 28 ? 7.915 -9.652 -14.225 1.00 30.01 28 ILE A CA 10
ATOM 6404 C C . ILE A 1 28 ? 6.395 -9.535 -14.227 1.00 34.22 28 ILE A C 10
ATOM 6405 O O . ILE A 1 28 ? 5.753 -9.632 -13.181 1.00 34.11 28 ILE A O 10
ATOM 6421 N N . GLY A 1 29 ? 5.823 -9.327 -15.408 1.00 42.34 29 GLY A N 10
ATOM 6422 C CA . GLY A 1 29 ? 4.382 -9.202 -15.524 1.00 42.51 29 GLY A CA 10
ATOM 6423 C C . GLY A 1 29 ? 3.945 -7.781 -15.819 1.00 22.04 29 GLY A C 10
ATOM 6424 O O . GLY A 1 29 ? 3.021 -7.264 -15.188 1.00 64.25 29 GLY A O 10
ATOM 6428 N N . VAL A 1 30 ? 4.610 -7.144 -16.777 1.00 72.24 30 VAL A N 10
ATOM 6429 C CA . VAL A 1 30 ? 4.286 -5.774 -17.153 1.00 14.33 30 VAL A CA 10
ATOM 6430 C C . VAL A 1 30 ? 4.575 -5.526 -18.629 1.00 22.01 30 VAL A C 10
ATOM 6431 O O . VAL A 1 30 ? 5.682 -5.773 -19.108 1.00 25.34 30 VAL A O 10
ATOM 6444 N N . THR A 1 31 ? 3.570 -5.034 -19.348 1.00 63.25 31 THR A N 10
ATOM 6445 C CA . THR A 1 31 ? 3.716 -4.752 -20.771 1.00 73.54 31 THR A CA 10
ATOM 6446 C C . THR A 1 31 ? 3.802 -3.252 -21.029 1.00 12.13 31 THR A C 10
ATOM 6447 O O . THR A 1 31 ? 3.132 -2.460 -20.366 1.00 22.43 31 THR A O 10
ATOM 6458 N N . ILE A 1 32 ? 4.629 -2.869 -21.996 1.00 35.32 32 ILE A N 10
ATOM 6459 C CA . ILE A 1 32 ? 4.801 -1.464 -22.341 1.00 14.53 32 ILE A CA 10
ATOM 6460 C C . ILE A 1 32 ? 3.489 -0.852 -22.822 1.00 73.22 32 ILE A C 10
ATOM 6461 O O . ILE A 1 32 ? 2.793 -1.405 -23.675 1.00 24.21 32 ILE A O 10
ATOM 6477 N N . PRO A 1 33 ? 3.142 0.318 -22.266 1.00 12.21 33 PRO A N 10
ATOM 6478 C CA . PRO A 1 33 ? 1.913 1.032 -22.624 1.00 41.32 33 PRO A CA 10
ATOM 6479 C C . PRO A 1 33 ? 1.968 1.608 -24.036 1.00 1.13 33 PRO A C 10
ATOM 6480 O O . PRO A 1 33 ? 0.974 1.596 -24.761 1.00 34.11 33 PRO A O 10
ATOM 6491 N N . PHE A 1 34 ? 3.137 2.111 -24.420 1.00 32.45 34 PHE A N 10
ATOM 6492 C CA . PHE A 1 34 ? 3.321 2.692 -25.744 1.00 24.14 34 PHE A CA 10
ATOM 6493 C C . PHE A 1 34 ? 2.837 1.735 -26.829 1.00 43.33 34 PHE A C 10
ATOM 6494 O O . PHE A 1 34 ? 3.518 1.525 -27.833 1.00 53.23 34 PHE A O 10
ATOM 6511 N N . LYS A 1 1 ? -10.227 -5.049 15.595 1.00 20.23 1 LYS A N 11
ATOM 6512 C CA . LYS A 1 1 ? -11.412 -5.431 14.837 1.00 42.54 1 LYS A CA 11
ATOM 6513 C C . LYS A 1 1 ? -11.783 -4.350 13.826 1.00 11.13 1 LYS A C 11
ATOM 6514 O O . LYS A 1 1 ? -12.303 -4.645 12.750 1.00 23.20 1 LYS A O 11
ATOM 6533 N N . ARG A 1 2 ? -11.511 -3.099 14.179 1.00 5.45 2 ARG A N 11
ATOM 6534 C CA . ARG A 1 2 ? -11.816 -1.973 13.303 1.00 21.30 2 ARG A CA 11
ATOM 6535 C C . ARG A 1 2 ? -10.619 -1.631 12.422 1.00 43.34 2 ARG A C 11
ATOM 6536 O O . ARG A 1 2 ? -10.777 -1.114 11.315 1.00 2.32 2 ARG A O 11
ATOM 6557 N N . PHE A 1 3 ? -9.422 -1.924 12.918 1.00 71.21 3 PHE A N 11
ATOM 6558 C CA . PHE A 1 3 ? -8.197 -1.646 12.176 1.00 42.31 3 PHE A CA 11
ATOM 6559 C C . PHE A 1 3 ? -8.068 -2.575 10.972 1.00 50.13 3 PHE A C 11
ATOM 6560 O O . PHE A 1 3 ? -7.406 -2.246 9.987 1.00 1.23 3 PHE A O 11
ATOM 6577 N N . LYS A 1 4 ? -8.705 -3.738 11.059 1.00 21.11 4 LYS A N 11
ATOM 6578 C CA . LYS A 1 4 ? -8.664 -4.715 9.978 1.00 65.23 4 LYS A CA 11
ATOM 6579 C C . LYS A 1 4 ? -9.050 -4.074 8.649 1.00 71.12 4 LYS A C 11
ATOM 6580 O O . LYS A 1 4 ? -8.480 -4.394 7.605 1.00 21.24 4 LYS A O 11
ATOM 6599 N N . LYS A 1 5 ? -10.021 -3.168 8.695 1.00 65.44 5 LYS A N 11
ATOM 6600 C CA . LYS A 1 5 ? -10.481 -2.479 7.495 1.00 50.42 5 LYS A CA 11
ATOM 6601 C C . LYS A 1 5 ? -9.427 -1.497 6.992 1.00 73.44 5 LYS A C 11
ATOM 6602 O O . LYS A 1 5 ? -9.314 -1.256 5.790 1.00 1.10 5 LYS A O 11
ATOM 6621 N N . PHE A 1 6 ? -8.657 -0.937 7.918 1.00 32.30 6 PHE A N 11
ATOM 6622 C CA . PHE A 1 6 ? -7.611 0.017 7.568 1.00 71.41 6 PHE A CA 11
ATOM 6623 C C . PHE A 1 6 ? -6.482 -0.670 6.805 1.00 2.44 6 PHE A C 11
ATOM 6624 O O . PHE A 1 6 ? -5.938 -0.117 5.848 1.00 55.01 6 PHE A O 11
ATOM 6641 N N . PHE A 1 7 ? -6.133 -1.877 7.237 1.00 4.42 7 PHE A N 11
ATOM 6642 C CA . PHE A 1 7 ? -5.067 -2.638 6.597 1.00 72.53 7 PHE A CA 11
ATOM 6643 C C . PHE A 1 7 ? -5.295 -2.734 5.092 1.00 42.34 7 PHE A C 11
ATOM 6644 O O . PHE A 1 7 ? -4.396 -2.457 4.297 1.00 55.14 7 PHE A O 11
ATOM 6661 N N . LYS A 1 8 ? -6.504 -3.127 4.706 1.00 21.03 8 LYS A N 11
ATOM 6662 C CA . LYS A 1 8 ? -6.853 -3.259 3.297 1.00 40.14 8 LYS A CA 11
ATOM 6663 C C . LYS A 1 8 ? -6.729 -1.920 2.577 1.00 4.03 8 LYS A C 11
ATOM 6664 O O . LYS A 1 8 ? -6.491 -1.870 1.370 1.00 31.23 8 LYS A O 11
ATOM 6683 N N . LYS A 1 9 ? -6.890 -0.834 3.327 1.00 60.02 9 LYS A N 11
ATOM 6684 C CA . LYS A 1 9 ? -6.793 0.507 2.762 1.00 4.14 9 LYS A CA 11
ATOM 6685 C C . LYS A 1 9 ? -5.334 0.917 2.583 1.00 11.30 9 LYS A C 11
ATOM 6686 O O . LYS A 1 9 ? -4.983 1.587 1.611 1.00 24.23 9 LYS A O 11
ATOM 6705 N N . VAL A 1 10 ? -4.490 0.511 3.525 1.00 61.02 10 VAL A N 11
ATOM 6706 C CA . VAL A 1 10 ? -3.069 0.835 3.470 1.00 53.32 10 VAL A CA 11
ATOM 6707 C C . VAL A 1 10 ? -2.408 0.200 2.252 1.00 55.41 10 VAL A C 11
ATOM 6708 O O . VAL A 1 10 ? -1.421 0.716 1.727 1.00 41.35 10 VAL A O 11
ATOM 6721 N N . LYS A 1 11 ? -2.959 -0.924 1.805 1.00 42.23 11 LYS A N 11
ATOM 6722 C CA . LYS A 1 11 ? -2.426 -1.631 0.646 1.00 5.21 11 LYS A CA 11
ATOM 6723 C C . LYS A 1 11 ? -2.440 -0.737 -0.591 1.00 35.43 11 LYS A C 11
ATOM 6724 O O . LYS A 1 11 ? -1.585 -0.860 -1.467 1.00 3.44 11 LYS A O 11
ATOM 6743 N N . LYS A 1 12 ? -3.417 0.161 -0.654 1.00 13.14 12 LYS A N 11
ATOM 6744 C CA . LYS A 1 12 ? -3.544 1.077 -1.781 1.00 64.12 12 LYS A CA 11
ATOM 6745 C C . LYS A 1 12 ? -2.543 2.223 -1.665 1.00 10.11 12 LYS A C 11
ATOM 6746 O O . LYS A 1 12 ? -1.828 2.534 -2.618 1.00 4.20 12 LYS A O 11
ATOM 6765 N N . SER A 1 13 ? -2.496 2.846 -0.492 1.00 35.11 13 SER A N 11
ATOM 6766 C CA . SER A 1 13 ? -1.584 3.958 -0.252 1.00 54.34 13 SER A CA 11
ATOM 6767 C C . SER A 1 13 ? -0.132 3.502 -0.352 1.00 40.44 13 SER A C 11
ATOM 6768 O O . SER A 1 13 ? 0.655 4.059 -1.119 1.00 72.44 13 SER A O 11
ATOM 6776 N N . VAL A 1 14 ? 0.217 2.483 0.427 1.00 12.43 14 VAL A N 11
ATOM 6777 C CA . VAL A 1 14 ? 1.573 1.950 0.427 1.00 63.11 14 VAL A CA 11
ATOM 6778 C C . VAL A 1 14 ? 1.977 1.476 -0.965 1.00 31.41 14 VAL A C 11
ATOM 6779 O O . VAL A 1 14 ? 3.146 1.550 -1.343 1.00 62.12 14 VAL A O 11
ATOM 6792 N N . LYS A 1 15 ? 1.002 0.989 -1.724 1.00 4.32 15 LYS A N 11
ATOM 6793 C CA . LYS A 1 15 ? 1.254 0.504 -3.076 1.00 34.32 15 LYS A CA 11
ATOM 6794 C C . LYS A 1 15 ? 2.011 1.544 -3.895 1.00 63.11 15 LYS A C 11
ATOM 6795 O O . LYS A 1 15 ? 2.917 1.209 -4.658 1.00 63.42 15 LYS A O 11
ATOM 6814 N N . LYS A 1 16 ? 1.637 2.808 -3.731 1.00 12.43 16 LYS A N 11
ATOM 6815 C CA . LYS A 1 16 ? 2.282 3.899 -4.452 1.00 73.23 16 LYS A CA 11
ATOM 6816 C C . LYS A 1 16 ? 3.769 3.966 -4.118 1.00 55.20 16 LYS A C 11
ATOM 6817 O O . LYS A 1 16 ? 4.593 4.281 -4.977 1.00 12.23 16 LYS A O 11
ATOM 6836 N N . ARG A 1 17 ? 4.104 3.668 -2.868 1.00 24.42 17 ARG A N 11
ATOM 6837 C CA . ARG A 1 17 ? 5.492 3.695 -2.422 1.00 14.11 17 ARG A CA 11
ATOM 6838 C C . ARG A 1 17 ? 6.313 2.623 -3.133 1.00 42.21 17 ARG A C 11
ATOM 6839 O O . ARG A 1 17 ? 7.369 2.909 -3.700 1.00 42.41 17 ARG A O 11
ATOM 6860 N N . LEU A 1 18 ? 5.821 1.390 -3.100 1.00 21.51 18 LEU A N 11
ATOM 6861 C CA . LEU A 1 18 ? 6.509 0.275 -3.741 1.00 74.45 18 LEU A CA 11
ATOM 6862 C C . LEU A 1 18 ? 6.573 0.471 -5.252 1.00 62.25 18 LEU A C 11
ATOM 6863 O O . LEU A 1 18 ? 7.469 -0.049 -5.919 1.00 55.52 18 LEU A O 11
ATOM 6879 N N . LYS A 1 19 ? 5.620 1.226 -5.787 1.00 33.32 19 LYS A N 11
ATOM 6880 C CA . LYS A 1 19 ? 5.568 1.495 -7.219 1.00 21.04 19 LYS A CA 11
ATOM 6881 C C . LYS A 1 19 ? 6.909 2.020 -7.722 1.00 62.52 19 LYS A C 11
ATOM 6882 O O . LYS A 1 19 ? 7.280 1.800 -8.875 1.00 44.04 19 LYS A O 11
ATOM 6901 N N . LYS A 1 20 ? 7.633 2.713 -6.849 1.00 63.05 20 LYS A N 11
ATOM 6902 C CA . LYS A 1 20 ? 8.935 3.267 -7.204 1.00 60.12 20 LYS A CA 11
ATOM 6903 C C . LYS A 1 20 ? 10.026 2.206 -7.092 1.00 13.45 20 LYS A C 11
ATOM 6904 O O . LYS A 1 20 ? 10.997 2.219 -7.850 1.00 13.24 20 LYS A O 11
ATOM 6923 N N . ILE A 1 21 ? 9.859 1.290 -6.144 1.00 2.24 21 ILE A N 11
ATOM 6924 C CA . ILE A 1 21 ? 10.829 0.223 -5.936 1.00 75.14 21 ILE A CA 11
ATOM 6925 C C . ILE A 1 21 ? 10.712 -0.845 -7.018 1.00 55.11 21 ILE A C 11
ATOM 6926 O O . ILE A 1 21 ? 11.674 -1.553 -7.314 1.00 61.10 21 ILE A O 11
ATOM 6942 N N . PHE A 1 22 ? 9.525 -0.955 -7.608 1.00 24.13 22 PHE A N 11
ATOM 6943 C CA . PHE A 1 22 ? 9.282 -1.935 -8.659 1.00 33.21 22 PHE A CA 11
ATOM 6944 C C . PHE A 1 22 ? 9.447 -1.306 -10.039 1.00 41.34 22 PHE A C 11
ATOM 6945 O O . PHE A 1 22 ? 8.848 -1.756 -11.016 1.00 72.02 22 PHE A O 11
ATOM 6962 N N . LYS A 1 23 ? 10.264 -0.262 -10.112 1.00 0.44 23 LYS A N 11
ATOM 6963 C CA . LYS A 1 23 ? 10.510 0.432 -11.371 1.00 24.30 23 LYS A CA 11
ATOM 6964 C C . LYS A 1 23 ? 11.784 -0.082 -12.034 1.00 45.45 23 LYS A C 11
ATOM 6965 O O . LYS A 1 23 ? 11.905 -0.075 -13.260 1.00 64.31 23 LYS A O 11
ATOM 6984 N N . LYS A 1 24 ? 12.733 -0.528 -11.218 1.00 3.12 24 LYS A N 11
ATOM 6985 C CA . LYS A 1 24 ? 13.997 -1.048 -11.724 1.00 73.02 24 LYS A CA 11
ATOM 6986 C C . LYS A 1 24 ? 13.792 -2.383 -12.432 1.00 74.23 24 LYS A C 11
ATOM 6987 O O . LYS A 1 24 ? 12.787 -3.068 -12.238 1.00 41.05 24 LYS A O 11
ATOM 7006 N N . PRO A 1 25 ? 14.765 -2.765 -13.272 1.00 41.34 25 PRO A N 11
ATOM 7007 C CA . PRO A 1 25 ? 14.714 -4.023 -14.024 1.00 44.42 25 PRO A CA 11
ATOM 7008 C C . PRO A 1 25 ? 14.878 -5.242 -13.125 1.00 74.13 25 PRO A C 11
ATOM 7009 O O . PRO A 1 25 ? 14.532 -6.360 -13.510 1.00 5.20 25 PRO A O 11
ATOM 7020 N N . MET A 1 26 ? 15.406 -5.022 -11.927 1.00 21.34 26 MET A N 11
ATOM 7021 C CA . MET A 1 26 ? 15.613 -6.105 -10.972 1.00 24.33 26 MET A CA 11
ATOM 7022 C C . MET A 1 26 ? 14.323 -6.886 -10.747 1.00 70.32 26 MET A C 11
ATOM 7023 O O . MET A 1 26 ? 14.234 -8.067 -11.085 1.00 71.41 26 MET A O 11
ATOM 7037 N N . VAL A 1 27 ? 13.324 -6.221 -10.176 1.00 64.35 27 VAL A N 11
ATOM 7038 C CA . VAL A 1 27 ? 12.038 -6.854 -9.907 1.00 43.44 27 VAL A CA 11
ATOM 7039 C C . VAL A 1 27 ? 11.461 -7.482 -11.171 1.00 41.10 27 VAL A C 11
ATOM 7040 O O . VAL A 1 27 ? 11.713 -7.013 -12.281 1.00 5.11 27 VAL A O 11
ATOM 7053 N N . ILE A 1 28 ? 10.684 -8.545 -10.995 1.00 13.22 28 ILE A N 11
ATOM 7054 C CA . ILE A 1 28 ? 10.069 -9.237 -12.121 1.00 14.14 28 ILE A CA 11
ATOM 7055 C C . ILE A 1 28 ? 8.562 -9.368 -11.928 1.00 42.43 28 ILE A C 11
ATOM 7056 O O . ILE A 1 28 ? 8.083 -9.579 -10.815 1.00 25.50 28 ILE A O 11
ATOM 7072 N N . GLY A 1 29 ? 7.817 -9.243 -13.023 1.00 43.23 29 GLY A N 11
ATOM 7073 C CA . GLY A 1 29 ? 6.372 -9.352 -12.955 1.00 64.20 29 GLY A CA 11
ATOM 7074 C C . GLY A 1 29 ? 5.677 -8.033 -13.229 1.00 61.42 29 GLY A C 11
ATOM 7075 O O . GLY A 1 29 ? 4.592 -7.775 -12.708 1.00 2.14 29 GLY A O 11
ATOM 7079 N N . VAL A 1 30 ? 6.304 -7.195 -14.049 1.00 22.24 30 VAL A N 11
ATOM 7080 C CA . VAL A 1 30 ? 5.739 -5.895 -14.391 1.00 63.10 30 VAL A CA 11
ATOM 7081 C C . VAL A 1 30 ? 6.093 -5.501 -15.821 1.00 34.12 30 VAL A C 11
ATOM 7082 O O . VAL A 1 30 ? 7.246 -5.196 -16.126 1.00 41.12 30 VAL A O 11
ATOM 7095 N N . THR A 1 31 ? 5.092 -5.510 -16.696 1.00 40.00 31 THR A N 11
ATOM 7096 C CA . THR A 1 31 ? 5.297 -5.155 -18.094 1.00 1.30 31 THR A CA 11
ATOM 7097 C C . THR A 1 31 ? 4.270 -4.127 -18.556 1.00 64.42 31 THR A C 11
ATOM 7098 O O . THR A 1 31 ? 3.120 -4.143 -18.117 1.00 64.53 31 THR A O 11
ATOM 7109 N N . ILE A 1 32 ? 4.693 -3.234 -19.445 1.00 72.02 32 ILE A N 11
ATOM 7110 C CA . ILE A 1 32 ? 3.809 -2.200 -19.968 1.00 10.53 32 ILE A CA 11
ATOM 7111 C C . ILE A 1 32 ? 2.710 -2.804 -20.836 1.00 15.04 32 ILE A C 11
ATOM 7112 O O . ILE A 1 32 ? 2.961 -3.630 -21.713 1.00 53.40 32 ILE A O 11
ATOM 7128 N N . PRO A 1 33 ? 1.461 -2.381 -20.588 1.00 14.32 33 PRO A N 11
ATOM 7129 C CA . PRO A 1 33 ? 0.298 -2.864 -21.338 1.00 71.30 33 PRO A CA 11
ATOM 7130 C C . PRO A 1 33 ? 0.287 -2.363 -22.777 1.00 40.35 33 PRO A C 11
ATOM 7131 O O . PRO A 1 33 ? -0.113 -3.082 -23.693 1.00 73.11 33 PRO A O 11
ATOM 7142 N N . PHE A 1 34 ? 0.729 -1.125 -22.971 1.00 53.20 34 PHE A N 11
ATOM 7143 C CA . PHE A 1 34 ? 0.768 -0.527 -24.301 1.00 24.05 34 PHE A CA 11
ATOM 7144 C C . PHE A 1 34 ? 1.484 -1.445 -25.289 1.00 12.53 34 PHE A C 11
ATOM 7145 O O . PHE A 1 34 ? 1.361 -1.282 -26.502 1.00 13.05 34 PHE A O 11
ATOM 7162 N N . LYS A 1 1 ? -10.527 -5.368 15.401 1.00 73.22 1 LYS A N 12
ATOM 7163 C CA . LYS A 1 1 ? -11.820 -5.548 14.750 1.00 64.13 1 LYS A CA 12
ATOM 7164 C C . LYS A 1 1 ? -12.120 -4.387 13.808 1.00 51.21 1 LYS A C 12
ATOM 7165 O O . LYS A 1 1 ? -12.816 -4.552 12.806 1.00 13.52 1 LYS A O 12
ATOM 7184 N N . ARG A 1 2 ? -11.591 -3.212 14.136 1.00 60.23 2 ARG A N 12
ATOM 7185 C CA . ARG A 1 2 ? -11.804 -2.023 13.319 1.00 71.52 2 ARG A CA 12
ATOM 7186 C C . ARG A 1 2 ? -10.581 -1.733 12.454 1.00 23.50 2 ARG A C 12
ATOM 7187 O O . ARG A 1 2 ? -10.702 -1.220 11.341 1.00 14.30 2 ARG A O 12
ATOM 7208 N N . PHE A 1 3 ? -9.403 -2.064 12.973 1.00 40.22 3 PHE A N 12
ATOM 7209 C CA . PHE A 1 3 ? -8.158 -1.837 12.248 1.00 1.35 3 PHE A CA 12
ATOM 7210 C C . PHE A 1 3 ? -8.102 -2.687 10.983 1.00 40.54 3 PHE A C 12
ATOM 7211 O O . PHE A 1 3 ? -7.416 -2.344 10.020 1.00 31.51 3 PHE A O 12
ATOM 7228 N N . LYS A 1 4 ? -8.830 -3.799 10.992 1.00 63.43 4 LYS A N 12
ATOM 7229 C CA . LYS A 1 4 ? -8.866 -4.700 9.846 1.00 23.21 4 LYS A CA 12
ATOM 7230 C C . LYS A 1 4 ? -9.198 -3.939 8.566 1.00 32.34 4 LYS A C 12
ATOM 7231 O O . LYS A 1 4 ? -8.665 -4.237 7.498 1.00 65.41 4 LYS A O 12
ATOM 7250 N N . LYS A 1 5 ? -10.084 -2.956 8.682 1.00 11.30 5 LYS A N 12
ATOM 7251 C CA . LYS A 1 5 ? -10.486 -2.149 7.535 1.00 74.11 5 LYS A CA 12
ATOM 7252 C C . LYS A 1 5 ? -9.348 -1.243 7.080 1.00 24.12 5 LYS A C 12
ATOM 7253 O O . LYS A 1 5 ? -9.213 -0.946 5.893 1.00 73.21 5 LYS A O 12
ATOM 7272 N N . PHE A 1 6 ? -8.530 -0.806 8.032 1.00 5.31 6 PHE A N 12
ATOM 7273 C CA . PHE A 1 6 ? -7.402 0.067 7.729 1.00 25.10 6 PHE A CA 12
ATOM 7274 C C . PHE A 1 6 ? -6.346 -0.672 6.912 1.00 42.11 6 PHE A C 12
ATOM 7275 O O . PHE A 1 6 ? -5.769 -0.118 5.976 1.00 72.12 6 PHE A O 12
ATOM 7292 N N . PHE A 1 7 ? -6.098 -1.926 7.274 1.00 63.14 7 PHE A N 12
ATOM 7293 C CA . PHE A 1 7 ? -5.111 -2.742 6.576 1.00 21.21 7 PHE A CA 12
ATOM 7294 C C . PHE A 1 7 ? -5.360 -2.729 5.070 1.00 24.14 7 PHE A C 12
ATOM 7295 O O . PHE A 1 7 ? -4.436 -2.548 4.278 1.00 65.42 7 PHE A O 12
ATOM 7312 N N . LYS A 1 8 ? -6.616 -2.921 4.683 1.00 2.20 8 LYS A N 12
ATOM 7313 C CA . LYS A 1 8 ? -6.989 -2.930 3.274 1.00 74.04 8 LYS A CA 12
ATOM 7314 C C . LYS A 1 8 ? -6.745 -1.566 2.636 1.00 60.50 8 LYS A C 12
ATOM 7315 O O . LYS A 1 8 ? -6.516 -1.464 1.431 1.00 63.13 8 LYS A O 12
ATOM 7334 N N . LYS A 1 9 ? -6.793 -0.519 3.453 1.00 33.43 9 LYS A N 12
ATOM 7335 C CA . LYS A 1 9 ? -6.575 0.838 2.972 1.00 44.55 9 LYS A CA 12
ATOM 7336 C C . LYS A 1 9 ? -5.085 1.121 2.799 1.00 2.23 9 LYS A C 12
ATOM 7337 O O . LYS A 1 9 ? -4.682 1.852 1.893 1.00 34.15 9 LYS A O 12
ATOM 7356 N N . VAL A 1 10 ? -4.272 0.537 3.672 1.00 63.41 10 VAL A N 12
ATOM 7357 C CA . VAL A 1 10 ? -2.826 0.723 3.614 1.00 73.01 10 VAL A CA 12
ATOM 7358 C C . VAL A 1 10 ? -2.242 0.104 2.349 1.00 75.31 10 VAL A C 12
ATOM 7359 O O . VAL A 1 10 ? -1.263 0.603 1.795 1.00 30.23 10 VAL A O 12
ATOM 7372 N N . LYS A 1 11 ? -2.850 -0.987 1.897 1.00 54.31 11 LYS A N 12
ATOM 7373 C CA . LYS A 1 11 ? -2.394 -1.676 0.696 1.00 43.12 11 LYS A CA 12
ATOM 7374 C C . LYS A 1 11 ? -2.544 -0.785 -0.533 1.00 45.53 11 LYS A C 12
ATOM 7375 O O . LYS A 1 11 ? -1.762 -0.877 -1.480 1.00 4.32 11 LYS A O 12
ATOM 7394 N N . LYS A 1 12 ? -3.553 0.079 -0.511 1.00 40.43 12 LYS A N 12
ATOM 7395 C CA . LYS A 1 12 ? -3.804 0.991 -1.622 1.00 53.05 12 LYS A CA 12
ATOM 7396 C C . LYS A 1 12 ? -2.770 2.110 -1.652 1.00 40.34 12 LYS A C 12
ATOM 7397 O O . LYS A 1 12 ? -2.148 2.367 -2.684 1.00 13.43 12 LYS A O 12
ATOM 7416 N N . SER A 1 13 ? -2.589 2.773 -0.515 1.00 44.42 13 SER A N 12
ATOM 7417 C CA . SER A 1 13 ? -1.630 3.868 -0.413 1.00 32.34 13 SER A CA 12
ATOM 7418 C C . SER A 1 13 ? -0.201 3.354 -0.558 1.00 52.13 13 SER A C 12
ATOM 7419 O O . SER A 1 13 ? 0.558 3.825 -1.406 1.00 32.43 13 SER A O 12
ATOM 7427 N N . VAL A 1 14 ? 0.160 2.383 0.276 1.00 3.44 14 VAL A N 12
ATOM 7428 C CA . VAL A 1 14 ? 1.497 1.804 0.241 1.00 31.31 14 VAL A CA 12
ATOM 7429 C C . VAL A 1 14 ? 1.845 1.307 -1.157 1.00 40.34 14 VAL A C 12
ATOM 7430 O O . VAL A 1 14 ? 3.001 1.356 -1.576 1.00 62.13 14 VAL A O 12
ATOM 7443 N N . LYS A 1 15 ? 0.836 0.830 -1.877 1.00 54.34 15 LYS A N 12
ATOM 7444 C CA . LYS A 1 15 ? 1.032 0.326 -3.232 1.00 71.10 15 LYS A CA 12
ATOM 7445 C C . LYS A 1 15 ? 1.783 1.342 -4.087 1.00 12.33 15 LYS A C 12
ATOM 7446 O O . LYS A 1 15 ? 2.655 0.981 -4.876 1.00 63.22 15 LYS A O 12
ATOM 7465 N N . LYS A 1 16 ? 1.438 2.615 -3.924 1.00 4.31 16 LYS A N 12
ATOM 7466 C CA . LYS A 1 16 ? 2.080 3.684 -4.679 1.00 50.43 16 LYS A CA 12
ATOM 7467 C C . LYS A 1 16 ? 3.551 3.813 -4.295 1.00 64.15 16 LYS A C 12
ATOM 7468 O O . LYS A 1 16 ? 4.392 4.155 -5.128 1.00 74.53 16 LYS A O 12
ATOM 7487 N N . ARG A 1 17 ? 3.854 3.537 -3.031 1.00 63.53 17 ARG A N 12
ATOM 7488 C CA . ARG A 1 17 ? 5.225 3.622 -2.539 1.00 75.21 17 ARG A CA 12
ATOM 7489 C C . ARG A 1 17 ? 6.105 2.564 -3.196 1.00 42.13 17 ARG A C 12
ATOM 7490 O O . ARG A 1 17 ? 7.132 2.883 -3.799 1.00 74.41 17 ARG A O 12
ATOM 7511 N N . LEU A 1 18 ? 5.698 1.305 -3.077 1.00 21.02 18 LEU A N 12
ATOM 7512 C CA . LEU A 1 18 ? 6.451 0.200 -3.659 1.00 72.32 18 LEU A CA 12
ATOM 7513 C C . LEU A 1 18 ? 6.592 0.372 -5.169 1.00 24.35 18 LEU A C 12
ATOM 7514 O O . LEU A 1 18 ? 7.539 -0.131 -5.776 1.00 13.43 18 LEU A O 12
ATOM 7530 N N . LYS A 1 19 ? 5.648 1.089 -5.768 1.00 71.21 19 LYS A N 12
ATOM 7531 C CA . LYS A 1 19 ? 5.668 1.332 -7.206 1.00 22.54 19 LYS A CA 12
ATOM 7532 C C . LYS A 1 19 ? 7.018 1.892 -7.643 1.00 13.23 19 LYS A C 12
ATOM 7533 O O . LYS A 1 19 ? 7.499 1.596 -8.737 1.00 30.24 19 LYS A O 12
ATOM 7552 N N . LYS A 1 20 ? 7.624 2.704 -6.783 1.00 34.40 20 LYS A N 12
ATOM 7553 C CA . LYS A 1 20 ? 8.919 3.303 -7.078 1.00 12.20 20 LYS A CA 12
ATOM 7554 C C . LYS A 1 20 ? 10.042 2.284 -6.913 1.00 40.10 20 LYS A C 12
ATOM 7555 O O . LYS A 1 20 ? 11.057 2.347 -7.608 1.00 32.24 20 LYS A O 12
ATOM 7574 N N . ILE A 1 21 ? 9.853 1.347 -5.990 1.00 72.23 21 ILE A N 12
ATOM 7575 C CA . ILE A 1 21 ? 10.849 0.313 -5.737 1.00 12.54 21 ILE A CA 12
ATOM 7576 C C . ILE A 1 21 ? 10.858 -0.726 -6.852 1.00 24.34 21 ILE A C 12
ATOM 7577 O O . ILE A 1 21 ? 11.873 -1.378 -7.098 1.00 61.14 21 ILE A O 12
ATOM 7593 N N . PHE A 1 22 ? 9.722 -0.875 -7.525 1.00 51.13 22 PHE A N 12
ATOM 7594 C CA . PHE A 1 22 ? 9.600 -1.835 -8.616 1.00 13.52 22 PHE A CA 12
ATOM 7595 C C . PHE A 1 22 ? 9.717 -1.138 -9.968 1.00 73.13 22 PHE A C 12
ATOM 7596 O O . PHE A 1 22 ? 9.030 -1.495 -10.926 1.00 30.40 22 PHE A O 12
ATOM 7613 N N . LYS A 1 23 ? 10.592 -0.141 -10.040 1.00 0.23 23 LYS A N 12
ATOM 7614 C CA . LYS A 1 23 ? 10.802 0.606 -11.274 1.00 41.41 23 LYS A CA 12
ATOM 7615 C C . LYS A 1 23 ? 11.964 0.023 -12.072 1.00 52.31 23 LYS A C 12
ATOM 7616 O O . LYS A 1 23 ? 11.938 0.006 -13.303 1.00 62.32 23 LYS A O 12
ATOM 7635 N N . LYS A 1 24 ? 12.982 -0.454 -11.364 1.00 74.13 24 LYS A N 12
ATOM 7636 C CA . LYS A 1 24 ? 14.152 -1.040 -12.006 1.00 23.30 24 LYS A CA 12
ATOM 7637 C C . LYS A 1 24 ? 13.743 -2.111 -13.012 1.00 34.52 24 LYS A C 12
ATOM 7638 O O . LYS A 1 24 ? 12.675 -2.718 -12.908 1.00 64.52 24 LYS A O 12
ATOM 7657 N N . PRO A 1 25 ? 14.608 -2.353 -14.007 1.00 41.43 25 PRO A N 12
ATOM 7658 C CA . PRO A 1 25 ? 14.359 -3.353 -15.049 1.00 11.23 25 PRO A CA 12
ATOM 7659 C C . PRO A 1 25 ? 14.427 -4.778 -14.512 1.00 65.24 25 PRO A C 12
ATOM 7660 O O . PRO A 1 25 ? 15.504 -5.367 -14.425 1.00 63.42 25 PRO A O 12
ATOM 7671 N N . MET A 1 26 ? 13.271 -5.328 -14.156 1.00 23.54 26 MET A N 12
ATOM 7672 C CA . MET A 1 26 ? 13.202 -6.686 -13.628 1.00 51.55 26 MET A CA 12
ATOM 7673 C C . MET A 1 26 ? 12.359 -7.578 -14.535 1.00 63.24 26 MET A C 12
ATOM 7674 O O . MET A 1 26 ? 12.890 -8.413 -15.268 1.00 23.43 26 MET A O 12
ATOM 7688 N N . VAL A 1 27 ? 11.044 -7.396 -14.482 1.00 45.10 27 VAL A N 12
ATOM 7689 C CA . VAL A 1 27 ? 10.129 -8.183 -15.299 1.00 20.51 27 VAL A CA 12
ATOM 7690 C C . VAL A 1 27 ? 10.368 -7.938 -16.785 1.00 11.34 27 VAL A C 12
ATOM 7691 O O . VAL A 1 27 ? 10.710 -6.827 -17.192 1.00 54.24 27 VAL A O 12
ATOM 7704 N N . ILE A 1 28 ? 10.185 -8.980 -17.588 1.00 64.22 28 ILE A N 12
ATOM 7705 C CA . ILE A 1 28 ? 10.380 -8.876 -19.029 1.00 42.12 28 ILE A CA 12
ATOM 7706 C C . ILE A 1 28 ? 9.147 -9.356 -19.786 1.00 31.14 28 ILE A C 12
ATOM 7707 O O . ILE A 1 28 ? 8.598 -10.418 -19.491 1.00 4.42 28 ILE A O 12
ATOM 7723 N N . GLY A 1 29 ? 8.716 -8.568 -20.765 1.00 43.44 29 GLY A N 12
ATOM 7724 C CA . GLY A 1 29 ? 7.551 -8.929 -21.552 1.00 64.34 29 GLY A CA 12
ATOM 7725 C C . GLY A 1 29 ? 6.298 -8.206 -21.099 1.00 22.22 29 GLY A C 12
ATOM 7726 O O . GLY A 1 29 ? 5.186 -8.700 -21.286 1.00 23.43 29 GLY A O 12
ATOM 7730 N N . VAL A 1 30 ? 6.478 -7.033 -20.499 1.00 30.20 30 VAL A N 12
ATOM 7731 C CA . VAL A 1 30 ? 5.353 -6.242 -20.018 1.00 4.04 30 VAL A CA 12
ATOM 7732 C C . VAL A 1 30 ? 5.656 -4.749 -20.102 1.00 32.15 30 VAL A C 12
ATOM 7733 O O . VAL A 1 30 ? 6.633 -4.269 -19.527 1.00 55.12 30 VAL A O 12
ATOM 7746 N N . THR A 1 31 ? 4.809 -4.019 -20.822 1.00 63.42 31 THR A N 12
ATOM 7747 C CA . THR A 1 31 ? 4.986 -2.582 -20.983 1.00 1.50 31 THR A CA 12
ATOM 7748 C C . THR A 1 31 ? 3.876 -1.810 -20.279 1.00 42.12 31 THR A C 12
ATOM 7749 O O . THR A 1 31 ? 2.726 -2.249 -20.248 1.00 12.44 31 THR A O 12
ATOM 7760 N N . ILE A 1 32 ? 4.227 -0.658 -19.717 1.00 44.14 32 ILE A N 12
ATOM 7761 C CA . ILE A 1 32 ? 3.259 0.176 -19.017 1.00 34.03 32 ILE A CA 12
ATOM 7762 C C . ILE A 1 32 ? 2.219 0.739 -19.978 1.00 51.24 32 ILE A C 12
ATOM 7763 O O . ILE A 1 32 ? 2.544 1.283 -21.035 1.00 73.34 32 ILE A O 12
ATOM 7779 N N . PRO A 1 33 ? 0.937 0.611 -19.607 1.00 22.13 33 PRO A N 12
ATOM 7780 C CA . PRO A 1 33 ? -0.177 1.103 -20.423 1.00 32.23 33 PRO A CA 12
ATOM 7781 C C . PRO A 1 33 ? -0.239 2.627 -20.460 1.00 74.14 33 PRO A C 12
ATOM 7782 O O . PRO A 1 33 ? -0.362 3.226 -21.528 1.00 53.23 33 PRO A O 12
ATOM 7793 N N . PHE A 1 34 ? -0.153 3.246 -19.287 1.00 52.54 34 PHE A N 12
ATOM 7794 C CA . PHE A 1 34 ? -0.200 4.701 -19.188 1.00 30.41 34 PHE A CA 12
ATOM 7795 C C . PHE A 1 34 ? -1.418 5.257 -19.918 1.00 40.25 34 PHE A C 12
ATOM 7796 O O . PHE A 1 34 ? -1.688 6.457 -19.870 1.00 71.45 34 PHE A O 12
ATOM 7813 N N . LYS A 1 1 ? -9.618 -5.635 15.255 1.00 32.33 1 LYS A N 13
ATOM 7814 C CA . LYS A 1 1 ? -10.958 -5.774 14.697 1.00 24.20 1 LYS A CA 13
ATOM 7815 C C . LYS A 1 1 ? -11.301 -4.587 13.803 1.00 52.31 1 LYS A C 13
ATOM 7816 O O . LYS A 1 1 ? -11.713 -4.761 12.656 1.00 2.22 1 LYS A O 13
ATOM 7835 N N . ARG A 1 2 ? -11.128 -3.382 14.336 1.00 51.12 2 ARG A N 13
ATOM 7836 C CA . ARG A 1 2 ? -11.419 -2.166 13.585 1.00 35.41 2 ARG A CA 13
ATOM 7837 C C . ARG A 1 2 ? -10.261 -1.808 12.659 1.00 5.32 2 ARG A C 13
ATOM 7838 O O . ARG A 1 2 ? -10.462 -1.226 11.593 1.00 23.51 2 ARG A O 13
ATOM 7859 N N . PHE A 1 3 ? -9.048 -2.159 13.074 1.00 4.02 3 PHE A N 13
ATOM 7860 C CA . PHE A 1 3 ? -7.857 -1.873 12.283 1.00 24.22 3 PHE A CA 13
ATOM 7861 C C . PHE A 1 3 ? -7.838 -2.709 11.007 1.00 64.44 3 PHE A C 13
ATOM 7862 O O . PHE A 1 3 ? -7.221 -2.331 10.011 1.00 52.21 3 PHE A O 13
ATOM 7879 N N . LYS A 1 4 ? -8.518 -3.851 11.044 1.00 21.14 4 LYS A N 13
ATOM 7880 C CA . LYS A 1 4 ? -8.581 -4.743 9.893 1.00 62.01 4 LYS A CA 13
ATOM 7881 C C . LYS A 1 4 ? -9.017 -3.986 8.642 1.00 51.41 4 LYS A C 13
ATOM 7882 O O . LYS A 1 4 ? -8.525 -4.245 7.544 1.00 43.20 4 LYS A O 13
ATOM 7901 N N . LYS A 1 5 ? -9.942 -3.048 8.816 1.00 61.23 5 LYS A N 13
ATOM 7902 C CA . LYS A 1 5 ? -10.443 -2.250 7.702 1.00 22.42 5 LYS A CA 13
ATOM 7903 C C . LYS A 1 5 ? -9.367 -1.300 7.187 1.00 23.22 5 LYS A C 13
ATOM 7904 O O . LYS A 1 5 ? -9.316 -0.991 5.997 1.00 15.53 5 LYS A O 13
ATOM 7923 N N . PHE A 1 6 ? -8.508 -0.840 8.091 1.00 23.23 6 PHE A N 13
ATOM 7924 C CA . PHE A 1 6 ? -7.432 0.075 7.728 1.00 63.15 6 PHE A CA 13
ATOM 7925 C C . PHE A 1 6 ? -6.395 -0.625 6.854 1.00 2.54 6 PHE A C 13
ATOM 7926 O O . PHE A 1 6 ? -5.883 -0.046 5.895 1.00 4.32 6 PHE A O 13
ATOM 7943 N N . PHE A 1 7 ? -6.089 -1.873 7.193 1.00 54.44 7 PHE A N 13
ATOM 7944 C CA . PHE A 1 7 ? -5.112 -2.652 6.441 1.00 54.32 7 PHE A CA 13
ATOM 7945 C C . PHE A 1 7 ? -5.440 -2.644 4.950 1.00 31.25 7 PHE A C 13
ATOM 7946 O O . PHE A 1 7 ? -4.606 -2.282 4.121 1.00 70.41 7 PHE A O 13
ATOM 7963 N N . LYS A 1 8 ? -6.662 -3.046 4.618 1.00 40.10 8 LYS A N 13
ATOM 7964 C CA . LYS A 1 8 ? -7.104 -3.085 3.229 1.00 4.12 8 LYS A CA 13
ATOM 7965 C C . LYS A 1 8 ? -6.948 -1.718 2.570 1.00 42.15 8 LYS A C 13
ATOM 7966 O O . LYS A 1 8 ? -6.782 -1.619 1.353 1.00 62.51 8 LYS A O 13
ATOM 7985 N N . LYS A 1 9 ? -7.001 -0.667 3.379 1.00 14.44 9 LYS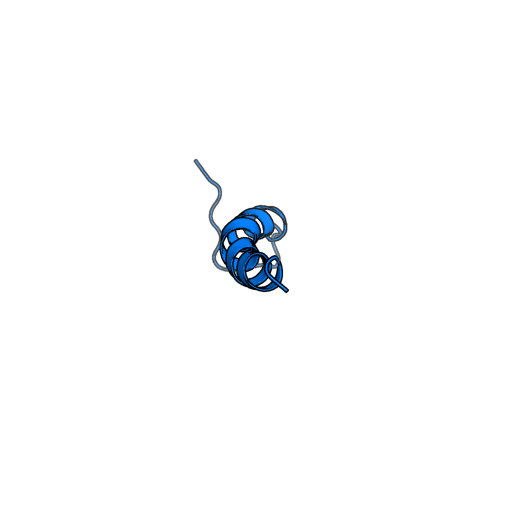 A N 13
ATOM 7986 C CA . LYS A 1 9 ? -6.864 0.695 2.876 1.00 13.11 9 LYS A CA 13
ATOM 7987 C C . LYS A 1 9 ? -5.399 1.037 2.625 1.00 23.44 9 LYS A C 13
ATOM 7988 O O . LYS A 1 9 ? -5.067 1.720 1.657 1.00 42.14 9 LYS A O 13
ATOM 8007 N N . VAL A 1 10 ? -4.524 0.556 3.504 1.00 35.24 10 VAL A N 13
ATOM 8008 C CA . VAL A 1 10 ? -3.095 0.809 3.378 1.00 42.24 10 VAL A CA 13
ATOM 8009 C C . VAL A 1 10 ? -2.534 0.171 2.112 1.00 42.42 10 VAL A C 13
ATOM 8010 O O . VAL A 1 10 ? -1.552 0.649 1.544 1.00 52.21 10 VAL A O 13
ATOM 8023 N N . LYS A 1 11 ? -3.165 -0.913 1.673 1.00 73.03 11 LYS A N 13
ATOM 8024 C CA . LYS A 1 11 ? -2.733 -1.618 0.472 1.00 4.44 11 LYS A CA 13
ATOM 8025 C C . LYS A 1 11 ? -2.777 -0.698 -0.745 1.00 31.02 11 LYS A C 13
ATOM 8026 O O . LYS A 1 11 ? -1.979 -0.839 -1.672 1.00 11.11 11 LYS A O 13
ATOM 8045 N N . LYS A 1 12 ? -3.713 0.245 -0.734 1.00 5.24 12 LYS A N 13
ATOM 8046 C CA . LYS A 1 12 ? -3.860 1.190 -1.834 1.00 14.42 12 LYS A CA 13
ATOM 8047 C C . LYS A 1 12 ? -2.803 2.287 -1.754 1.00 63.34 12 LYS A C 13
ATOM 8048 O O . LYS A 1 12 ? -2.130 2.586 -2.741 1.00 51.31 12 LYS A O 13
ATOM 8067 N N . SER A 1 13 ? -2.661 2.882 -0.575 1.00 31.45 13 SER A N 13
ATOM 8068 C CA . SER A 1 13 ? -1.687 3.947 -0.368 1.00 33.43 13 SER A CA 13
ATOM 8069 C C . SER A 1 13 ? -0.265 3.427 -0.558 1.00 13.42 13 SER A C 13
ATOM 8070 O O . SER A 1 13 ? 0.502 3.964 -1.357 1.00 51.13 13 SER A O 13
ATOM 8078 N N . VAL A 1 14 ? 0.079 2.378 0.183 1.00 41.13 14 VAL A N 13
ATOM 8079 C CA . VAL A 1 14 ? 1.408 1.783 0.095 1.00 2.25 14 VAL A CA 13
ATOM 8080 C C . VAL A 1 14 ? 1.711 1.322 -1.326 1.00 5.02 14 VAL A C 13
ATOM 8081 O O . VAL A 1 14 ? 2.860 1.352 -1.768 1.00 43.13 14 VAL A O 13
ATOM 8094 N N . LYS A 1 15 ? 0.674 0.896 -2.038 1.00 14.43 15 LYS A N 13
ATOM 8095 C CA . LYS A 1 15 ? 0.827 0.430 -3.411 1.00 52.54 15 LYS A CA 13
ATOM 8096 C C . LYS A 1 15 ? 1.586 1.452 -4.251 1.00 43.52 15 LYS A C 13
ATOM 8097 O O . LYS A 1 15 ? 2.377 1.091 -5.124 1.00 14.33 15 LYS A O 13
ATOM 8116 N N . LYS A 1 16 ? 1.342 2.730 -3.983 1.00 12.32 16 LYS A N 13
ATOM 8117 C CA . LYS A 1 16 ? 2.003 3.807 -4.712 1.00 64.42 16 LYS A CA 13
ATOM 8118 C C . LYS A 1 16 ? 3.473 3.908 -4.316 1.00 11.41 16 LYS A C 13
ATOM 8119 O O . LYS A 1 16 ? 4.326 4.238 -5.140 1.00 14.01 16 LYS A O 13
ATOM 8138 N N . ARG A 1 17 ? 3.761 3.622 -3.050 1.00 72.22 17 ARG A N 13
ATOM 8139 C CA . ARG A 1 17 ? 5.128 3.681 -2.546 1.00 11.00 17 ARG A CA 13
ATOM 8140 C C . ARG A 1 17 ? 5.998 2.618 -3.207 1.00 74.44 17 ARG A C 13
ATOM 8141 O O . ARG A 1 17 ? 7.071 2.916 -3.733 1.00 65.21 17 ARG A O 13
ATOM 8162 N N . LEU A 1 18 ? 5.530 1.374 -3.178 1.00 15.31 18 LEU A N 13
ATOM 8163 C CA . LEU A 1 18 ? 6.265 0.265 -3.775 1.00 33.53 18 LEU A CA 13
ATOM 8164 C C . LEU A 1 18 ? 6.555 0.533 -5.248 1.00 50.15 18 LEU A C 13
ATOM 8165 O O . LEU A 1 18 ? 7.521 0.014 -5.807 1.00 31.44 18 LEU A O 13
ATOM 8181 N N . LYS A 1 19 ? 5.713 1.349 -5.872 1.00 15.44 19 LYS A N 13
ATOM 8182 C CA . LYS A 1 19 ? 5.879 1.691 -7.280 1.00 43.42 19 LYS A CA 13
ATOM 8183 C C . LYS A 1 19 ? 7.292 2.195 -7.554 1.00 4.03 19 LYS A C 13
ATOM 8184 O O . LYS A 1 19 ? 7.823 2.022 -8.652 1.00 33.43 19 LYS A O 13
ATOM 8203 N N . LYS A 1 20 ? 7.898 2.819 -6.550 1.00 3.02 20 LYS A N 13
ATOM 8204 C CA . LYS A 1 20 ? 9.251 3.346 -6.680 1.00 44.11 20 LYS A CA 13
ATOM 8205 C C . LYS A 1 20 ? 10.286 2.235 -6.528 1.00 12.03 20 LYS A C 13
ATOM 8206 O O . LYS A 1 20 ? 11.342 2.267 -7.159 1.00 43.14 20 LYS A O 13
ATOM 8225 N N . ILE A 1 21 ? 9.973 1.254 -5.688 1.00 72.35 21 ILE A N 13
ATOM 8226 C CA . ILE A 1 21 ? 10.874 0.131 -5.457 1.00 2.04 21 ILE A CA 13
ATOM 8227 C C . ILE A 1 21 ? 10.892 -0.816 -6.651 1.00 4.31 21 ILE A C 13
ATOM 8228 O O . ILE A 1 21 ? 11.869 -1.530 -6.877 1.00 43.33 21 ILE A O 13
ATOM 8244 N N . PHE A 1 22 ? 9.804 -0.816 -7.416 1.00 62.30 22 PHE A N 13
ATOM 8245 C CA . PHE A 1 22 ? 9.696 -1.674 -8.589 1.00 35.42 22 PHE A CA 13
ATOM 8246 C C . PHE A 1 22 ? 9.986 -0.891 -9.866 1.00 60.21 22 PHE A C 13
ATOM 8247 O O . PHE A 1 22 ? 9.324 -1.077 -10.887 1.00 70.40 22 PHE A O 13
ATOM 8264 N N . LYS A 1 23 ? 10.981 -0.014 -9.800 1.00 42.21 23 LYS A N 13
ATOM 8265 C CA . LYS A 1 23 ? 11.362 0.799 -10.948 1.00 64.13 23 LYS A CA 13
ATOM 8266 C C . LYS A 1 23 ? 12.233 0.002 -11.915 1.00 33.31 23 LYS A C 13
ATOM 8267 O O . LYS A 1 23 ? 12.266 0.281 -13.113 1.00 50.33 23 LYS A O 13
ATOM 8286 N N . LYS A 1 24 ? 12.936 -0.994 -11.386 1.00 23.25 24 LYS A N 13
ATOM 8287 C CA . LYS A 1 24 ? 13.805 -1.835 -12.200 1.00 60.04 24 LYS A CA 13
ATOM 8288 C C . LYS A 1 24 ? 13.026 -2.998 -12.805 1.00 32.54 24 LYS A C 13
ATOM 8289 O O . LYS A 1 24 ? 11.945 -3.362 -12.338 1.00 45.30 24 LYS A O 13
ATOM 8308 N N . PRO A 1 25 ? 13.584 -3.598 -13.867 1.00 71.40 25 PRO A N 13
ATOM 8309 C CA . PRO A 1 25 ? 12.959 -4.731 -14.556 1.00 54.40 25 PRO A CA 13
ATOM 8310 C C . PRO A 1 25 ? 12.967 -6.000 -13.711 1.00 62.02 25 PRO A C 13
ATOM 8311 O O . PRO A 1 25 ? 13.852 -6.844 -13.851 1.00 20.21 25 PRO A O 13
ATOM 8322 N N . MET A 1 26 ? 11.977 -6.129 -12.834 1.00 50.42 26 MET A N 13
ATOM 8323 C CA . MET A 1 26 ? 11.870 -7.297 -11.967 1.00 52.12 26 MET A CA 13
ATOM 8324 C C . MET A 1 26 ? 11.277 -8.482 -12.723 1.00 54.22 26 MET A C 13
ATOM 8325 O O . MET A 1 26 ? 11.883 -9.551 -12.795 1.00 42.34 26 MET A O 13
ATOM 8339 N N . VAL A 1 27 ? 10.088 -8.285 -13.284 1.00 21.14 27 VAL A N 13
ATOM 8340 C CA . VAL A 1 27 ? 9.413 -9.338 -14.034 1.00 43.43 27 VAL A CA 13
ATOM 8341 C C . VAL A 1 27 ? 10.174 -9.677 -15.310 1.00 4.31 27 VAL A C 13
ATOM 8342 O O . VAL A 1 27 ? 10.680 -8.790 -15.997 1.00 43.45 27 VAL A O 13
ATOM 8355 N N . ILE A 1 28 ? 10.253 -10.967 -15.621 1.00 14.32 28 ILE A N 13
ATOM 8356 C CA . ILE A 1 28 ? 10.952 -11.424 -16.815 1.00 13.40 28 ILE A CA 13
ATOM 8357 C C . ILE A 1 28 ? 10.020 -12.210 -17.731 1.00 74.21 28 ILE A C 13
ATOM 8358 O O . ILE A 1 28 ? 9.139 -12.932 -17.265 1.00 63.53 28 ILE A O 13
ATOM 8374 N N . GLY A 1 29 ? 10.220 -12.065 -19.037 1.00 62.24 29 GLY A N 13
ATOM 8375 C CA . GLY A 1 29 ? 9.391 -12.769 -19.998 1.00 23.10 29 GLY A CA 13
ATOM 8376 C C . GLY A 1 29 ? 8.499 -11.834 -20.790 1.00 25.33 29 GLY A C 13
ATOM 8377 O O . GLY A 1 29 ? 7.481 -12.253 -21.339 1.00 53.41 29 GLY A O 13
ATOM 8381 N N . VAL A 1 30 ? 8.883 -10.562 -20.848 1.00 13.30 30 VAL A N 13
ATOM 8382 C CA . VAL A 1 30 ? 8.110 -9.564 -21.579 1.00 13.00 30 VAL A CA 13
ATOM 8383 C C . VAL A 1 30 ? 9.024 -8.605 -22.332 1.00 44.05 30 VAL A C 13
ATOM 8384 O O . VAL A 1 30 ? 9.837 -7.901 -21.731 1.00 71.31 30 VAL A O 13
ATOM 8397 N N . THR A 1 31 ? 8.888 -8.582 -23.655 1.00 11.33 31 THR A N 13
ATOM 8398 C CA . THR A 1 31 ? 9.702 -7.710 -24.492 1.00 0.35 31 THR A CA 13
ATOM 8399 C C . THR A 1 31 ? 9.522 -6.247 -24.101 1.00 35.33 31 THR A C 13
ATOM 8400 O O . THR A 1 31 ? 8.420 -5.819 -23.753 1.00 62.24 31 THR A O 13
ATOM 8411 N N . ILE A 1 32 ? 10.609 -5.485 -24.160 1.00 32.33 32 ILE A N 13
ATOM 8412 C CA . ILE A 1 32 ? 10.569 -4.070 -23.813 1.00 61.42 32 ILE A CA 13
ATOM 8413 C C . ILE A 1 32 ? 9.650 -3.299 -24.755 1.00 74.41 32 ILE A C 13
ATOM 8414 O O . ILE A 1 32 ? 9.716 -3.435 -25.976 1.00 51.04 32 ILE A O 13
ATOM 8430 N N . PRO A 1 33 ? 8.771 -2.468 -24.175 1.00 21.23 33 PRO A N 13
ATOM 8431 C CA . PRO A 1 33 ? 7.823 -1.656 -24.944 1.00 73.31 33 PRO A CA 13
ATOM 8432 C C . PRO A 1 33 ? 8.512 -0.542 -25.722 1.00 4.31 33 PRO A C 13
ATOM 8433 O O . PRO A 1 33 ? 8.117 -0.216 -26.842 1.00 73.40 33 PRO A O 13
ATOM 8444 N N . PHE A 1 34 ? 9.545 0.041 -25.123 1.00 12.21 34 PHE A N 13
ATOM 8445 C CA . PHE A 1 34 ? 10.289 1.120 -25.760 1.00 44.34 34 PHE A CA 13
ATOM 8446 C C . PHE A 1 34 ? 10.721 0.725 -27.170 1.00 42.51 34 PHE A C 13
ATOM 8447 O O . PHE A 1 34 ? 11.852 0.289 -27.383 1.00 73.41 34 PHE A O 13
ATOM 8464 N N . LYS A 1 1 ? -13.127 -5.963 15.383 1.00 51.40 1 LYS A N 14
ATOM 8465 C CA . LYS A 1 1 ? -12.062 -5.776 14.405 1.00 13.25 1 LYS A CA 14
ATOM 8466 C C . LYS A 1 1 ? -12.394 -4.634 13.450 1.00 73.22 1 LYS A C 14
ATOM 8467 O O . LYS A 1 1 ? -13.093 -4.828 12.455 1.00 60.02 1 LYS A O 14
ATOM 8486 N N . ARG A 1 2 ? -11.888 -3.445 13.758 1.00 12.24 2 ARG A N 14
ATOM 8487 C CA . ARG A 1 2 ? -12.132 -2.272 12.926 1.00 20.44 2 ARG A CA 14
ATOM 8488 C C . ARG A 1 2 ? -10.888 -1.909 12.122 1.00 4.42 2 ARG A C 14
ATOM 8489 O O . ARG A 1 2 ? -10.981 -1.518 10.957 1.00 62.11 2 ARG A O 14
ATOM 8510 N N . PHE A 1 3 ? -9.724 -2.038 12.750 1.00 52.12 3 PHE A N 14
ATOM 8511 C CA . PHE A 1 3 ? -8.461 -1.721 12.094 1.00 60.43 3 PHE A CA 14
ATOM 8512 C C . PHE A 1 3 ? -8.239 -2.621 10.881 1.00 64.12 3 PHE A C 14
ATOM 8513 O O . PHE A 1 3 ? -7.526 -2.255 9.945 1.00 53.02 3 PHE A O 14
ATOM 8530 N N . LYS A 1 4 ? -8.852 -3.799 10.905 1.00 24.12 4 LYS A N 14
ATOM 8531 C CA . LYS A 1 4 ? -8.722 -4.751 9.809 1.00 55.04 4 LYS A CA 14
ATOM 8532 C C . LYS A 1 4 ? -9.044 -4.091 8.473 1.00 24.10 4 LYS A C 14
ATOM 8533 O O . LYS A 1 4 ? -8.421 -4.391 7.454 1.00 2.54 4 LYS A O 14
ATOM 8552 N N . LYS A 1 5 ? -10.019 -3.188 8.484 1.00 44.10 5 LYS A N 14
ATOM 8553 C CA . LYS A 1 5 ? -10.421 -2.481 7.273 1.00 34.32 5 LYS A CA 14
ATOM 8554 C C . LYS A 1 5 ? -9.363 -1.465 6.860 1.00 42.25 5 LYS A C 14
ATOM 8555 O O . LYS A 1 5 ? -9.174 -1.198 5.672 1.00 15.24 5 LYS A O 14
ATOM 8574 N N . PHE A 1 6 ? -8.672 -0.901 7.845 1.00 2.41 6 PHE A N 14
ATOM 8575 C CA . PHE A 1 6 ? -7.631 0.086 7.582 1.00 31.31 6 PHE A CA 14
ATOM 8576 C C . PHE A 1 6 ? -6.452 -0.549 6.850 1.00 2.22 6 PHE A C 14
ATOM 8577 O O . PHE A 1 6 ? -5.901 0.033 5.916 1.00 1.53 6 PHE A O 14
ATOM 8594 N N . PHE A 1 7 ? -6.070 -1.746 7.282 1.00 14.33 7 PHE A N 14
ATOM 8595 C CA . PHE A 1 7 ? -4.956 -2.460 6.670 1.00 63.01 7 PHE A CA 14
ATOM 8596 C C . PHE A 1 7 ? -5.128 -2.541 5.156 1.00 5.10 7 PHE A C 14
ATOM 8597 O O . PHE A 1 7 ? -4.235 -2.162 4.397 1.00 53.12 7 PHE A O 14
ATOM 8614 N N . LYS A 1 8 ? -6.281 -3.038 4.723 1.00 15.12 8 LYS A N 14
ATOM 8615 C CA . LYS A 1 8 ? -6.573 -3.169 3.301 1.00 74.25 8 LYS A CA 14
ATOM 8616 C C . LYS A 1 8 ? -6.456 -1.823 2.595 1.00 61.04 8 LYS A C 14
ATOM 8617 O O . LYS A 1 8 ? -6.174 -1.760 1.398 1.00 12.30 8 LYS A O 14
ATOM 8636 N N . LYS A 1 9 ? -6.672 -0.746 3.343 1.00 24.42 9 LYS A N 14
ATOM 8637 C CA . LYS A 1 9 ? -6.587 0.600 2.791 1.00 52.11 9 LYS A CA 14
ATOM 8638 C C . LYS A 1 9 ? -5.134 1.053 2.681 1.00 0.33 9 LYS A C 14
ATOM 8639 O O . LYS A 1 9 ? -4.757 1.739 1.731 1.00 11.42 9 LYS A O 14
ATOM 8658 N N . VAL A 1 10 ? -4.323 0.663 3.659 1.00 23.11 10 VAL A N 14
ATOM 8659 C CA . VAL A 1 10 ? -2.911 1.027 3.671 1.00 5.12 10 VAL A CA 14
ATOM 8660 C C . VAL A 1 10 ? -2.164 0.374 2.513 1.00 34.00 10 VAL A C 14
ATOM 8661 O O . VAL A 1 10 ? -1.208 0.935 1.980 1.00 4.53 10 VAL A O 14
ATOM 8674 N N . LYS A 1 11 ? -2.609 -0.818 2.127 1.00 14.22 11 LYS A N 14
ATOM 8675 C CA . LYS A 1 11 ? -1.986 -1.549 1.030 1.00 0.23 11 LYS A CA 14
ATOM 8676 C C . LYS A 1 11 ? -2.143 -0.794 -0.285 1.00 73.05 11 LYS A C 14
ATOM 8677 O O . LYS A 1 11 ? -1.286 -0.874 -1.166 1.00 75.33 11 LYS A O 14
ATOM 8696 N N . LYS A 1 12 ? -3.243 -0.060 -0.414 1.00 12.53 12 LYS A N 14
ATOM 8697 C CA . LYS A 1 12 ? -3.513 0.712 -1.621 1.00 23.41 12 LYS A CA 14
ATOM 8698 C C . LYS A 1 12 ? -2.609 1.939 -1.694 1.00 40.22 12 LYS A C 14
ATOM 8699 O O . LYS A 1 12 ? -1.951 2.177 -2.707 1.00 64.34 12 LYS A O 14
ATOM 8718 N N . SER A 1 13 ? -2.582 2.714 -0.615 1.00 22.21 13 SER A N 14
ATOM 8719 C CA . SER A 1 13 ? -1.762 3.917 -0.559 1.00 5.12 13 SER A CA 14
ATOM 8720 C C . SER A 1 13 ? -0.277 3.564 -0.561 1.00 32.13 13 SER A C 14
ATOM 8721 O O . SER A 1 13 ? 0.486 4.042 -1.401 1.00 33.22 13 SER A O 14
ATOM 8729 N N . VAL A 1 14 ? 0.126 2.722 0.385 1.00 30.53 14 VAL A N 14
ATOM 8730 C CA . VAL A 1 14 ? 1.517 2.302 0.494 1.00 24.42 14 VAL A CA 14
ATOM 8731 C C . VAL A 1 14 ? 2.022 1.725 -0.824 1.00 14.52 14 VAL A C 14
ATOM 8732 O O . VAL A 1 14 ? 3.196 1.865 -1.168 1.00 13.32 14 VAL A O 14
ATOM 8745 N N . LYS A 1 15 ? 1.125 1.075 -1.560 1.00 63.22 15 LYS A N 14
ATOM 8746 C CA . LYS A 1 15 ? 1.477 0.477 -2.842 1.00 64.14 15 LYS A CA 14
ATOM 8747 C C . LYS A 1 15 ? 2.180 1.490 -3.740 1.00 71.33 15 LYS A C 14
ATOM 8748 O O . LYS A 1 15 ? 3.105 1.145 -4.476 1.00 44.41 15 LYS A O 14
ATOM 8767 N N . LYS A 1 16 ? 1.737 2.741 -3.674 1.00 32.11 16 LYS A N 14
ATOM 8768 C CA . LYS A 1 16 ? 2.325 3.805 -4.480 1.00 21.44 16 LYS A CA 14
ATOM 8769 C C . LYS A 1 16 ? 3.816 3.948 -4.187 1.00 75.11 16 LYS A C 14
ATOM 8770 O O . LYS A 1 16 ? 4.622 4.124 -5.100 1.00 71.41 16 LYS A O 14
ATOM 8789 N N . ARG A 1 17 ? 4.173 3.870 -2.909 1.00 40.14 17 ARG A N 14
ATOM 8790 C CA . ARG A 1 17 ? 5.567 3.991 -2.497 1.00 75.34 17 ARG A CA 14
ATOM 8791 C C . ARG A 1 17 ? 6.414 2.882 -3.115 1.00 51.50 17 ARG A C 14
ATOM 8792 O O . ARG A 1 17 ? 7.410 3.151 -3.789 1.00 71.33 17 ARG A O 14
ATOM 8813 N N . LEU A 1 18 ? 6.013 1.638 -2.882 1.00 71.42 18 LEU A N 14
ATOM 8814 C CA . LEU A 1 18 ? 6.735 0.488 -3.415 1.00 71.01 18 LEU A CA 14
ATOM 8815 C C . LEU A 1 18 ? 6.697 0.481 -4.940 1.00 62.30 18 LEU A C 14
ATOM 8816 O O . LEU A 1 18 ? 7.584 -0.071 -5.592 1.00 24.24 18 LEU A O 14
ATOM 8832 N N . LYS A 1 19 ? 5.666 1.100 -5.505 1.00 31.32 19 LYS A N 14
ATOM 8833 C CA . LYS A 1 19 ? 5.514 1.168 -6.953 1.00 1.52 19 LYS A CA 14
ATOM 8834 C C . LYS A 1 19 ? 6.777 1.718 -7.607 1.00 51.45 19 LYS A C 14
ATOM 8835 O O . LYS A 1 19 ? 7.105 1.364 -8.740 1.00 3.31 19 LYS A O 14
ATOM 8854 N N . LYS A 1 20 ? 7.484 2.581 -6.887 1.00 2.13 20 LYS A N 14
ATOM 8855 C CA . LYS A 1 20 ? 8.714 3.177 -7.395 1.00 3.31 20 LYS A CA 14
ATOM 8856 C C . LYS A 1 20 ? 9.886 2.210 -7.256 1.00 0.53 20 LYS A C 14
ATOM 8857 O O . LYS A 1 20 ? 10.812 2.221 -8.067 1.00 13.33 20 LYS A O 14
ATOM 8876 N N . ILE A 1 21 ? 9.837 1.375 -6.223 1.00 44.14 21 ILE A N 14
ATOM 8877 C CA . ILE A 1 21 ? 10.893 0.400 -5.981 1.00 75.32 21 ILE A CA 14
ATOM 8878 C C . ILE A 1 21 ? 10.801 -0.766 -6.959 1.00 1.23 21 ILE A C 14
ATOM 8879 O O . ILE A 1 21 ? 11.797 -1.431 -7.245 1.00 22.55 21 ILE A O 14
ATOM 8895 N N . PHE A 1 22 ? 9.599 -1.008 -7.472 1.00 20.13 22 PHE A N 14
ATOM 8896 C CA . PHE A 1 22 ? 9.377 -2.093 -8.420 1.00 24.01 22 PHE A CA 14
ATOM 8897 C C . PHE A 1 22 ? 9.326 -1.564 -9.851 1.00 25.44 22 PHE A C 14
ATOM 8898 O O . PHE A 1 22 ? 8.664 -2.138 -10.715 1.00 71.31 22 PHE A O 14
ATOM 8915 N N . LYS A 1 23 ? 10.031 -0.464 -10.093 1.00 45.31 23 LYS A N 14
ATOM 8916 C CA . LYS A 1 23 ? 10.069 0.144 -11.418 1.00 31.34 23 LYS A CA 14
ATOM 8917 C C . LYS A 1 23 ? 11.290 -0.330 -12.199 1.00 52.21 23 LYS A C 14
ATOM 8918 O O . LYS A 1 23 ? 11.227 -0.517 -13.415 1.00 44.23 23 LYS A O 14
ATOM 8937 N N . LYS A 1 24 ? 12.399 -0.526 -11.495 1.00 63.51 24 LYS A N 14
ATOM 8938 C CA . LYS A 1 24 ? 13.634 -0.981 -12.122 1.00 72.33 24 LYS A CA 14
ATOM 8939 C C . LYS A 1 24 ? 13.389 -2.232 -12.960 1.00 64.23 24 LYS A C 14
ATOM 8940 O O . LYS A 1 24 ? 12.452 -2.995 -12.722 1.00 43.32 24 LYS A O 14
ATOM 8959 N N . PRO A 1 25 ? 14.252 -2.451 -13.964 1.00 54.22 25 PRO A N 14
ATOM 8960 C CA . PRO A 1 25 ? 14.150 -3.610 -14.856 1.00 55.33 25 PRO A CA 14
ATOM 8961 C C . PRO A 1 25 ? 14.490 -4.918 -14.149 1.00 5.33 25 PRO A C 14
ATOM 8962 O O . PRO A 1 25 ? 15.616 -5.113 -13.692 1.00 2.30 25 PRO A O 14
ATOM 8973 N N . MET A 1 26 ? 13.509 -5.811 -14.062 1.00 41.02 26 MET A N 14
ATOM 8974 C CA . MET A 1 26 ? 13.706 -7.101 -13.412 1.00 62.31 26 MET A CA 14
ATOM 8975 C C . MET A 1 26 ? 14.374 -8.092 -14.361 1.00 2.23 26 MET A C 14
ATOM 8976 O O . MET A 1 26 ? 15.556 -8.404 -14.217 1.00 75.02 26 MET A O 14
ATOM 8990 N N . VAL A 1 27 ? 13.609 -8.583 -15.331 1.00 55.11 27 VAL A N 14
ATOM 8991 C CA . VAL A 1 27 ? 14.126 -9.537 -16.303 1.00 73.22 27 VAL A CA 14
ATOM 8992 C C . VAL A 1 27 ? 15.118 -8.873 -17.251 1.00 52.53 27 VAL A C 14
ATOM 8993 O O . VAL A 1 27 ? 14.906 -7.745 -17.697 1.00 4.11 27 VAL A O 14
ATOM 9006 N N . ILE A 1 28 ? 16.201 -9.580 -17.556 1.00 30.35 28 ILE A N 14
ATOM 9007 C CA . ILE A 1 28 ? 17.226 -9.059 -18.453 1.00 74.31 28 ILE A CA 14
ATOM 9008 C C . ILE A 1 28 ? 17.438 -9.989 -19.643 1.00 34.55 28 ILE A C 14
ATOM 9009 O O . ILE A 1 28 ? 17.459 -11.210 -19.495 1.00 24.32 28 ILE A O 14
ATOM 9025 N N . GLY A 1 29 ? 17.597 -9.401 -20.825 1.00 61.11 29 GLY A N 14
ATOM 9026 C CA . GLY A 1 29 ? 17.808 -10.191 -22.024 1.00 53.21 29 GLY A CA 14
ATOM 9027 C C . GLY A 1 29 ? 16.507 -10.643 -22.657 1.00 32.45 29 GLY A C 14
ATOM 9028 O O . GLY A 1 29 ? 16.323 -11.827 -22.937 1.00 15.20 29 GLY A O 14
ATOM 9032 N N . VAL A 1 30 ? 15.600 -9.697 -22.881 1.00 52.01 30 VAL A N 14
ATOM 9033 C CA . VAL A 1 30 ? 14.309 -10.004 -23.485 1.00 11.52 30 VAL A CA 14
ATOM 9034 C C . VAL A 1 30 ? 13.977 -9.021 -24.602 1.00 54.14 30 VAL A C 14
ATOM 9035 O O . VAL A 1 30 ? 13.805 -7.825 -24.362 1.00 71.04 30 VAL A O 14
ATOM 9048 N N . THR A 1 31 ? 13.887 -9.533 -25.826 1.00 72.23 31 THR A N 14
ATOM 9049 C CA . THR A 1 31 ? 13.576 -8.702 -26.981 1.00 63.03 31 THR A CA 14
ATOM 9050 C C . THR A 1 31 ? 12.527 -9.363 -27.868 1.00 3.21 31 THR A C 14
ATOM 9051 O O . THR A 1 31 ? 12.496 -10.587 -28.002 1.00 11.14 31 THR A O 14
ATOM 9062 N N . ILE A 1 32 ? 11.672 -8.547 -28.474 1.00 25.03 32 ILE A N 14
ATOM 9063 C CA . ILE A 1 32 ? 10.623 -9.053 -29.350 1.00 31.04 32 ILE A CA 14
ATOM 9064 C C . ILE A 1 32 ? 11.211 -9.875 -30.492 1.00 54.00 32 ILE A C 14
ATOM 9065 O O . ILE A 1 32 ? 12.150 -9.460 -31.169 1.00 41.14 32 ILE A O 14
ATOM 9081 N N . PRO A 1 33 ? 10.643 -11.069 -30.714 1.00 73.22 33 PRO A N 14
ATOM 9082 C CA . PRO A 1 33 ? 11.092 -11.975 -31.776 1.00 44.21 33 PRO A CA 14
ATOM 9083 C C . PRO A 1 33 ? 10.756 -11.448 -33.167 1.00 64.14 33 PRO A C 14
ATOM 9084 O O . PRO A 1 33 ? 9.649 -11.646 -33.667 1.00 65.54 33 PRO A O 14
ATOM 9095 N N . PHE A 1 34 ? 11.720 -10.776 -33.788 1.00 4.44 34 PHE A N 14
ATOM 9096 C CA . PHE A 1 34 ? 11.527 -10.219 -35.122 1.00 53.24 34 PHE A CA 14
ATOM 9097 C C . PHE A 1 34 ? 12.647 -10.657 -36.062 1.00 32.12 34 PHE A C 14
ATOM 9098 O O . PHE A 1 34 ? 12.632 -11.771 -36.582 1.00 61.22 34 PHE A O 14
ATOM 9115 N N . LYS A 1 1 ? -10.840 -2.895 17.607 1.00 14.42 1 LYS A N 15
ATOM 9116 C CA . LYS A 1 1 ? -10.178 -3.838 16.713 1.00 71.11 1 LYS A CA 15
ATOM 9117 C C . LYS A 1 1 ? -10.683 -3.678 15.283 1.00 62.24 1 LYS A C 15
ATOM 9118 O O . LYS A 1 1 ? -10.808 -4.657 14.547 1.00 51.15 1 LYS A O 15
ATOM 9137 N N . ARG A 1 2 ? -10.969 -2.440 14.896 1.00 72.10 2 ARG A N 15
ATOM 9138 C CA . ARG A 1 2 ? -11.460 -2.154 13.553 1.00 3.52 2 ARG A CA 15
ATOM 9139 C C . ARG A 1 2 ? -10.307 -1.800 12.617 1.00 32.23 2 ARG A C 15
ATOM 9140 O O . ARG A 1 2 ? -10.518 -1.246 11.538 1.00 24.11 2 ARG A O 15
ATOM 9161 N N . PHE A 1 3 ? -9.090 -2.125 13.037 1.00 5.23 3 PHE A N 15
ATOM 9162 C CA . PHE A 1 3 ? -7.903 -1.840 12.238 1.00 34.41 3 PHE A CA 15
ATOM 9163 C C . PHE A 1 3 ? -7.884 -2.693 10.973 1.00 63.00 3 PHE A C 15
ATOM 9164 O O . PHE A 1 3 ? -7.269 -2.326 9.971 1.00 2.34 3 PHE A O 15
ATOM 9181 N N . LYS A 1 4 ? -8.560 -3.836 11.027 1.00 71.04 4 LYS A N 15
ATOM 9182 C CA . LYS A 1 4 ? -8.621 -4.742 9.886 1.00 31.54 4 LYS A CA 15
ATOM 9183 C C . LYS A 1 4 ? -9.060 -4.003 8.627 1.00 40.24 4 LYS A C 15
ATOM 9184 O O . LYS A 1 4 ? -8.556 -4.265 7.534 1.00 43.13 4 LYS A O 15
ATOM 9203 N N . LYS A 1 5 ? -10.000 -3.079 8.785 1.00 3.55 5 LYS A N 15
ATOM 9204 C CA . LYS A 1 5 ? -10.504 -2.298 7.661 1.00 70.13 5 LYS A CA 15
ATOM 9205 C C . LYS A 1 5 ? -9.429 -1.357 7.127 1.00 52.15 5 LYS A C 15
ATOM 9206 O O . LYS A 1 5 ? -9.386 -1.063 5.932 1.00 73.15 5 LYS A O 15
ATOM 9225 N N . PHE A 1 6 ? -8.562 -0.889 8.018 1.00 53.53 6 PHE A N 15
ATOM 9226 C CA . PHE A 1 6 ? -7.487 0.019 7.634 1.00 12.42 6 PHE A CA 15
ATOM 9227 C C . PHE A 1 6 ? -6.439 -0.704 6.793 1.00 31.11 6 PHE A C 15
ATOM 9228 O O . PHE A 1 6 ? -5.893 -0.141 5.844 1.00 23.21 6 PHE A O 15
ATOM 9245 N N . PHE A 1 7 ? -6.164 -1.954 7.149 1.00 21.30 7 PHE A N 15
ATOM 9246 C CA . PHE A 1 7 ? -5.181 -2.754 6.429 1.00 24.52 7 PHE A CA 15
ATOM 9247 C C . PHE A 1 7 ? -5.467 -2.750 4.930 1.00 13.33 7 PHE A C 15
ATOM 9248 O O . PHE A 1 7 ? -4.575 -2.510 4.117 1.00 62.10 7 PHE A O 15
ATOM 9265 N N . LYS A 1 8 ? -6.718 -3.017 4.573 1.00 52.03 8 LYS A N 15
ATOM 9266 C CA . LYS A 1 8 ? -7.126 -3.043 3.173 1.00 22.51 8 LYS A CA 15
ATOM 9267 C C . LYS A 1 8 ? -6.923 -1.680 2.522 1.00 23.11 8 LYS A C 15
ATOM 9268 O O . LYS A 1 8 ? -6.724 -1.581 1.310 1.00 35.20 8 LYS A O 15
ATOM 9287 N N . LYS A 1 9 ? -6.971 -0.628 3.332 1.00 34.44 9 LYS A N 15
ATOM 9288 C CA . LYS A 1 9 ? -6.791 0.730 2.837 1.00 51.23 9 LYS A CA 15
ATOM 9289 C C . LYS A 1 9 ? -5.312 1.040 2.626 1.00 13.41 9 LYS A C 15
ATOM 9290 O O . LYS A 1 9 ? -4.945 1.758 1.696 1.00 5.35 9 LYS A O 15
ATOM 9309 N N . VAL A 1 10 ? -4.467 0.492 3.493 1.00 34.34 10 VAL A N 15
ATOM 9310 C CA . VAL A 1 10 ? -3.029 0.707 3.400 1.00 41.51 10 VAL A CA 15
ATOM 9311 C C . VAL A 1 10 ? -2.462 0.092 2.125 1.00 11.54 10 VAL A C 15
ATOM 9312 O O . VAL A 1 10 ? -1.456 0.560 1.591 1.00 73.32 10 VAL A O 15
ATOM 9325 N N . LYS A 1 11 ? -3.114 -0.959 1.642 1.00 33.30 11 LYS A N 15
ATOM 9326 C CA . LYS A 1 11 ? -2.678 -1.640 0.429 1.00 11.20 11 LYS A CA 15
ATOM 9327 C C . LYS A 1 11 ? -2.721 -0.696 -0.769 1.00 71.21 11 LYS A C 15
ATOM 9328 O O . LYS A 1 11 ? -1.921 -0.817 -1.697 1.00 22.32 11 LYS A O 15
ATOM 9347 N N . LYS A 1 12 ? -3.659 0.245 -0.742 1.00 32.41 12 LYS A N 15
ATOM 9348 C CA . LYS A 1 12 ? -3.805 1.211 -1.825 1.00 13.14 12 LYS A CA 15
ATOM 9349 C C . LYS A 1 12 ? -2.736 2.294 -1.734 1.00 24.23 12 LYS A C 15
ATOM 9350 O O . LYS A 1 12 ? -2.066 2.601 -2.720 1.00 1.33 12 LYS A O 15
ATOM 9369 N N . SER A 1 13 ? -2.579 2.868 -0.546 1.00 33.14 13 SER A N 15
ATOM 9370 C CA . SER A 1 13 ? -1.592 3.918 -0.328 1.00 2.13 13 SER A CA 15
ATOM 9371 C C . SER A 1 13 ? -0.176 3.380 -0.509 1.00 73.40 13 SER A C 15
ATOM 9372 O O . SER A 1 13 ? 0.605 3.907 -1.301 1.00 42.21 13 SER A O 15
ATOM 9380 N N . VAL A 1 14 ? 0.148 2.324 0.231 1.00 11.40 14 VAL A N 15
ATOM 9381 C CA . VAL A 1 14 ? 1.468 1.711 0.152 1.00 5.12 14 VAL A CA 15
ATOM 9382 C C . VAL A 1 14 ? 1.785 1.269 -1.272 1.00 42.22 14 VAL A C 15
ATOM 9383 O O . VAL A 1 14 ? 2.940 1.288 -1.698 1.00 2.00 14 VAL A O 15
ATOM 9396 N N . LYS A 1 15 ? 0.751 0.871 -2.006 1.00 2.43 15 LYS A N 15
ATOM 9397 C CA . LYS A 1 15 ? 0.917 0.426 -3.384 1.00 50.54 15 LYS A CA 15
ATOM 9398 C C . LYS A 1 15 ? 1.704 1.451 -4.197 1.00 75.00 15 LYS A C 15
ATOM 9399 O O . LYS A 1 15 ? 2.575 1.094 -4.990 1.00 31.44 15 LYS A O 15
ATOM 9418 N N . LYS A 1 16 ? 1.391 2.726 -3.993 1.00 33.11 16 LYS A N 15
ATOM 9419 C CA . LYS A 1 16 ? 2.069 3.803 -4.704 1.00 1.34 16 LYS A CA 15
ATOM 9420 C C . LYS A 1 16 ? 3.539 3.879 -4.303 1.00 24.54 16 LYS A C 15
ATOM 9421 O O . LYS A 1 16 ? 4.400 4.204 -5.120 1.00 71.33 16 LYS A O 15
ATOM 9440 N N . ARG A 1 17 ? 3.819 3.576 -3.039 1.00 0.21 17 ARG A N 15
ATOM 9441 C CA . ARG A 1 17 ? 5.185 3.610 -2.530 1.00 51.31 17 ARG A CA 15
ATOM 9442 C C . ARG A 1 17 ? 6.041 2.537 -3.197 1.00 53.04 17 ARG A C 15
ATOM 9443 O O . ARG A 1 17 ? 7.091 2.832 -3.768 1.00 45.34 17 ARG A O 15
ATOM 9464 N N . LEU A 1 18 ? 5.585 1.292 -3.122 1.00 34.32 18 LEU A N 15
ATOM 9465 C CA . LEU A 1 18 ? 6.308 0.174 -3.718 1.00 51.25 18 LEU A CA 15
ATOM 9466 C C . LEU A 1 18 ? 6.548 0.413 -5.206 1.00 11.21 18 LEU A C 15
ATOM 9467 O O . LEU A 1 18 ? 7.500 -0.111 -5.784 1.00 61.41 18 LEU A O 15
ATOM 9483 N N . LYS A 1 19 ? 5.681 1.210 -5.820 1.00 11.52 19 LYS A N 15
ATOM 9484 C CA . LYS A 1 19 ? 5.800 1.523 -7.239 1.00 11.21 19 LYS A CA 15
ATOM 9485 C C . LYS A 1 19 ? 7.201 2.028 -7.569 1.00 52.14 19 LYS A C 15
ATOM 9486 O O . LYS A 1 19 ? 7.707 1.808 -8.669 1.00 65.14 19 LYS A O 15
ATOM 9505 N N . LYS A 1 20 ? 7.822 2.706 -6.610 1.00 24.33 20 LYS A N 15
ATOM 9506 C CA . LYS A 1 20 ? 9.166 3.240 -6.797 1.00 30.02 20 LYS A CA 15
ATOM 9507 C C . LYS A 1 20 ? 10.213 2.140 -6.654 1.00 55.34 20 LYS A C 15
ATOM 9508 O O . LYS A 1 20 ? 11.251 2.170 -7.315 1.00 71.44 20 LYS A O 15
ATOM 9527 N N . ILE A 1 21 ? 9.932 1.171 -5.790 1.00 44.14 21 ILE A N 15
ATOM 9528 C CA . ILE A 1 21 ? 10.850 0.061 -5.564 1.00 74.40 21 ILE A CA 15
ATOM 9529 C C . ILE A 1 21 ? 10.844 -0.906 -6.742 1.00 74.34 21 ILE A C 15
ATOM 9530 O O . ILE A 1 21 ? 11.832 -1.593 -7.002 1.00 34.42 21 ILE A O 15
ATOM 9546 N N . PHE A 1 22 ? 9.722 -0.955 -7.455 1.00 44.22 22 PHE A N 15
ATOM 9547 C CA . PHE A 1 22 ? 9.588 -1.837 -8.608 1.00 54.31 22 PHE A CA 15
ATOM 9548 C C . PHE A 1 22 ? 9.839 -1.077 -9.907 1.00 63.12 22 PHE A C 15
ATOM 9549 O O . PHE A 1 22 ? 9.321 -1.441 -10.963 1.00 71.43 22 PHE A O 15
ATOM 9566 N N . LYS A 1 23 ? 10.638 -0.019 -9.822 1.00 62.31 23 LYS A N 15
ATOM 9567 C CA . LYS A 1 23 ? 10.962 0.793 -10.988 1.00 54.33 23 LYS A CA 15
ATOM 9568 C C . LYS A 1 23 ? 12.032 0.119 -11.840 1.00 51.25 23 LYS A C 15
ATOM 9569 O O . LYS A 1 23 ? 12.023 0.226 -13.068 1.00 15.43 23 LYS A O 15
ATOM 9588 N N . LYS A 1 24 ? 12.954 -0.576 -11.184 1.00 4.41 24 LYS A N 15
ATOM 9589 C CA . LYS A 1 24 ? 14.030 -1.270 -11.881 1.00 4.23 24 LYS A CA 15
ATOM 9590 C C . LYS A 1 24 ? 13.477 -2.161 -12.987 1.00 53.04 24 LYS A C 15
ATOM 9591 O O . LYS A 1 24 ? 12.328 -2.602 -12.946 1.00 30.24 24 LYS A O 15
ATOM 9610 N N . PRO A 1 25 ? 14.311 -2.435 -14.001 1.00 51.24 25 PRO A N 15
ATOM 9611 C CA . PRO A 1 25 ? 13.926 -3.278 -15.137 1.00 64.22 25 PRO A CA 15
ATOM 9612 C C . PRO A 1 25 ? 13.767 -4.743 -14.744 1.00 34.11 25 PRO A C 15
ATOM 9613 O O . PRO A 1 25 ? 14.428 -5.224 -13.824 1.00 51.42 25 PRO A O 15
ATOM 9624 N N . MET A 1 26 ? 12.886 -5.447 -15.448 1.00 44.02 26 MET A N 15
ATOM 9625 C CA . MET A 1 26 ? 12.642 -6.857 -15.172 1.00 63.42 26 MET A CA 15
ATOM 9626 C C . MET A 1 26 ? 13.779 -7.722 -15.710 1.00 21.04 26 MET A C 15
ATOM 9627 O O . MET A 1 26 ? 14.447 -8.426 -14.953 1.00 23.33 26 MET A O 15
ATOM 9641 N N . VAL A 1 27 ? 13.992 -7.662 -17.020 1.00 62.22 27 VAL A N 15
ATOM 9642 C CA . VAL A 1 27 ? 15.049 -8.439 -17.658 1.00 10.51 27 VAL A CA 15
ATOM 9643 C C . VAL A 1 27 ? 16.415 -8.088 -17.078 1.00 64.31 27 VAL A C 15
ATOM 9644 O O . VAL A 1 27 ? 16.742 -6.914 -16.899 1.00 74.14 27 VAL A O 15
ATOM 9657 N N . ILE A 1 28 ? 17.209 -9.113 -16.788 1.00 74.30 28 ILE A N 15
ATOM 9658 C CA . ILE A 1 28 ? 18.540 -8.914 -16.229 1.00 42.31 28 ILE A CA 15
ATOM 9659 C C . ILE A 1 28 ? 19.621 -9.244 -17.254 1.00 23.54 28 ILE A C 15
ATOM 9660 O O . ILE A 1 28 ? 19.519 -10.229 -17.983 1.00 52.14 28 ILE A O 15
ATOM 9676 N N . GLY A 1 29 ? 20.659 -8.414 -17.300 1.00 12.31 29 GLY A N 15
ATOM 9677 C CA . GLY A 1 29 ? 21.745 -8.635 -18.236 1.00 75.23 29 GLY A CA 15
ATOM 9678 C C . GLY A 1 29 ? 21.690 -7.691 -19.422 1.00 22.42 29 GLY A C 15
ATOM 9679 O O . GLY A 1 29 ? 21.934 -8.096 -20.558 1.00 44.02 29 GLY A O 15
ATOM 9683 N N . VAL A 1 30 ? 21.366 -6.430 -19.157 1.00 54.40 30 VAL A N 15
ATOM 9684 C CA . VAL A 1 30 ? 21.279 -5.426 -20.211 1.00 3.33 30 VAL A CA 15
ATOM 9685 C C . VAL A 1 30 ? 21.755 -4.066 -19.714 1.00 12.43 30 VAL A C 15
ATOM 9686 O O . VAL A 1 30 ? 21.253 -3.545 -18.716 1.00 71.33 30 VAL A O 15
ATOM 9699 N N . THR A 1 31 ? 22.726 -3.491 -20.417 1.00 0.34 31 THR A N 15
ATOM 9700 C CA . THR A 1 31 ? 23.270 -2.190 -20.047 1.00 75.23 31 THR A CA 15
ATOM 9701 C C . THR A 1 31 ? 23.548 -1.340 -21.281 1.00 52.41 31 THR A C 15
ATOM 9702 O O . THR A 1 31 ? 23.931 -1.858 -22.331 1.00 20.54 31 THR A O 15
ATOM 9713 N N . ILE A 1 32 ? 23.353 -0.032 -21.149 1.00 75.21 32 ILE A N 15
ATOM 9714 C CA . ILE A 1 32 ? 23.585 0.890 -22.254 1.00 53.34 32 ILE A CA 15
ATOM 9715 C C . ILE A 1 32 ? 25.009 0.766 -22.784 1.00 32.04 32 ILE A C 15
ATOM 9716 O O . ILE A 1 32 ? 25.981 0.762 -22.028 1.00 11.32 32 ILE A O 15
ATOM 9732 N N . PRO A 1 33 ? 25.138 0.664 -24.115 1.00 23.02 33 PRO A N 15
ATOM 9733 C CA . PRO A 1 33 ? 26.440 0.540 -24.777 1.00 45.30 33 PRO A CA 15
ATOM 9734 C C . PRO A 1 33 ? 27.255 1.827 -24.698 1.00 20.31 33 PRO A C 15
ATOM 9735 O O . PRO A 1 33 ? 26.964 2.801 -25.393 1.00 70.53 33 PRO A O 15
ATOM 9746 N N . PHE A 1 34 ? 28.277 1.824 -23.848 1.00 71.40 34 PHE A N 15
ATOM 9747 C CA . PHE A 1 34 ? 29.134 2.992 -23.679 1.00 13.12 34 PHE A CA 15
ATOM 9748 C C . PHE A 1 34 ? 30.560 2.575 -23.333 1.00 33.42 34 PHE A C 15
ATOM 9749 O O . PHE A 1 34 ? 31.304 2.103 -24.192 1.00 21.44 34 PHE A O 15
ATOM 9766 N N . LYS A 1 1 ? -10.690 -6.835 13.451 1.00 52.11 1 LYS A N 16
ATOM 9767 C CA . LYS A 1 1 ? -10.773 -5.743 14.414 1.00 55.21 1 LYS A CA 16
ATOM 9768 C C . LYS A 1 1 ? -10.965 -4.406 13.705 1.00 4.04 1 LYS A C 16
ATOM 9769 O O . LYS A 1 1 ? -11.194 -4.360 12.497 1.00 64.34 1 LYS A O 16
ATOM 9788 N N . ARG A 1 2 ? -10.867 -3.319 14.466 1.00 60.55 2 ARG A N 16
ATOM 9789 C CA . ARG A 1 2 ? -11.029 -1.981 13.910 1.00 61.50 2 ARG A CA 16
ATOM 9790 C C . ARG A 1 2 ? -9.906 -1.662 12.927 1.00 13.42 2 ARG A C 16
ATOM 9791 O O . ARG A 1 2 ? -10.120 -0.978 11.925 1.00 12.53 2 ARG A O 16
ATOM 9812 N N . PHE A 1 3 ? -8.710 -2.160 13.221 1.00 13.50 3 PHE A N 16
ATOM 9813 C CA . PHE A 1 3 ? -7.553 -1.925 12.365 1.00 2.21 3 PHE A CA 16
ATOM 9814 C C . PHE A 1 3 ? -7.659 -2.734 11.075 1.00 43.33 3 PHE A C 16
ATOM 9815 O O . PHE A 1 3 ? -7.080 -2.369 10.051 1.00 71.10 3 PHE A O 16
ATOM 9832 N N . LYS A 1 4 ? -8.401 -3.834 11.132 1.00 54.23 4 LYS A N 16
ATOM 9833 C CA . LYS A 1 4 ? -8.586 -4.695 9.971 1.00 43.05 4 LYS A CA 16
ATOM 9834 C C . LYS A 1 4 ? -9.047 -3.887 8.762 1.00 51.05 4 LYS A C 16
ATOM 9835 O O . LYS A 1 4 ? -8.634 -4.148 7.632 1.00 21.22 4 LYS A O 16
ATOM 9854 N N . LYS A 1 5 ? -9.906 -2.903 9.007 1.00 52.01 5 LYS A N 16
ATOM 9855 C CA . LYS A 1 5 ? -10.423 -2.054 7.939 1.00 0.40 5 LYS A CA 16
ATOM 9856 C C . LYS A 1 5 ? -9.325 -1.155 7.380 1.00 42.24 5 LYS A C 16
ATOM 9857 O O . LYS A 1 5 ? -9.326 -0.821 6.195 1.00 61.42 5 LYS A O 16
ATOM 9876 N N . PHE A 1 6 ? -8.388 -0.767 8.239 1.00 22.31 6 PHE A N 16
ATOM 9877 C CA . PHE A 1 6 ? -7.284 0.093 7.830 1.00 60.00 6 PHE A CA 16
ATOM 9878 C C . PHE A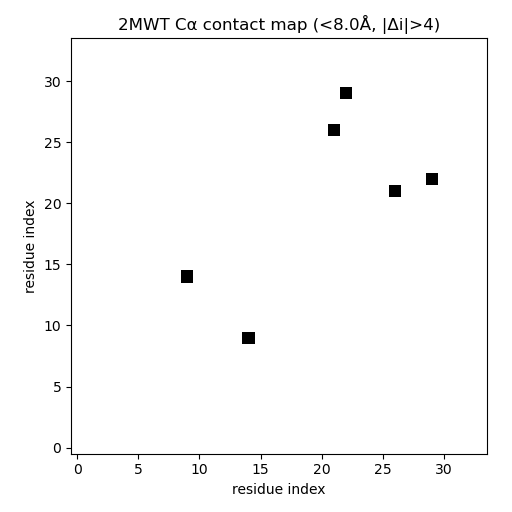 1 6 ? -6.339 -0.646 6.887 1.00 74.31 6 PHE A C 16
ATOM 9879 O O . PHE A 1 6 ? -5.845 -0.077 5.913 1.00 61.41 6 PHE A O 16
ATOM 9896 N N . PHE A 1 7 ? -6.093 -1.918 7.183 1.00 73.33 7 PHE A N 16
ATOM 9897 C CA . PHE A 1 7 ? -5.208 -2.736 6.362 1.00 1.01 7 PHE A CA 16
ATOM 9898 C C . PHE A 1 7 ? -5.615 -2.674 4.893 1.00 60.24 7 PHE A C 16
ATOM 9899 O O . PHE A 1 7 ? -4.793 -2.394 4.020 1.00 72.12 7 PHE A O 16
ATOM 9916 N N . LYS A 1 8 ? -6.890 -2.937 4.627 1.00 11.51 8 LYS A N 16
ATOM 9917 C CA . LYS A 1 8 ? -7.409 -2.910 3.264 1.00 22.50 8 LYS A CA 16
ATOM 9918 C C . LYS A 1 8 ? -7.189 -1.543 2.625 1.00 53.43 8 LYS A C 16
ATOM 9919 O O . LYS A 1 8 ? -7.083 -1.427 1.404 1.00 54.53 8 LYS A O 16
ATOM 9938 N N . LYS A 1 9 ? -7.120 -0.510 3.457 1.00 13.33 9 LYS A N 16
ATOM 9939 C CA . LYS A 1 9 ? -6.911 0.849 2.974 1.00 14.44 9 LYS A CA 16
ATOM 9940 C C . LYS A 1 9 ? -5.437 1.097 2.668 1.00 11.35 9 LYS A C 16
ATOM 9941 O O . LYS A 1 9 ? -5.100 1.797 1.713 1.00 23.11 9 LYS A O 16
ATOM 9960 N N . VAL A 1 10 ? -4.562 0.518 3.485 1.00 73.10 10 VAL A N 16
ATOM 9961 C CA . VAL A 1 10 ? -3.124 0.673 3.299 1.00 13.11 10 VAL A CA 16
ATOM 9962 C C . VAL A 1 10 ? -2.671 0.056 1.981 1.00 3.32 10 VAL A C 16
ATOM 9963 O O . VAL A 1 10 ? -1.682 0.489 1.388 1.00 21.22 10 VAL A O 16
ATOM 9976 N N . LYS A 1 11 ? -3.399 -0.957 1.528 1.00 64.34 11 LYS A N 16
ATOM 9977 C CA . LYS A 1 11 ? -3.073 -1.635 0.277 1.00 20.34 11 LYS A CA 16
ATOM 9978 C C . LYS A 1 11 ? -3.103 -0.659 -0.893 1.00 72.05 11 LYS A C 16
ATOM 9979 O O . LYS A 1 11 ? -2.360 -0.814 -1.864 1.00 22.31 11 LYS A O 16
ATOM 9998 N N . LYS A 1 12 ? -3.965 0.349 -0.798 1.00 25.53 12 LYS A N 16
ATOM 9999 C CA . LYS A 1 12 ? -4.090 1.352 -1.848 1.00 4.35 12 LYS A CA 16
ATOM 10000 C C . LYS A 1 12 ? -2.950 2.364 -1.771 1.00 21.20 12 LYS A C 16
ATOM 10001 O O . LYS A 1 12 ? -2.302 2.659 -2.775 1.00 3.25 12 LYS A O 16
ATOM 10020 N N . SER A 1 13 ? -2.712 2.891 -0.575 1.00 1.12 13 SER A N 16
ATOM 10021 C CA . SER A 1 13 ? -1.653 3.871 -0.368 1.00 32.33 13 SER A CA 16
ATOM 10022 C C . SER A 1 13 ? -0.284 3.259 -0.649 1.00 53.14 13 SER A C 16
ATOM 10023 O O . SER A 1 13 ? 0.485 3.776 -1.460 1.00 3.21 13 SER A O 16
ATOM 10031 N N . VAL A 1 14 ? 0.014 2.154 0.027 1.00 51.52 14 VAL A N 16
ATOM 10032 C CA . VAL A 1 14 ? 1.289 1.470 -0.150 1.00 23.30 14 VAL A CA 16
ATOM 10033 C C . VAL A 1 14 ? 1.493 1.055 -1.602 1.00 44.13 14 VAL A C 16
ATOM 10034 O O . VAL A 1 14 ? 2.620 1.021 -2.098 1.00 71.22 14 VAL A O 16
ATOM 10047 N N . LYS A 1 15 ? 0.396 0.740 -2.281 1.00 62.43 15 LYS A N 16
ATOM 10048 C CA . LYS A 1 15 ? 0.452 0.328 -3.679 1.00 73.04 15 LYS A CA 16
ATOM 10049 C C . LYS A 1 15 ? 1.246 1.331 -4.510 1.00 42.11 15 LYS A C 16
ATOM 10050 O O . LYS A 1 15 ? 1.960 0.955 -5.441 1.00 33.14 15 LYS A O 16
ATOM 10069 N N . LYS A 1 16 ? 1.120 2.608 -4.167 1.00 52.14 16 LYS A N 16
ATOM 10070 C CA . LYS A 1 16 ? 1.827 3.666 -4.879 1.00 63.32 16 LYS A CA 16
ATOM 10071 C C . LYS A 1 16 ? 3.289 3.726 -4.449 1.00 44.24 16 LYS A C 16
ATOM 10072 O O . LYS A 1 16 ? 4.170 4.042 -5.250 1.00 53.03 16 LYS A O 16
ATOM 10091 N N . ARG A 1 17 ? 3.542 3.421 -3.180 1.00 41.13 17 ARG A N 16
ATOM 10092 C CA . ARG A 1 17 ? 4.898 3.441 -2.645 1.00 21.22 17 ARG A CA 16
ATOM 10093 C C . ARG A 1 17 ? 5.764 2.380 -3.318 1.00 32.34 17 ARG A C 16
ATOM 10094 O O . ARG A 1 17 ? 6.913 2.638 -3.678 1.00 51.24 17 ARG A O 16
ATOM 10115 N N . LEU A 1 18 ? 5.206 1.186 -3.483 1.00 72.00 18 LEU A N 16
ATOM 10116 C CA . LEU A 1 18 ? 5.927 0.084 -4.112 1.00 75.13 18 LEU A CA 16
ATOM 10117 C C . LEU A 1 18 ? 6.433 0.484 -5.494 1.00 63.15 18 LEU A C 16
ATOM 10118 O O . LEU A 1 18 ? 7.422 -0.061 -5.986 1.00 54.11 18 LEU A O 16
ATOM 10134 N N . LYS A 1 19 ? 5.750 1.440 -6.115 1.00 22.13 19 LYS A N 16
ATOM 10135 C CA . LYS A 1 19 ? 6.133 1.917 -7.439 1.00 71.41 19 LYS A CA 16
ATOM 10136 C C . LYS A 1 19 ? 7.607 2.305 -7.473 1.00 54.41 19 LYS A C 16
ATOM 10137 O O . LYS A 1 19 ? 8.274 2.165 -8.498 1.00 71.32 19 LYS A O 16
ATOM 10156 N N . LYS A 1 20 ? 8.111 2.794 -6.345 1.00 41.42 20 LYS A N 16
ATOM 10157 C CA . LYS A 1 20 ? 9.508 3.200 -6.244 1.00 54.12 20 LYS A CA 16
ATOM 10158 C C . LYS A 1 20 ? 10.423 1.985 -6.138 1.00 75.41 20 LYS A C 16
ATOM 10159 O O . LYS A 1 20 ? 11.547 1.996 -6.642 1.00 34.12 20 LYS A O 16
ATOM 10178 N N . ILE A 1 21 ? 9.934 0.937 -5.483 1.00 11.13 21 ILE A N 16
ATOM 10179 C CA . ILE A 1 21 ? 10.706 -0.287 -5.314 1.00 43.44 21 ILE A CA 16
ATOM 10180 C C . ILE A 1 21 ? 10.777 -1.076 -6.617 1.00 42.21 21 ILE A C 16
ATOM 10181 O O . ILE A 1 21 ? 11.710 -1.849 -6.837 1.00 74.24 21 ILE A O 16
ATOM 10197 N N . PHE A 1 22 ? 9.786 -0.875 -7.478 1.00 15.40 22 PHE A N 16
ATOM 10198 C CA . PHE A 1 22 ? 9.735 -1.566 -8.761 1.00 21.45 22 PHE A CA 16
ATOM 10199 C C . PHE A 1 22 ? 10.239 -0.666 -9.885 1.00 72.41 22 PHE A C 16
ATOM 10200 O O . PHE A 1 22 ? 9.684 -0.655 -10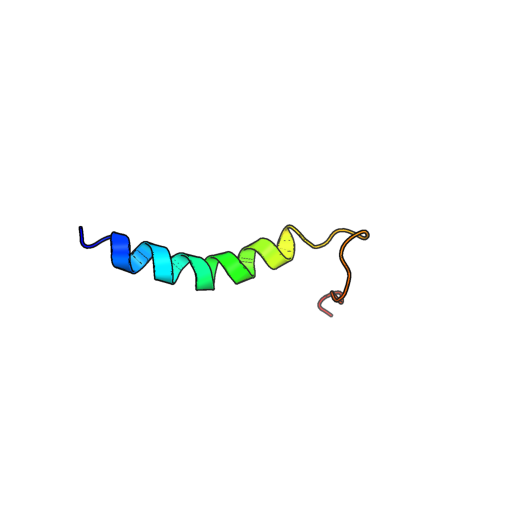.984 1.00 23.20 22 PHE A O 16
ATOM 10217 N N . LYS A 1 23 ? 11.295 0.089 -9.602 1.00 12.22 23 LYS A N 16
ATOM 10218 C CA . LYS A 1 23 ? 11.876 0.993 -10.588 1.00 1.53 23 LYS A CA 16
ATOM 10219 C C . LYS A 1 23 ? 13.043 0.331 -11.312 1.00 43.33 23 LYS A C 16
ATOM 10220 O O . LYS A 1 23 ? 13.901 1.009 -11.878 1.00 20.50 23 LYS A O 16
ATOM 10239 N N . LYS A 1 24 ? 13.069 -0.997 -11.292 1.00 72.52 24 LYS A N 16
ATOM 10240 C CA . LYS A 1 24 ? 14.129 -1.753 -11.949 1.00 41.51 24 LYS A CA 16
ATOM 10241 C C . LYS A 1 24 ? 13.993 -1.673 -13.467 1.00 21.33 24 LYS A C 16
ATOM 10242 O O . LYS A 1 24 ? 12.931 -1.357 -14.002 1.00 62.43 24 LYS A O 16
ATOM 10261 N N . PRO A 1 25 ? 15.092 -1.969 -14.176 1.00 43.24 25 PRO A N 16
ATOM 10262 C CA . PRO A 1 25 ? 15.120 -1.941 -15.642 1.00 34.24 25 PRO A CA 16
ATOM 10263 C C . PRO A 1 25 ? 14.299 -3.068 -16.258 1.00 75.11 25 PRO A C 16
ATOM 10264 O O . PRO A 1 25 ? 14.298 -4.192 -15.760 1.00 24.53 25 PRO A O 16
ATOM 10275 N N . MET A 1 26 ? 13.601 -2.759 -17.346 1.00 12.32 26 MET A N 16
ATOM 10276 C CA . MET A 1 26 ? 12.776 -3.747 -18.032 1.00 51.31 26 MET A CA 16
ATOM 10277 C C . MET A 1 26 ? 13.643 -4.732 -18.809 1.00 64.33 26 MET A C 16
ATOM 10278 O O . MET A 1 26 ? 13.482 -5.947 -18.688 1.00 34.22 26 MET A O 16
ATOM 10292 N N . VAL A 1 27 ? 14.564 -4.201 -19.608 1.00 60.11 27 VAL A N 16
ATOM 10293 C CA . VAL A 1 27 ? 15.457 -5.035 -20.405 1.00 51.12 27 VAL A CA 16
ATOM 10294 C C . VAL A 1 27 ? 16.308 -5.933 -19.516 1.00 45.14 27 VAL A C 16
ATOM 10295 O O . VAL A 1 27 ? 16.696 -5.546 -18.413 1.00 53.21 27 VAL A O 16
ATOM 10308 N N . ILE A 1 28 ? 16.598 -7.136 -20.004 1.00 14.35 28 ILE A N 16
ATOM 10309 C CA . ILE A 1 28 ? 17.405 -8.089 -19.253 1.00 45.45 28 ILE A CA 16
ATOM 10310 C C . ILE A 1 28 ? 18.863 -8.046 -19.700 1.00 53.32 28 ILE A C 16
ATOM 10311 O O . ILE A 1 28 ? 19.158 -8.056 -20.895 1.00 73.40 28 ILE A O 16
ATOM 10327 N N . GLY A 1 29 ? 19.773 -7.999 -18.731 1.00 33.12 29 GLY A N 16
ATOM 10328 C CA . GLY A 1 29 ? 21.188 -7.957 -19.044 1.00 45.43 29 GLY A CA 16
ATOM 10329 C C . GLY A 1 29 ? 21.773 -6.566 -18.902 1.00 13.21 29 GLY A C 16
ATOM 10330 O O . GLY A 1 29 ? 22.501 -6.097 -19.777 1.00 63.54 29 GLY A O 16
ATOM 10334 N N . VAL A 1 30 ? 21.452 -5.900 -17.796 1.00 61.53 30 VAL A N 16
ATOM 10335 C CA . VAL A 1 30 ? 21.950 -4.555 -17.543 1.00 14.45 30 VAL A CA 16
ATOM 10336 C C . VAL A 1 30 ? 22.216 -4.338 -16.057 1.00 23.15 30 VAL A C 16
ATOM 10337 O O . VAL A 1 30 ? 21.334 -4.534 -15.221 1.00 23.55 30 VAL A O 16
ATOM 10350 N N . THR A 1 31 ? 23.440 -3.931 -15.734 1.00 32.42 31 THR A N 16
ATOM 10351 C CA . THR A 1 31 ? 23.824 -3.689 -14.349 1.00 0.12 31 THR A CA 16
ATOM 10352 C C . THR A 1 31 ? 24.415 -2.294 -14.178 1.00 73.41 31 THR A C 16
ATOM 10353 O O . THR A 1 31 ? 25.094 -1.784 -15.070 1.00 53.04 31 THR A O 16
ATOM 10364 N N . ILE A 1 32 ? 24.153 -1.682 -13.029 1.00 34.55 32 ILE A N 16
ATOM 10365 C CA . ILE A 1 32 ? 24.660 -0.346 -12.742 1.00 3.14 32 ILE A CA 16
ATOM 10366 C C . ILE A 1 32 ? 26.179 -0.296 -12.869 1.00 33.04 32 ILE A C 16
ATOM 10367 O O . ILE A 1 32 ? 26.900 -1.137 -12.330 1.00 62.24 32 ILE A O 16
ATOM 10383 N N . PRO A 1 33 ? 26.679 0.714 -13.597 1.00 21.51 33 PRO A N 16
ATOM 10384 C CA . PRO A 1 33 ? 28.118 0.899 -13.810 1.00 54.13 33 PRO A CA 16
ATOM 10385 C C . PRO A 1 33 ? 28.841 1.328 -12.539 1.00 4.22 33 PRO A C 16
ATOM 10386 O O . PRO A 1 33 ? 29.862 0.748 -12.167 1.00 44.14 33 PRO A O 16
ATOM 10397 N N . PHE A 1 34 ? 28.306 2.346 -11.873 1.00 5.35 34 PHE A N 16
ATOM 10398 C CA . PHE A 1 34 ? 28.902 2.853 -10.643 1.00 21.03 34 PHE A CA 16
ATOM 10399 C C . PHE A 1 34 ? 30.387 3.146 -10.837 1.00 61.45 34 PHE A C 16
ATOM 10400 O O . PHE A 1 34 ? 31.158 3.156 -9.879 1.00 41.42 34 PHE A O 16
ATOM 10417 N N . LYS A 1 1 ? -9.610 -2.245 17.272 1.00 52.31 1 LYS A N 17
ATOM 10418 C CA . LYS A 1 1 ? -10.858 -2.948 16.998 1.00 3.22 1 LYS A CA 17
ATOM 10419 C C . LYS A 1 1 ? -11.306 -2.718 15.558 1.00 31.21 1 LYS A C 17
ATOM 10420 O O . LYS A 1 1 ? -11.645 -3.663 14.845 1.00 1.03 1 LYS A O 17
ATOM 10439 N N . ARG A 1 2 ? -11.304 -1.458 15.136 1.00 51.34 2 ARG A N 17
ATOM 10440 C CA . ARG A 1 2 ? -11.711 -1.105 13.781 1.00 65.14 2 ARG A CA 17
ATOM 10441 C C . ARG A 1 2 ? -10.500 -1.011 12.858 1.00 62.23 2 ARG A C 17
ATOM 10442 O O . ARG A 1 2 ? -10.581 -0.447 11.766 1.00 70.24 2 ARG A O 17
ATOM 10463 N N . PHE A 1 3 ? -9.378 -1.566 13.304 1.00 41.03 3 PHE A N 17
ATOM 10464 C CA . PHE A 1 3 ? -8.149 -1.544 12.518 1.00 14.24 3 PHE A CA 17
ATOM 10465 C C . PHE A 1 3 ? -8.277 -2.431 11.283 1.00 45.33 3 PHE A C 17
ATOM 10466 O O . PHE A 1 3 ? -7.597 -2.218 10.279 1.00 72.34 3 PHE A O 17
ATOM 10483 N N . LYS A 1 4 ? -9.151 -3.426 11.365 1.00 32.34 4 LYS A N 17
ATOM 10484 C CA . LYS A 1 4 ? -9.370 -4.347 10.256 1.00 11.10 4 LYS A CA 17
ATOM 10485 C C . LYS A 1 4 ? -9.656 -3.586 8.966 1.00 73.21 4 LYS A C 17
ATOM 10486 O O . LYS A 1 4 ? -9.233 -3.994 7.885 1.00 61.45 4 LYS A O 17
ATOM 10505 N N . LYS A 1 5 ? -10.377 -2.477 9.087 1.00 41.42 5 LYS A N 17
ATOM 10506 C CA . LYS A 1 5 ? -10.718 -1.655 7.930 1.00 20.42 5 LYS A CA 17
ATOM 10507 C C . LYS A 1 5 ? -9.494 -0.904 7.417 1.00 63.22 5 LYS A C 17
ATOM 10508 O O . LYS A 1 5 ? -9.368 -0.647 6.219 1.00 22.30 5 LYS A O 17
ATOM 10527 N N . PHE A 1 6 ? -8.594 -0.554 8.330 1.00 4.12 6 PHE A N 17
ATOM 10528 C CA . PHE A 1 6 ? -7.380 0.168 7.969 1.00 60.22 6 PHE A CA 17
ATOM 10529 C C . PHE A 1 6 ? -6.468 -0.699 7.106 1.00 61.43 6 PHE A C 17
ATOM 10530 O O . PHE A 1 6 ? -5.899 -0.232 6.119 1.00 5.32 6 PHE A O 17
ATOM 10547 N N . PHE A 1 7 ? -6.334 -1.966 7.484 1.00 23.24 7 PHE A N 17
ATOM 10548 C CA . PHE A 1 7 ? -5.490 -2.900 6.747 1.00 52.53 7 PHE A CA 17
ATOM 10549 C C . PHE A 1 7 ? -5.844 -2.896 5.263 1.00 72.11 7 PHE A C 17
ATOM 10550 O O . PHE A 1 7 ? -4.963 -2.890 4.402 1.00 25.35 7 PHE A O 17
ATOM 10567 N N . LYS A 1 8 ? -7.139 -2.900 4.969 1.00 54.10 8 LYS A N 17
ATOM 10568 C CA . LYS A 1 8 ? -7.613 -2.896 3.590 1.00 30.42 8 LYS A CA 17
ATOM 10569 C C . LYS A 1 8 ? -7.281 -1.573 2.905 1.00 72.33 8 LYS A C 17
ATOM 10570 O O . LYS A 1 8 ? -7.130 -1.516 1.685 1.00 50.43 8 LYS A O 17
ATOM 10589 N N . LYS A 1 9 ? -7.170 -0.514 3.697 1.00 25.14 9 LYS A N 17
ATOM 10590 C CA . LYS A 1 9 ? -6.853 0.808 3.169 1.00 55.25 9 LYS A CA 17
ATOM 10591 C C . LYS A 1 9 ? -5.362 0.933 2.873 1.00 13.34 9 LYS A C 17
ATOM 10592 O O . LYS A 1 9 ? -4.964 1.581 1.905 1.00 71.03 9 LYS A O 17
ATOM 10611 N N . VAL A 1 10 ? -4.543 0.310 3.713 1.00 61.43 10 VAL A N 17
ATOM 10612 C CA . VAL A 1 10 ? -3.096 0.350 3.540 1.00 22.41 10 VAL A CA 17
ATOM 10613 C C . VAL A 1 10 ? -2.679 -0.327 2.239 1.00 40.30 10 VAL A C 17
ATOM 10614 O O . VAL A 1 10 ? -1.655 0.015 1.647 1.00 2.15 10 VAL A O 17
ATOM 10627 N N . LYS A 1 11 ? -3.481 -1.290 1.797 1.00 63.55 11 LYS A N 17
ATOM 10628 C CA . LYS A 1 11 ? -3.197 -2.016 0.564 1.00 62.03 11 LYS A CA 17
ATOM 10629 C C . LYS A 1 11 ? -3.134 -1.062 -0.626 1.00 74.54 11 LYS A C 17
ATOM 10630 O O . LYS A 1 11 ? -2.396 -1.296 -1.584 1.00 32.52 11 LYS A O 17
ATOM 10649 N N . LYS A 1 12 ? -3.911 0.013 -0.559 1.00 34.31 12 LYS A N 17
ATOM 10650 C CA . LYS A 1 12 ? -3.942 1.004 -1.628 1.00 63.55 12 LYS A CA 17
ATOM 10651 C C . LYS A 1 12 ? -2.725 1.920 -1.556 1.00 64.42 12 LYS A C 17
ATOM 10652 O O . LYS A 1 12 ? -2.043 2.142 -2.557 1.00 35.32 12 LYS A O 17
ATOM 10671 N N . SER A 1 13 ? -2.456 2.448 -0.366 1.00 75.21 13 SER A N 17
ATOM 10672 C CA . SER A 1 13 ? -1.323 3.342 -0.164 1.00 61.45 13 SER A CA 17
ATOM 10673 C C . SER A 1 13 ? -0.005 2.615 -0.418 1.00 71.34 13 SER A C 17
ATOM 10674 O O . SER A 1 13 ? 0.812 3.052 -1.230 1.00 74.21 13 SER A O 17
ATOM 10682 N N . VAL A 1 14 ? 0.193 1.502 0.280 1.00 21.23 14 VAL A N 17
ATOM 10683 C CA . VAL A 1 14 ? 1.410 0.713 0.131 1.00 23.20 14 VAL A CA 17
ATOM 10684 C C . VAL A 1 14 ? 1.594 0.255 -1.312 1.00 31.24 14 VAL A C 17
ATOM 10685 O O . VAL A 1 14 ? 2.719 0.120 -1.793 1.00 71.13 14 VAL A O 17
ATOM 10698 N N . LYS A 1 15 ? 0.481 0.018 -1.998 1.00 61.21 15 LYS A N 17
ATOM 10699 C CA . LYS A 1 15 ? 0.518 -0.424 -3.387 1.00 4.54 15 LYS A CA 17
ATOM 10700 C C . LYS A 1 15 ? 1.401 0.495 -4.226 1.00 63.53 15 LYS A C 17
ATOM 10701 O O . LYS A 1 15 ? 2.196 0.030 -5.045 1.00 3.44 15 LYS A O 17
ATOM 10720 N N . LYS A 1 16 ? 1.257 1.798 -4.018 1.00 4.22 16 LYS A N 17
ATOM 10721 C CA . LYS A 1 16 ? 2.043 2.782 -4.753 1.00 1.15 16 LYS A CA 17
ATOM 10722 C C . LYS A 1 16 ? 3.502 2.755 -4.309 1.00 23.12 16 LYS A C 17
ATOM 10723 O O . LYS A 1 16 ? 4.401 3.097 -5.077 1.00 42.30 16 LYS A O 17
ATOM 10742 N N . ARG A 1 17 ? 3.730 2.345 -3.065 1.00 50.24 17 ARG A N 17
ATOM 10743 C CA . ARG A 1 17 ? 5.080 2.273 -2.520 1.00 30.25 17 ARG A CA 17
ATOM 10744 C C . ARG A 1 17 ? 5.980 1.416 -3.406 1.00 53.52 17 ARG A C 17
ATOM 10745 O O . ARG A 1 17 ? 7.183 1.660 -3.508 1.00 60.11 17 ARG A O 17
ATOM 10766 N N . LEU A 1 18 ? 5.389 0.413 -4.046 1.00 71.04 18 LEU A N 17
ATOM 10767 C CA . LEU A 1 18 ? 6.137 -0.481 -4.924 1.00 53.31 18 LEU A CA 17
ATOM 10768 C C . LEU A 1 18 ? 6.643 0.265 -6.154 1.00 64.04 18 LEU A C 17
ATOM 10769 O O . LEU A 1 18 ? 7.644 -0.123 -6.760 1.00 12.44 18 LEU A O 17
ATOM 10785 N N . LYS A 1 19 ? 5.949 1.337 -6.519 1.00 54.23 19 LYS A N 17
ATOM 10786 C CA . LYS A 1 19 ? 6.329 2.139 -7.675 1.00 50.42 19 LYS A CA 17
ATOM 10787 C C . LYS A 1 19 ? 7.797 2.545 -7.596 1.00 62.03 19 LYS A C 17
ATOM 10788 O O . LYS A 1 19 ? 8.461 2.716 -8.619 1.00 13.23 19 LYS A O 17
ATOM 10807 N N . LYS A 1 20 ? 8.300 2.697 -6.375 1.00 60.22 20 LYS A N 17
ATOM 10808 C CA . LYS A 1 20 ? 9.690 3.079 -6.162 1.00 51.12 20 LYS A CA 17
ATOM 10809 C C . LYS A 1 20 ? 10.619 1.883 -6.349 1.00 50.41 20 LYS A C 17
ATOM 10810 O O . LYS A 1 20 ? 11.741 2.028 -6.834 1.00 60.54 20 LYS A O 17
ATOM 10829 N N . ILE A 1 21 ? 10.143 0.705 -5.964 1.00 31.04 21 ILE A N 17
ATOM 10830 C CA . ILE A 1 21 ? 10.930 -0.515 -6.092 1.00 51.14 21 ILE A CA 17
ATOM 10831 C C . ILE A 1 21 ? 11.052 -0.940 -7.552 1.00 31.54 21 ILE A C 17
ATOM 10832 O O . ILE A 1 21 ? 12.025 -1.585 -7.943 1.00 30.21 21 ILE A O 17
ATOM 10848 N N . PHE A 1 22 ? 10.058 -0.572 -8.353 1.00 71.04 22 PHE A N 17
ATOM 10849 C CA . PHE A 1 22 ? 10.053 -0.914 -9.771 1.00 63.21 22 PHE A CA 17
ATOM 10850 C C . PHE A 1 22 ? 10.535 0.261 -10.616 1.00 44.11 22 PHE A C 17
ATOM 10851 O O . PHE A 1 22 ? 10.047 0.488 -11.723 1.00 22.15 22 PHE A O 17
ATOM 10868 N N . LYS A 1 23 ? 11.499 1.008 -10.085 1.00 73.13 23 LYS A N 17
ATOM 10869 C CA . LYS A 1 23 ? 12.049 2.161 -10.788 1.00 75.52 23 LYS A CA 17
ATOM 10870 C C . LYS A 1 23 ? 13.067 1.723 -11.837 1.00 31.42 23 LYS A C 17
ATOM 10871 O O . LYS A 1 23 ? 13.176 2.330 -12.902 1.00 32.20 23 LYS A O 17
ATOM 10890 N N . LYS A 1 24 ? 13.809 0.665 -11.528 1.00 43.11 24 LYS A N 17
ATOM 10891 C CA . LYS A 1 24 ? 14.817 0.143 -12.445 1.00 32.04 24 LYS A CA 17
ATOM 10892 C C . LYS A 1 24 ? 14.221 -0.093 -13.830 1.00 3.45 24 LYS A C 17
ATOM 10893 O O . LYS A 1 24 ? 13.019 -0.301 -13.987 1.00 52.14 24 LYS A O 17
ATOM 10912 N N . PRO A 1 25 ? 15.083 -0.063 -14.857 1.00 71.14 25 PRO A N 17
ATOM 10913 C CA . PRO A 1 25 ? 14.665 -0.274 -16.247 1.00 31.02 25 PRO A CA 17
ATOM 10914 C C . PRO A 1 25 ? 14.246 -1.716 -16.513 1.00 52.10 25 PRO A C 17
ATOM 10915 O O . PRO A 1 25 ? 15.086 -2.611 -16.597 1.00 75.45 25 PRO A O 17
ATOM 10926 N N . MET A 1 26 ? 12.941 -1.933 -16.645 1.00 52.12 26 MET A N 17
ATOM 10927 C CA . MET A 1 26 ? 12.411 -3.266 -16.904 1.00 62.51 26 MET A CA 17
ATOM 10928 C C . MET A 1 26 ? 12.404 -3.568 -18.400 1.00 32.14 26 MET A C 17
ATOM 10929 O O . MET A 1 26 ? 13.167 -4.408 -18.877 1.00 60.01 26 MET A O 17
ATOM 10943 N N . VAL A 1 27 ? 11.537 -2.877 -19.134 1.00 24.01 27 VAL A N 17
ATOM 10944 C CA . VAL A 1 27 ? 11.432 -3.071 -20.575 1.00 72.11 27 VAL A CA 17
ATOM 10945 C C . VAL A 1 27 ? 12.733 -2.698 -21.276 1.00 45.43 27 VAL A C 17
ATOM 10946 O O . VAL A 1 27 ? 13.379 -1.711 -20.923 1.00 41.32 27 VAL A O 17
ATOM 10959 N N . ILE A 1 28 ? 13.113 -3.492 -22.271 1.00 75.23 28 ILE A N 17
ATOM 10960 C CA . ILE A 1 28 ? 14.335 -3.245 -23.023 1.00 45.32 28 ILE A CA 17
ATOM 10961 C C . ILE A 1 28 ? 14.055 -3.166 -24.520 1.00 52.41 28 ILE A C 17
ATOM 10962 O O . ILE A 1 28 ? 13.205 -3.887 -25.042 1.00 63.20 28 ILE A O 17
ATOM 10978 N N . GLY A 1 29 ? 14.776 -2.285 -25.207 1.00 41.40 29 GLY A N 17
ATOM 10979 C CA . GLY A 1 29 ? 14.591 -2.129 -26.638 1.00 55.21 29 GLY A CA 17
ATOM 10980 C C . GLY A 1 29 ? 13.506 -1.126 -26.976 1.00 72.22 29 GLY A C 17
ATOM 10981 O O . GLY A 1 29 ? 12.603 -1.418 -27.760 1.00 43.30 29 GLY A O 17
ATOM 10985 N N . VAL A 1 30 ? 13.593 0.060 -26.382 1.00 63.21 30 VAL A N 17
ATOM 10986 C CA . VAL A 1 30 ? 12.611 1.111 -26.624 1.00 63.44 30 VAL A CA 17
ATOM 10987 C C . VAL A 1 30 ? 13.252 2.491 -26.546 1.00 62.20 30 VAL A C 17
ATOM 10988 O O . VAL A 1 30 ? 13.882 2.840 -25.547 1.00 52.44 30 VAL A O 17
ATOM 11001 N N . THR A 1 31 ? 13.088 3.275 -27.608 1.00 10.22 31 THR A N 17
ATOM 11002 C CA . THR A 1 31 ? 13.650 4.618 -27.660 1.00 44.43 31 THR A CA 17
ATOM 11003 C C . THR A 1 31 ? 12.730 5.572 -28.412 1.00 71.33 31 THR A C 17
ATOM 11004 O O . THR A 1 31 ? 12.096 5.190 -29.397 1.00 70.10 31 THR A O 17
ATOM 11015 N N . ILE A 1 32 ? 12.660 6.813 -27.944 1.00 35.44 32 ILE A N 17
ATOM 11016 C CA . ILE A 1 32 ? 11.817 7.821 -28.575 1.00 25.01 32 ILE A CA 17
ATOM 11017 C C . ILE A 1 32 ? 12.142 7.960 -30.058 1.00 24.13 32 ILE A C 17
ATOM 11018 O O . ILE A 1 32 ? 13.301 8.082 -30.456 1.00 41.42 32 ILE A O 17
ATOM 11034 N N . PRO A 1 33 ? 11.097 7.943 -30.897 1.00 14.02 33 PRO A N 17
ATOM 11035 C CA . PRO A 1 33 ? 11.245 8.069 -32.350 1.00 23.43 33 PRO A CA 17
ATOM 11036 C C . PRO A 1 33 ? 11.684 9.467 -32.769 1.00 72.21 33 PRO A C 17
ATOM 11037 O O . PRO A 1 33 ? 12.623 9.626 -33.551 1.00 15.03 33 PRO A O 17
ATOM 11048 N N . PHE A 1 34 ? 11.000 10.479 -32.245 1.00 60.10 34 PHE A N 17
ATOM 11049 C CA . PHE A 1 34 ? 11.320 11.865 -32.566 1.00 13.02 34 PHE A CA 17
ATOM 11050 C C . PHE A 1 34 ? 11.309 12.090 -34.075 1.00 1.44 34 PHE A C 17
ATOM 11051 O O . PHE A 1 34 ? 12.324 11.907 -34.747 1.00 12.22 34 PHE A O 17
ATOM 11068 N N . LYS A 1 1 ? -7.090 -5.837 15.008 1.00 24.34 1 LYS A N 18
ATOM 11069 C CA . LYS A 1 1 ? -8.475 -6.289 15.033 1.00 35.44 1 LYS A CA 18
ATOM 11070 C C . LYS A 1 1 ? -9.373 -5.338 14.247 1.00 64.14 1 LYS A C 18
ATOM 11071 O O . LYS A 1 1 ? -10.055 -5.748 13.308 1.00 71.34 1 LYS A O 18
ATOM 11090 N N . ARG A 1 2 ? -9.364 -4.067 14.634 1.00 21.24 2 ARG A N 18
ATOM 11091 C CA . ARG A 1 2 ? -10.176 -3.058 13.965 1.00 21.44 2 ARG A CA 18
ATOM 11092 C C . ARG A 1 2 ? -9.396 -2.396 12.833 1.00 34.32 2 ARG A C 18
ATOM 11093 O O . ARG A 1 2 ? -9.973 -1.980 11.828 1.00 11.25 2 ARG A O 18
ATOM 11114 N N . PHE A 1 3 ? -8.082 -2.303 13.002 1.00 24.25 3 PHE A N 18
ATOM 11115 C CA . PHE A 1 3 ? -7.222 -1.691 11.996 1.00 15.32 3 PHE A CA 18
ATOM 11116 C C . PHE A 1 3 ? -7.164 -2.548 10.736 1.00 72.34 3 PHE A C 18
ATOM 11117 O O . PHE A 1 3 ? -6.854 -2.057 9.649 1.00 35.41 3 PHE A O 18
ATOM 11134 N N . LYS A 1 4 ? -7.463 -3.834 10.888 1.00 23.22 4 LYS A N 18
ATOM 11135 C CA . LYS A 1 4 ? -7.446 -4.763 9.764 1.00 52.52 4 LYS A CA 18
ATOM 11136 C C . LYS A 1 4 ? -8.278 -4.228 8.603 1.00 5.34 4 LYS A C 18
ATOM 11137 O O . LYS A 1 4 ? -7.828 -4.216 7.457 1.00 73.21 4 LYS A O 18
ATOM 11156 N N . LYS A 1 5 ? -9.493 -3.783 8.908 1.00 42.44 5 LYS A N 18
ATOM 11157 C CA . LYS A 1 5 ? -10.387 -3.242 7.890 1.00 60.21 5 LYS A CA 18
ATOM 11158 C C . LYS A 1 5 ? -9.757 -2.040 7.194 1.00 23.13 5 LYS A C 18
ATOM 11159 O O . LYS A 1 5 ? -10.081 -1.734 6.047 1.00 32.05 5 LYS A O 18
ATOM 11178 N N . PHE A 1 6 ? -8.853 -1.363 7.895 1.00 32.23 6 PHE A N 18
ATOM 11179 C CA . PHE A 1 6 ? -8.178 -0.194 7.345 1.00 65.12 6 PHE A CA 18
ATOM 11180 C C . PHE A 1 6 ? -6.991 -0.609 6.480 1.00 73.31 6 PHE A C 18
ATOM 11181 O O . PHE A 1 6 ? -6.593 0.113 5.566 1.00 64.33 6 PHE A O 18
ATOM 11198 N N . PHE A 1 7 ? -6.431 -1.778 6.775 1.00 41.20 7 PHE A N 18
ATOM 11199 C CA . PHE A 1 7 ? -5.289 -2.290 6.026 1.00 13.23 7 PHE A CA 18
ATOM 11200 C C . PHE A 1 7 ? -5.558 -2.243 4.525 1.00 13.41 7 PHE A C 18
ATOM 11201 O O . PHE A 1 7 ? -4.736 -1.754 3.750 1.00 72.13 7 PHE A O 18
ATOM 11218 N N . LYS A 1 8 ? -6.717 -2.754 4.122 1.00 65.24 8 LYS A N 18
ATOM 11219 C CA . LYS A 1 8 ? -7.097 -2.771 2.714 1.00 43.11 8 LYS A CA 18
ATOM 11220 C C . LYS A 1 8 ? -7.177 -1.354 2.155 1.00 53.02 8 LYS A C 18
ATOM 11221 O O . LYS A 1 8 ? -6.888 -1.120 0.982 1.00 41.22 8 LYS A O 18
ATOM 11240 N N . LYS A 1 9 ? -7.572 -0.410 3.003 1.00 24.02 9 LYS A N 18
ATOM 11241 C CA . LYS A 1 9 ? -7.688 0.985 2.596 1.00 51.34 9 LYS A CA 18
ATOM 11242 C C . LYS A 1 9 ? -6.313 1.596 2.349 1.00 52.10 9 LYS A C 18
ATOM 11243 O O . LYS A 1 9 ? -6.135 2.400 1.433 1.00 4.12 9 LYS A O 18
ATOM 11262 N N . VAL A 1 10 ? -5.342 1.209 3.170 1.00 14.40 10 VAL A N 18
ATOM 11263 C CA . VAL A 1 10 ? -3.982 1.718 3.039 1.00 23.43 10 VAL A CA 18
ATOM 11264 C C . VAL A 1 10 ? -3.235 1.007 1.916 1.00 72.50 10 VAL A C 18
ATOM 11265 O O . VAL A 1 10 ? -2.330 1.572 1.302 1.00 24.32 10 VAL A O 18
ATOM 11278 N N . LYS A 1 11 ? -3.623 -0.237 1.651 1.00 45.20 11 LYS A N 18
ATOM 11279 C CA . LYS A 1 11 ? -2.992 -1.027 0.600 1.00 41.21 11 LYS A CA 18
ATOM 11280 C C . LYS A 1 11 ? -2.944 -0.248 -0.711 1.00 74.13 11 LYS A C 18
ATOM 11281 O O . LYS A 1 11 ? -2.031 -0.425 -1.518 1.00 45.32 11 LYS A O 18
ATOM 11300 N N . LYS A 1 12 ? -3.934 0.614 -0.919 1.00 35.14 12 LYS A N 18
ATOM 11301 C CA . LYS A 1 12 ? -4.005 1.422 -2.131 1.00 30.24 12 LYS A CA 18
ATOM 11302 C C . LYS A 1 12 ? -2.926 2.500 -2.129 1.00 14.13 12 LYS A C 18
ATOM 11303 O O . LYS A 1 12 ? -2.159 2.625 -3.083 1.00 63.12 12 LYS A O 18
ATOM 11322 N N . SER A 1 13 ? -2.873 3.277 -1.051 1.00 73.24 13 SER A N 18
ATOM 11323 C CA . SER A 1 13 ? -1.890 4.345 -0.927 1.00 0.42 13 SER A CA 18
ATOM 11324 C C . SER A 1 13 ? -0.477 3.777 -0.836 1.00 4.20 13 SER A C 18
ATOM 11325 O O . SER A 1 13 ? 0.403 4.141 -1.617 1.00 22.12 13 SER A O 18
ATOM 11333 N N . VAL A 1 14 ? -0.267 2.881 0.123 1.00 1.23 14 VAL A N 18
ATOM 11334 C CA . VAL A 1 14 ? 1.038 2.260 0.317 1.00 30.24 14 VAL A CA 18
ATOM 11335 C C . VAL A 1 14 ? 1.544 1.629 -0.975 1.00 0.12 14 VAL A C 18
ATOM 11336 O O . VAL A 1 14 ? 2.744 1.626 -1.250 1.00 3.25 14 VAL A O 18
ATOM 11349 N N . LYS A 1 15 ? 0.620 1.097 -1.769 1.00 3.23 15 LYS A N 18
ATOM 11350 C CA . LYS A 1 15 ? 0.971 0.465 -3.034 1.00 71.12 15 LYS A CA 18
ATOM 11351 C C . LYS A 1 15 ? 1.843 1.387 -3.880 1.00 30.23 15 LYS A C 18
ATOM 11352 O O . LYS A 1 15 ? 2.825 0.950 -4.483 1.00 33.44 15 LYS A O 18
ATOM 11371 N N . LYS A 1 16 ? 1.482 2.664 -3.920 1.00 33.13 16 LYS A N 18
ATOM 11372 C CA . LYS A 1 16 ? 2.232 3.649 -4.689 1.00 11.11 16 LYS A CA 18
ATOM 11373 C C . LYS A 1 16 ? 3.665 3.763 -4.177 1.00 15.24 16 LYS A C 18
ATOM 11374 O O . LYS A 1 16 ? 4.594 3.993 -4.950 1.00 13.40 16 LYS A O 18
ATOM 11393 N N . ARG A 1 17 ? 3.835 3.598 -2.869 1.00 53.03 17 ARG A N 18
ATOM 11394 C CA . ARG A 1 17 ? 5.154 3.682 -2.255 1.00 24.03 17 ARG A CA 18
ATOM 11395 C C . ARG A 1 17 ? 6.078 2.597 -2.800 1.00 21.12 17 ARG A C 18
ATOM 11396 O O . ARG A 1 17 ? 7.249 2.850 -3.089 1.00 13.12 17 ARG A O 18
ATOM 11417 N N . LEU A 1 18 ? 5.545 1.387 -2.937 1.00 2.32 18 LEU A N 18
ATOM 11418 C CA . LEU A 1 18 ? 6.322 0.263 -3.447 1.00 75.12 18 LEU A CA 18
ATOM 11419 C C . LEU A 1 18 ? 6.610 0.431 -4.935 1.00 20.12 18 LEU A C 18
ATOM 11420 O O . LEU A 1 18 ? 7.585 -0.112 -5.455 1.00 4.30 18 LEU A O 18
ATOM 11436 N N . LYS A 1 19 ? 5.756 1.186 -5.617 1.00 34.04 19 LYS A N 18
ATOM 11437 C CA . LYS A 1 19 ? 5.919 1.430 -7.044 1.00 70.24 19 LYS A CA 18
ATOM 11438 C C . LYS A 1 19 ? 7.327 1.928 -7.354 1.00 54.11 19 LYS A C 18
ATOM 11439 O O . LYS A 1 19 ? 7.860 1.680 -8.436 1.00 45.20 19 LYS A O 18
ATOM 11458 N N . LYS A 1 20 ? 7.924 2.630 -6.398 1.00 43.41 20 LYS A N 18
ATOM 11459 C CA . LYS A 1 20 ? 9.272 3.161 -6.567 1.00 24.25 20 LYS A CA 18
ATOM 11460 C C . LYS A 1 20 ? 10.317 2.066 -6.375 1.00 35.23 20 LYS A C 18
ATOM 11461 O O . LYS A 1 20 ? 11.354 2.063 -7.038 1.00 75.53 20 LYS A O 18
ATOM 11480 N N . ILE A 1 21 ? 10.034 1.139 -5.466 1.00 20.02 21 ILE A N 18
ATOM 11481 C CA . ILE A 1 21 ? 10.949 0.038 -5.189 1.00 75.33 21 ILE A CA 18
ATOM 11482 C C . ILE A 1 21 ? 10.955 -0.971 -6.332 1.00 40.35 21 ILE A C 18
ATOM 11483 O O . ILE A 1 21 ? 11.933 -1.691 -6.534 1.00 44.12 21 ILE A O 18
ATOM 11499 N N . PHE A 1 22 ? 9.858 -1.016 -7.081 1.00 41.23 22 PHE A N 18
ATOM 11500 C CA . PHE A 1 22 ? 9.737 -1.936 -8.205 1.00 71.25 22 PHE A CA 18
ATOM 11501 C C . PHE A 1 22 ? 9.991 -1.217 -9.527 1.00 2.14 22 PHE A C 18
ATOM 11502 O O . PHE A 1 22 ? 9.310 -1.463 -10.523 1.00 64.52 22 PHE A O 18
ATOM 11519 N N . LYS A 1 23 ? 10.976 -0.324 -9.528 1.00 62.02 23 LYS A N 18
ATOM 11520 C CA . LYS A 1 23 ? 11.323 0.432 -10.725 1.00 53.13 23 LYS A CA 18
ATOM 11521 C C . LYS A 1 23 ? 12.102 -0.433 -11.709 1.00 64.12 23 LYS A C 18
ATOM 11522 O O . LYS A 1 23 ? 12.082 -0.192 -12.917 1.00 21.42 23 LYS A O 18
ATOM 11541 N N . LYS A 1 24 ? 12.789 -1.444 -11.186 1.00 61.14 24 LYS A N 18
ATOM 11542 C CA . LYS A 1 24 ? 13.575 -2.348 -12.018 1.00 74.20 24 LYS A CA 18
ATOM 11543 C C . LYS A 1 24 ? 12.696 -3.023 -13.067 1.00 30.22 24 LYS A C 18
ATOM 11544 O O . LYS A 1 24 ? 11.472 -3.079 -12.944 1.00 23.51 24 LYS A O 18
ATOM 11563 N N . PRO A 1 25 ? 13.333 -3.550 -14.123 1.00 43.52 25 PRO A N 18
ATOM 11564 C CA . PRO A 1 25 ? 12.629 -4.232 -15.212 1.00 71.24 25 PRO A CA 18
ATOM 11565 C C . PRO A 1 25 ? 12.043 -5.570 -14.776 1.00 23.33 25 PRO A C 18
ATOM 11566 O O . PRO A 1 25 ? 12.553 -6.212 -13.857 1.00 40.44 25 PRO A O 18
ATOM 11577 N N . MET A 1 26 ? 10.969 -5.986 -15.439 1.00 24.11 26 MET A N 18
ATOM 11578 C CA . MET A 1 26 ? 10.316 -7.250 -15.119 1.00 35.04 26 MET A CA 18
ATOM 11579 C C . MET A 1 26 ? 10.709 -8.334 -16.116 1.00 44.53 26 MET A C 18
ATOM 11580 O O . MET A 1 26 ? 10.068 -8.500 -17.153 1.00 64.11 26 MET A O 18
ATOM 11594 N N . VAL A 1 27 ? 11.770 -9.069 -15.796 1.00 32.50 27 VAL A N 18
ATOM 11595 C CA . VAL A 1 27 ? 12.249 -10.138 -16.664 1.00 21.43 27 VAL A CA 18
ATOM 11596 C C . VAL A 1 27 ? 11.287 -11.320 -16.663 1.00 60.40 27 VAL A C 18
ATOM 11597 O O . VAL A 1 27 ? 10.719 -11.670 -15.628 1.00 55.35 27 VAL A O 18
ATOM 11610 N N . ILE A 1 28 ? 11.108 -11.932 -17.829 1.00 45.42 28 ILE A N 18
ATOM 11611 C CA . ILE A 1 28 ? 10.215 -13.076 -17.963 1.00 22.11 28 ILE A CA 18
ATOM 11612 C C . ILE A 1 28 ? 10.961 -14.296 -18.493 1.00 70.03 28 ILE A C 18
ATOM 11613 O O . ILE A 1 28 ? 11.850 -14.176 -19.335 1.00 52.32 28 ILE A O 18
ATOM 11629 N N . GLY A 1 29 ? 10.590 -15.472 -17.995 1.00 0.20 29 GLY A N 18
ATOM 11630 C CA . GLY A 1 29 ? 11.233 -16.698 -18.432 1.00 32.31 29 GLY A CA 18
ATOM 11631 C C . GLY A 1 29 ? 12.066 -17.336 -17.338 1.00 74.43 29 GLY A C 18
ATOM 11632 O O . GLY A 1 29 ? 12.380 -18.525 -17.402 1.00 33.43 29 GLY A O 18
ATOM 11636 N N . VAL A 1 30 ? 12.428 -16.545 -16.334 1.00 22.33 30 VAL A N 18
ATOM 11637 C CA . VAL A 1 30 ? 13.231 -17.040 -15.222 1.00 22.41 30 VAL A CA 18
ATOM 11638 C C . VAL A 1 30 ? 12.794 -16.408 -13.905 1.00 25.52 30 VAL A C 18
ATOM 11639 O O . VAL A 1 30 ? 12.771 -15.185 -13.767 1.00 40.12 30 VAL A O 18
ATOM 11652 N N . THR A 1 31 ? 12.450 -17.251 -12.935 1.00 41.34 31 THR A N 18
ATOM 11653 C CA . THR A 1 31 ? 12.013 -16.776 -11.629 1.00 3.10 31 THR A CA 18
ATOM 11654 C C . THR A 1 31 ? 13.179 -16.191 -10.840 1.00 5.43 31 THR A C 18
ATOM 11655 O O . THR A 1 31 ? 14.304 -16.686 -10.917 1.00 70.01 31 THR A O 18
ATOM 11666 N N . ILE A 1 32 ? 12.903 -15.135 -10.080 1.00 70.54 32 ILE A N 18
ATOM 11667 C CA . ILE A 1 32 ? 13.930 -14.485 -9.276 1.00 30.14 32 ILE A CA 18
ATOM 11668 C C . ILE A 1 32 ? 14.535 -15.455 -8.267 1.00 74.32 32 ILE A C 18
ATOM 11669 O O . ILE A 1 32 ? 13.829 -16.168 -7.553 1.00 43.11 32 ILE A O 18
ATOM 11685 N N . PRO A 1 33 ? 15.875 -15.485 -8.204 1.00 52.52 33 PRO A N 18
ATOM 11686 C CA . PRO A 1 33 ? 16.605 -16.363 -7.285 1.00 4.21 33 PRO A CA 18
ATOM 11687 C C . PRO A 1 33 ? 16.449 -15.936 -5.829 1.00 54.20 33 PRO A C 18
ATOM 11688 O O . PRO A 1 33 ? 17.070 -14.971 -5.384 1.00 43.41 33 PRO A O 18
ATOM 11699 N N . PHE A 1 34 ? 15.615 -16.661 -5.092 1.00 41.11 34 PHE A N 18
ATOM 11700 C CA . PHE A 1 34 ? 15.377 -16.357 -3.686 1.00 34.23 34 PHE A CA 18
ATOM 11701 C C . PHE A 1 34 ? 15.208 -17.638 -2.873 1.00 42.25 34 PHE A C 18
ATOM 11702 O O . PHE A 1 34 ? 15.571 -17.691 -1.699 1.00 63.53 34 PHE A O 18
ATOM 11719 N N . LYS A 1 1 ? -11.155 -2.517 17.972 1.00 45.43 1 LYS A N 19
ATOM 11720 C CA . LYS A 1 1 ? -10.486 -3.439 17.062 1.00 60.30 1 LYS A CA 19
ATOM 11721 C C . LYS A 1 1 ? -10.980 -3.248 15.631 1.00 4.10 1 LYS A C 19
ATOM 11722 O O . LYS A 1 1 ? -11.267 -4.217 14.930 1.00 63.14 1 LYS A O 19
ATOM 11741 N N . ARG A 1 2 ? -11.076 -1.993 15.206 1.00 5.44 2 ARG A N 19
ATOM 11742 C CA . ARG A 1 2 ? -11.534 -1.675 13.859 1.00 31.14 2 ARG A CA 19
ATOM 11743 C C . ARG A 1 2 ? -10.352 -1.478 12.914 1.00 55.02 2 ARG A C 19
ATOM 11744 O O . ARG A 1 2 ? -10.501 -0.923 11.825 1.00 1.24 2 ARG A O 19
ATOM 11765 N N . PHE A 1 3 ? -9.180 -1.936 13.339 1.00 65.13 3 PHE A N 19
ATOM 11766 C CA . PHE A 1 3 ? -7.972 -1.809 12.531 1.00 71.50 3 PHE A CA 19
ATOM 11767 C C . PHE A 1 3 ? -8.104 -2.591 11.228 1.00 73.12 3 PHE A C 19
ATOM 11768 O O . PHE A 1 3 ? -7.457 -2.273 10.231 1.00 63.32 3 PHE A O 19
ATOM 11785 N N . LYS A 1 4 ? -8.948 -3.618 11.244 1.00 43.41 4 LYS A N 19
ATOM 11786 C CA . LYS A 1 4 ? -9.168 -4.446 10.065 1.00 62.23 4 LYS A CA 19
ATOM 11787 C C . LYS A 1 4 ? -9.507 -3.587 8.851 1.00 11.03 4 LYS A C 19
ATOM 11788 O O . LYS A 1 4 ? -9.090 -3.883 7.731 1.00 23.41 4 LYS A O 19
ATOM 11807 N N . LYS A 1 5 ? -10.266 -2.521 9.081 1.00 51.14 5 LYS A N 19
ATOM 11808 C CA . LYS A 1 5 ? -10.659 -1.615 8.007 1.00 71.42 5 LYS A CA 19
ATOM 11809 C C . LYS A 1 5 ? -9.462 -0.819 7.501 1.00 1.33 5 LYS A C 19
ATOM 11810 O O . LYS A 1 5 ? -9.383 -0.479 6.320 1.00 70.41 5 LYS A O 19
ATOM 11829 N N . PHE A 1 6 ? -8.531 -0.523 8.402 1.00 44.31 6 PHE A N 19
ATOM 11830 C CA . PHE A 1 6 ? -7.336 0.235 8.046 1.00 60.40 6 PHE A CA 19
ATOM 11831 C C . PHE A 1 6 ? -6.439 -0.571 7.112 1.00 72.12 6 PHE A C 19
ATOM 11832 O O . PHE A 1 6 ? -5.884 -0.038 6.151 1.00 14.34 6 PHE A O 19
ATOM 11849 N N . PHE A 1 7 ? -6.300 -1.861 7.402 1.00 22.22 7 PHE A N 19
ATOM 11850 C CA . PHE A 1 7 ? -5.469 -2.742 6.590 1.00 35.43 7 PHE A CA 19
ATOM 11851 C C . PHE A 1 7 ? -5.843 -2.635 5.114 1.00 31.33 7 PHE A C 19
ATOM 11852 O O . PHE A 1 7 ? -4.994 -2.368 4.265 1.00 63.44 7 PHE A O 19
ATOM 11869 N N . LYS A 1 8 ? -7.121 -2.847 4.818 1.00 21.22 8 LYS A N 19
ATOM 11870 C CA . LYS A 1 8 ? -7.610 -2.775 3.446 1.00 30.23 8 LYS A CA 19
ATOM 11871 C C . LYS A 1 8 ? -7.281 -1.423 2.821 1.00 23.42 8 LYS A C 19
ATOM 11872 O O . LYS A 1 8 ? -7.143 -1.307 1.604 1.00 71.20 8 LYS A O 19
ATOM 11891 N N . LYS A 1 9 ? -7.153 -0.403 3.663 1.00 10.44 9 LYS A N 19
ATOM 11892 C CA . LYS A 1 9 ? -6.836 0.942 3.195 1.00 73.51 9 LYS A CA 19
ATOM 11893 C C . LYS A 1 9 ? -5.348 1.076 2.895 1.00 63.21 9 LYS A C 19
ATOM 11894 O O . LYS A 1 9 ? -4.955 1.738 1.933 1.00 63.54 9 LYS A O 19
ATOM 11913 N N . VAL A 1 10 ? -4.521 0.443 3.722 1.00 33.14 10 VAL A N 19
ATOM 11914 C CA . VAL A 1 10 ? -3.075 0.490 3.543 1.00 2.41 10 VAL A CA 19
ATOM 11915 C C . VAL A 1 10 ? -2.659 -0.204 2.252 1.00 62.10 10 VAL A C 19
ATOM 11916 O O . VAL A 1 10 ? -1.639 0.136 1.652 1.00 52.21 10 VAL A O 19
ATOM 11929 N N . LYS A 1 11 ? -3.454 -1.182 1.829 1.00 1.42 11 LYS A N 19
ATOM 11930 C CA . LYS A 1 11 ? -3.170 -1.924 0.607 1.00 24.53 11 LYS A CA 19
ATOM 11931 C C . LYS A 1 11 ? -3.150 -0.996 -0.603 1.00 50.31 11 LYS A C 19
ATOM 11932 O O . LYS A 1 11 ? -2.420 -1.229 -1.566 1.00 25.42 11 LYS A O 19
ATOM 11951 N N . LYS A 1 12 ? -3.957 0.059 -0.546 1.00 43.11 12 LYS A N 19
ATOM 11952 C CA . LYS A 1 12 ? -4.030 1.026 -1.636 1.00 75.34 12 LYS A CA 19
ATOM 11953 C C . LYS A 1 12 ? -2.840 1.978 -1.599 1.00 42.25 12 LYS A C 19
ATOM 11954 O O . LYS A 1 12 ? -2.178 2.198 -2.613 1.00 5.34 12 LYS A O 19
ATOM 11973 N N . SER A 1 13 ? -2.574 2.541 -0.425 1.00 63.01 13 SER A N 19
ATOM 11974 C CA . SER A 1 13 ? -1.465 3.473 -0.258 1.00 24.24 13 SER A CA 19
ATOM 11975 C C . SER A 1 13 ? -0.130 2.778 -0.509 1.00 21.44 13 SER A C 19
ATOM 11976 O O . SER A 1 13 ? 0.666 3.219 -1.337 1.00 42.52 13 SER A O 19
ATOM 11984 N N . VAL A 1 14 ? 0.108 1.689 0.214 1.00 20.45 14 VAL A N 19
ATOM 11985 C CA . VAL A 1 14 ? 1.347 0.931 0.071 1.00 53.32 14 VAL A CA 19
ATOM 11986 C C . VAL A 1 14 ? 1.531 0.447 -1.363 1.00 11.54 14 VAL A C 19
ATOM 11987 O O . VAL A 1 14 ? 2.655 0.334 -1.853 1.00 11.51 14 VAL A O 19
ATOM 12000 N N . LYS A 1 15 ? 0.419 0.162 -2.034 1.00 4.35 15 LYS A N 19
ATOM 12001 C CA . LYS A 1 15 ? 0.456 -0.308 -3.413 1.00 63.52 15 LYS A CA 19
ATOM 12002 C C . LYS A 1 15 ? 1.305 0.616 -4.280 1.00 70.35 15 LYS A C 19
ATOM 12003 O O . LYS A 1 15 ? 2.146 0.158 -5.055 1.00 12.23 15 LYS A O 19
ATOM 12022 N N . LYS A 1 16 ? 1.080 1.918 -4.145 1.00 30.34 16 LYS A N 19
ATOM 12023 C CA . LYS A 1 16 ? 1.826 2.908 -4.914 1.00 34.22 16 LYS A CA 19
ATOM 12024 C C . LYS A 1 16 ? 3.292 2.928 -4.497 1.00 4.32 16 LYS A C 19
ATOM 12025 O O . LYS A 1 16 ? 4.169 3.266 -5.293 1.00 13.21 16 LYS A O 19
ATOM 12044 N N . ARG A 1 17 ? 3.552 2.565 -3.245 1.00 3.30 17 ARG A N 19
ATOM 12045 C CA . ARG A 1 17 ? 4.914 2.542 -2.722 1.00 51.35 17 ARG A CA 19
ATOM 12046 C C . ARG A 1 17 ? 5.807 1.644 -3.574 1.00 4.13 17 ARG A C 19
ATOM 12047 O O . ARG A 1 17 ? 7.001 1.906 -3.728 1.00 72.54 17 ARG A O 19
ATOM 12068 N N . LEU A 1 18 ? 5.222 0.586 -4.124 1.00 15.31 18 LEU A N 19
ATOM 12069 C CA . LEU A 1 18 ? 5.965 -0.350 -4.959 1.00 33.41 18 LEU A CA 19
ATOM 12070 C C . LEU A 1 18 ? 6.551 0.353 -6.178 1.00 54.32 18 LEU A C 19
ATOM 12071 O O . LEU A 1 18 ? 7.561 -0.080 -6.733 1.00 14.11 18 LEU A O 19
ATOM 12087 N N . LYS A 1 19 ? 5.911 1.443 -6.590 1.00 44.02 19 LYS A N 19
ATOM 12088 C CA . LYS A 1 19 ? 6.371 2.211 -7.741 1.00 73.14 19 LYS A CA 19
ATOM 12089 C C . LYS A 1 19 ? 7.848 2.566 -7.604 1.00 50.45 19 LYS A C 19
ATOM 12090 O O . LYS A 1 19 ? 8.565 2.677 -8.599 1.00 51.33 19 LYS A O 19
ATOM 12109 N N . LYS A 1 20 ? 8.297 2.743 -6.367 1.00 32.42 20 LYS A N 19
ATOM 12110 C CA . LYS A 1 20 ? 9.689 3.083 -6.098 1.00 50.21 20 LYS A CA 19
ATOM 12111 C C . LYS A 1 20 ? 10.581 1.850 -6.204 1.00 54.50 20 LYS A C 19
ATOM 12112 O O . LYS A 1 20 ? 11.735 1.942 -6.623 1.00 44.13 20 LYS A O 19
ATOM 12131 N N . ILE A 1 21 ? 10.038 0.699 -5.825 1.00 14.23 21 ILE A N 19
ATOM 12132 C CA . ILE A 1 21 ? 10.784 -0.552 -5.880 1.00 24.21 21 ILE A CA 19
ATOM 12133 C C . ILE A 1 21 ? 10.955 -1.027 -7.318 1.00 41.53 21 ILE A C 19
ATOM 12134 O O . ILE A 1 21 ? 11.900 -1.748 -7.638 1.00 24.31 21 ILE A O 19
ATOM 12150 N N . PHE A 1 22 ? 10.034 -0.616 -8.184 1.00 72.13 22 PHE A N 19
ATOM 12151 C CA . PHE A 1 22 ? 10.082 -0.999 -9.590 1.00 45.14 22 PHE A CA 19
ATOM 12152 C C . PHE A 1 22 ? 10.672 0.123 -10.440 1.00 24.32 22 PHE A C 19
ATOM 12153 O O . PHE A 1 22 ? 10.245 0.350 -11.572 1.00 5.43 22 PHE A O 19
ATOM 12170 N N . LYS A 1 23 ? 11.656 0.822 -9.884 1.00 62.02 23 LYS A N 19
ATOM 12171 C CA . LYS A 1 23 ? 12.307 1.921 -10.589 1.00 71.43 23 LYS A CA 19
ATOM 12172 C C . LYS A 1 23 ? 13.284 1.394 -11.635 1.00 52.44 23 LYS A C 19
ATOM 12173 O O . LYS A 1 23 ? 13.517 2.035 -12.660 1.00 1.20 23 LYS A O 19
ATOM 12192 N N . LYS A 1 24 ? 13.851 0.222 -11.371 1.00 34.03 24 LYS A N 19
ATOM 12193 C CA . LYS A 1 24 ? 14.800 -0.393 -12.290 1.00 62.31 24 LYS A CA 19
ATOM 12194 C C . LYS A 1 24 ? 14.134 -0.719 -13.623 1.00 64.22 24 LYS A C 19
ATOM 12195 O O . LYS A 1 24 ? 12.911 -0.806 -13.729 1.00 11.15 24 LYS A O 19
ATOM 12214 N N . PRO A 1 25 ? 14.956 -0.906 -14.667 1.00 14.12 25 PRO A N 19
ATOM 12215 C CA . PRO A 1 25 ? 14.468 -1.228 -16.011 1.00 11.30 25 PRO A CA 19
ATOM 12216 C C . PRO A 1 25 ? 13.882 -2.633 -16.095 1.00 4.10 25 PRO A C 19
ATOM 12217 O O . PRO A 1 25 ? 14.425 -3.576 -15.519 1.00 72.14 25 PRO A O 19
ATOM 12228 N N . MET A 1 26 ? 12.774 -2.766 -16.815 1.00 1.50 26 MET A N 19
ATOM 12229 C CA . MET A 1 26 ? 12.116 -4.058 -16.976 1.00 3.24 26 MET A CA 19
ATOM 12230 C C . MET A 1 26 ? 12.379 -4.633 -18.363 1.00 11.52 26 MET A C 19
ATOM 12231 O O . MET A 1 26 ? 12.728 -5.805 -18.505 1.00 31.43 26 MET A O 19
ATOM 12245 N N . VAL A 1 27 ? 12.208 -3.801 -19.386 1.00 14.43 27 VAL A N 19
ATOM 12246 C CA . VAL A 1 27 ? 12.427 -4.228 -20.763 1.00 3.41 27 VAL A CA 19
ATOM 12247 C C . VAL A 1 27 ? 12.330 -3.049 -21.725 1.00 43.12 27 VAL A C 19
ATOM 12248 O O . VAL A 1 27 ? 11.505 -2.152 -21.543 1.00 24.44 27 VAL A O 19
ATOM 12261 N N . ILE A 1 28 ? 13.176 -3.057 -22.750 1.00 32.54 28 ILE A N 19
ATOM 12262 C CA . ILE A 1 28 ? 13.184 -1.990 -23.742 1.00 33.11 28 ILE A CA 19
ATOM 12263 C C . ILE A 1 28 ? 12.290 -2.335 -24.929 1.00 64.10 28 ILE A C 19
ATOM 12264 O O . ILE A 1 28 ? 12.418 -3.404 -25.525 1.00 51.21 28 ILE A O 19
ATOM 12280 N N . GLY A 1 29 ? 11.386 -1.421 -25.267 1.00 53.31 29 GLY A N 19
ATOM 12281 C CA . GLY A 1 29 ? 10.484 -1.646 -26.383 1.00 23.54 29 GLY A CA 19
ATOM 12282 C C . GLY A 1 29 ? 9.056 -1.883 -25.935 1.00 60.21 29 GLY A C 19
ATOM 12283 O O . GLY A 1 29 ? 8.423 -2.857 -26.342 1.00 51.24 29 GLY A O 19
ATOM 12287 N N . VAL A 1 30 ? 8.546 -0.989 -25.094 1.00 33.33 30 VAL A N 19
ATOM 12288 C CA . VAL A 1 30 ? 7.182 -1.105 -24.590 1.00 3.22 30 VAL A CA 19
ATOM 12289 C C . VAL A 1 30 ? 6.484 0.250 -24.580 1.00 54.31 30 VAL A C 19
ATOM 12290 O O . VAL A 1 30 ? 6.854 1.147 -23.822 1.00 64.15 30 VAL A O 19
ATOM 12303 N N . THR A 1 31 ? 5.468 0.392 -25.427 1.00 1.15 31 THR A N 19
ATOM 12304 C CA . THR A 1 31 ? 4.718 1.638 -25.516 1.00 55.10 31 THR A CA 19
ATOM 12305 C C . THR A 1 31 ? 3.751 1.782 -24.346 1.00 51.54 31 THR A C 19
ATOM 12306 O O . THR A 1 31 ? 3.159 0.802 -23.893 1.00 62.03 31 THR A O 19
ATOM 12317 N N . ILE A 1 32 ? 3.594 3.010 -23.862 1.00 74.44 32 ILE A N 19
ATOM 12318 C CA . ILE A 1 32 ? 2.697 3.281 -22.746 1.00 21.13 32 ILE A CA 19
ATOM 12319 C C . ILE A 1 32 ? 1.252 2.956 -23.110 1.00 21.52 32 ILE A C 19
ATOM 12320 O O . ILE A 1 32 ? 0.736 3.377 -24.146 1.00 22.54 32 ILE A O 19
ATOM 12336 N N . PRO A 1 33 ? 0.581 2.190 -22.238 1.00 35.42 33 PRO A N 19
ATOM 12337 C CA . PRO A 1 33 ? -0.816 1.792 -22.444 1.00 0.33 33 PRO A CA 19
ATOM 12338 C C . PRO A 1 33 ? -1.779 2.967 -22.305 1.00 72.02 33 PRO A C 19
ATOM 12339 O O . PRO A 1 33 ? -2.774 3.055 -23.026 1.00 32.24 33 PRO A O 19
ATOM 12350 N N . PHE A 1 34 ? -1.477 3.867 -21.375 1.00 31.41 34 PHE A N 19
ATOM 12351 C CA . PHE A 1 34 ? -2.317 5.036 -21.141 1.00 55.10 34 PHE A CA 19
ATOM 12352 C C . PHE A 1 34 ? -1.559 6.321 -21.457 1.00 11.43 34 PHE A C 19
ATOM 12353 O O . PHE A 1 34 ? -1.713 6.895 -22.534 1.00 43.42 34 PHE A O 19
ATOM 12370 N N . LYS A 1 1 ? -9.431 -4.322 18.079 1.00 3.23 1 LYS A N 20
ATOM 12371 C CA . LYS A 1 1 ? -8.878 -3.446 17.052 1.00 34.15 1 LYS A CA 20
ATOM 12372 C C . LYS A 1 1 ? -9.566 -3.678 15.711 1.00 14.23 1 LYS A C 20
ATOM 12373 O O . LYS A 1 1 ? -9.751 -4.818 15.287 1.00 40.32 1 LYS A O 20
ATOM 12392 N N . ARG A 1 2 ? -9.943 -2.588 15.049 1.00 72.24 2 ARG A N 20
ATOM 12393 C CA . ARG A 1 2 ? -10.610 -2.673 13.755 1.00 74.40 2 ARG A CA 20
ATOM 12394 C C . ARG A 1 2 ? -9.687 -2.206 12.634 1.00 25.44 2 ARG A C 20
ATOM 12395 O O . ARG A 1 2 ? -10.136 -1.916 11.526 1.00 3.11 2 ARG A O 20
ATOM 12416 N N . PHE A 1 3 ? -8.393 -2.137 12.932 1.00 3.23 3 PHE A N 20
ATOM 12417 C CA . PHE A 1 3 ? -7.405 -1.703 11.951 1.00 41.22 3 PHE A CA 20
ATOM 12418 C C . PHE A 1 3 ? -7.465 -2.574 10.698 1.00 23.51 3 PHE A C 20
ATOM 12419 O O . PHE A 1 3 ? -7.065 -2.150 9.614 1.00 14.23 3 PHE A O 20
ATOM 12436 N N . LYS A 1 4 ? -7.965 -3.794 10.858 1.00 41.14 4 LYS A N 20
ATOM 12437 C CA . LYS A 1 4 ? -8.077 -4.726 9.741 1.00 32.55 4 LYS A CA 20
ATOM 12438 C C . LYS A 1 4 ? -8.792 -4.078 8.561 1.00 43.31 4 LYS A C 20
ATOM 12439 O O . LYS A 1 4 ? -8.351 -4.191 7.417 1.00 74.43 4 LYS A O 20
ATOM 12458 N N . LYS A 1 5 ? -9.895 -3.395 8.845 1.00 52.51 5 LYS A N 20
ATOM 12459 C CA . LYS A 1 5 ? -10.669 -2.724 7.806 1.00 31.54 5 LYS A CA 20
ATOM 12460 C C . LYS A 1 5 ? -9.852 -1.619 7.146 1.00 63.11 5 LYS A C 20
ATOM 12461 O O . LYS A 1 5 ? -10.069 -1.284 5.981 1.00 32.20 5 LYS A O 20
ATOM 12480 N N . PHE A 1 6 ? -8.908 -1.058 7.896 1.00 34.11 6 PHE A N 20
ATOM 12481 C CA . PHE A 1 6 ? -8.057 0.008 7.382 1.00 13.43 6 PHE A CA 20
ATOM 12482 C C . PHE A 1 6 ? -6.934 -0.560 6.520 1.00 11.31 6 PHE A C 20
ATOM 12483 O O . PHE A 1 6 ? -6.420 0.114 5.627 1.00 54.45 6 PHE A O 20
ATOM 12500 N N . PHE A 1 7 ? -6.556 -1.804 6.795 1.00 54.30 7 PHE A N 20
ATOM 12501 C CA . PHE A 1 7 ? -5.493 -2.464 6.046 1.00 52.22 7 PHE A CA 20
ATOM 12502 C C . PHE A 1 7 ? -5.739 -2.356 4.544 1.00 74.41 7 PHE A C 20
ATOM 12503 O O . PHE A 1 7 ? -4.837 -2.015 3.778 1.00 42.20 7 PHE A O 20
ATOM 12520 N N . LYS A 1 8 ? -6.965 -2.651 4.128 1.00 54.23 8 LYS A N 20
ATOM 12521 C CA . LYS A 1 8 ? -7.333 -2.588 2.718 1.00 20.32 8 LYS A CA 20
ATOM 12522 C C . LYS A 1 8 ? -7.205 -1.165 2.186 1.00 5.14 8 LYS A C 20
ATOM 12523 O O . LYS A 1 8 ? -6.907 -0.955 1.009 1.00 13.31 8 LYS A O 20
ATOM 12542 N N . LYS A 1 9 ? -7.428 -0.189 3.060 1.00 51.51 9 LYS A N 20
ATOM 12543 C CA . LYS A 1 9 ? -7.335 1.215 2.679 1.00 41.32 9 LYS A CA 20
ATOM 12544 C C . LYS A 1 9 ? -5.882 1.624 2.455 1.00 72.44 9 LYS A C 20
ATOM 12545 O O . LYS A 1 9 ? -5.580 2.416 1.562 1.00 73.34 9 LYS A O 20
ATOM 12564 N N . VAL A 1 10 ? -4.986 1.076 3.269 1.00 21.01 10 VAL A N 20
ATOM 12565 C CA . VAL A 1 10 ? -3.564 1.380 3.159 1.00 51.45 10 VAL A CA 20
ATOM 12566 C C . VAL A 1 10 ? -2.920 0.591 2.024 1.00 14.20 10 VAL A C 20
ATOM 12567 O O . VAL A 1 10 ? -1.935 1.029 1.429 1.00 34.23 10 VAL A O 20
ATOM 12580 N N . LYS A 1 11 ? -3.484 -0.575 1.727 1.00 32.34 11 LYS A N 20
ATOM 12581 C CA . LYS A 1 11 ? -2.967 -1.426 0.663 1.00 40.24 11 LYS A CA 20
ATOM 12582 C C . LYS A 1 11 ? -2.798 -0.637 -0.631 1.00 0.11 11 LYS A C 20
ATOM 12583 O O . LYS A 1 11 ? -1.914 -0.928 -1.438 1.00 71.14 11 LYS A O 20
ATOM 12602 N N . LYS A 1 12 ? -3.649 0.365 -0.824 1.00 73.31 12 LYS A N 20
ATOM 12603 C CA . LYS A 1 12 ? -3.593 1.198 -2.018 1.00 5.14 12 LYS A CA 20
ATOM 12604 C C . LYS A 1 12 ? -2.465 2.221 -1.916 1.00 63.22 12 LYS A C 20
ATOM 12605 O O . LYS A 1 12 ? -1.636 2.335 -2.818 1.00 45.23 12 LYS A O 20
ATOM 12624 N N . SER A 1 13 ? -2.441 2.960 -0.811 1.00 63.45 13 SER A N 20
ATOM 12625 C CA . SER A 1 13 ? -1.415 3.973 -0.592 1.00 62.04 13 SER A CA 20
ATOM 12626 C C . SER A 1 13 ? -0.025 3.343 -0.563 1.00 33.34 13 SER A C 20
ATOM 12627 O O . SER A 1 13 ? 0.864 3.738 -1.317 1.00 64.11 13 SER A O 20
ATOM 12635 N N . VAL A 1 14 ? 0.154 2.360 0.314 1.00 14.11 14 VAL A N 20
ATOM 12636 C CA . VAL A 1 14 ? 1.432 1.674 0.443 1.00 63.43 14 VAL A CA 20
ATOM 12637 C C . VAL A 1 14 ? 1.867 1.067 -0.887 1.00 2.01 14 VAL A C 20
ATOM 12638 O O . VAL A 1 14 ? 3.056 1.024 -1.203 1.00 64.43 14 VAL A O 20
ATOM 12651 N N . LYS A 1 15 ? 0.895 0.600 -1.663 1.00 23.23 15 LYS A N 20
ATOM 12652 C CA . LYS A 1 15 ? 1.176 -0.003 -2.961 1.00 14.34 15 LYS A CA 20
ATOM 12653 C C . LYS A 1 15 ? 2.048 0.914 -3.810 1.00 5.11 15 LYS A C 20
ATOM 12654 O O . LYS A 1 15 ? 3.038 0.478 -4.400 1.00 72.32 15 LYS A O 20
ATOM 12673 N N . LYS A 1 16 ? 1.678 2.189 -3.869 1.00 31.15 16 LYS A N 20
ATOM 12674 C CA . LYS A 1 16 ? 2.429 3.171 -4.643 1.00 70.23 16 LYS A CA 20
ATOM 12675 C C . LYS A 1 16 ? 3.841 3.333 -4.092 1.00 23.13 16 LYS A C 20
ATOM 12676 O O . LYS A 1 16 ? 4.793 3.535 -4.847 1.00 54.13 16 LYS A O 20
ATOM 12695 N N . ARG A 1 17 ? 3.972 3.244 -2.773 1.00 14.24 17 ARG A N 20
ATOM 12696 C CA . ARG A 1 17 ? 5.269 3.382 -2.121 1.00 73.41 17 ARG A CA 20
ATOM 12697 C C . ARG A 1 17 ? 6.287 2.423 -2.732 1.00 62.50 17 ARG A C 20
ATOM 12698 O O . ARG A 1 17 ? 7.340 2.844 -3.215 1.00 34.44 17 ARG A O 20
ATOM 12719 N N . LEU A 1 18 ? 5.969 1.133 -2.706 1.00 3.42 18 LEU A 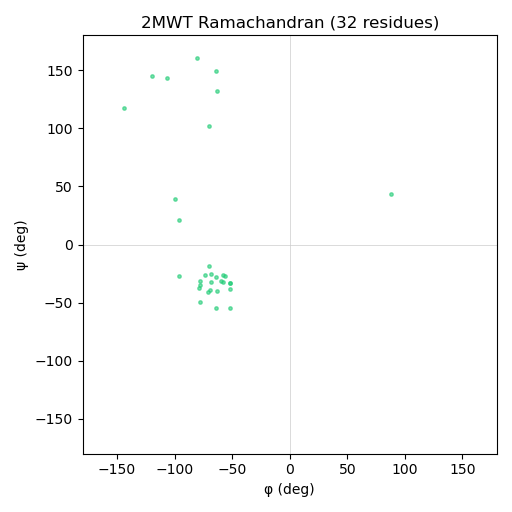N 20
ATOM 12720 C CA . LEU A 1 18 ? 6.856 0.115 -3.256 1.00 43.04 18 LEU A CA 20
ATOM 12721 C C . LEU A 1 18 ? 6.856 0.160 -4.781 1.00 71.23 18 LEU A C 20
ATOM 12722 O O . LEU A 1 18 ? 7.817 -0.262 -5.425 1.00 73.34 18 LEU A O 20
ATOM 12738 N N . LYS A 1 19 ? 5.773 0.674 -5.352 1.00 41.45 19 LYS A N 20
ATOM 12739 C CA . LYS A 1 19 ? 5.648 0.777 -6.801 1.00 44.34 19 LYS A CA 20
ATOM 12740 C C . LYS A 1 19 ? 6.858 1.485 -7.403 1.00 0.23 19 LYS A C 20
ATOM 12741 O O . LYS A 1 19 ? 7.240 1.223 -8.544 1.00 52.22 19 LYS A O 20
ATOM 12760 N N . LYS A 1 20 ? 7.459 2.381 -6.628 1.00 42.42 20 LYS A N 20
ATOM 12761 C CA . LYS A 1 20 ? 8.628 3.125 -7.083 1.00 1.23 20 LYS A CA 20
ATOM 12762 C C . LYS A 1 20 ? 9.892 2.280 -6.961 1.00 54.24 20 LYS A C 20
ATOM 12763 O O . LYS A 1 20 ? 10.812 2.404 -7.770 1.00 62.52 20 LYS A O 20
ATOM 12782 N N . ILE A 1 21 ? 9.928 1.419 -5.950 1.00 30.24 21 ILE A N 20
ATOM 12783 C CA . ILE A 1 21 ? 11.077 0.552 -5.726 1.00 22.42 21 ILE A CA 20
ATOM 12784 C C . ILE A 1 21 ? 11.121 -0.579 -6.749 1.00 34.32 21 ILE A C 20
ATOM 12785 O O . ILE A 1 21 ? 12.184 -1.127 -7.040 1.00 32.14 21 ILE A O 20
ATOM 12801 N N . PHE A 1 22 ? 9.957 -0.923 -7.292 1.00 3.12 22 PHE A N 20
ATOM 12802 C CA . PHE A 1 22 ? 9.861 -1.987 -8.283 1.00 23.41 22 PHE A CA 20
ATOM 12803 C C . PHE A 1 22 ? 9.740 -1.411 -9.690 1.00 22.10 22 PHE A C 20
ATOM 12804 O O . PHE A 1 22 ? 9.176 -2.040 -10.586 1.00 73.40 22 PHE A O 20
ATOM 12821 N N . LYS A 1 23 ? 10.274 -0.209 -9.878 1.00 44.25 23 LYS A N 20
ATOM 12822 C CA . LYS A 1 23 ? 10.229 0.455 -11.177 1.00 70.51 23 LYS A CA 20
ATOM 12823 C C . LYS A 1 23 ? 11.488 0.158 -11.983 1.00 62.25 23 LYS A C 20
ATOM 12824 O O . LYS A 1 23 ? 11.459 0.133 -13.215 1.00 21.14 23 LYS A O 20
ATOM 12843 N N . LYS A 1 24 ? 12.595 -0.069 -11.283 1.00 3.41 24 LYS A N 20
ATOM 12844 C CA . LYS A 1 24 ? 13.865 -0.365 -11.934 1.00 60.33 24 LYS A CA 20
ATOM 12845 C C . LYS A 1 24 ? 13.756 -1.622 -12.792 1.00 42.34 24 LYS A C 20
ATOM 12846 O O . LYS A 1 24 ? 12.854 -2.442 -12.623 1.00 54.41 24 LYS A O 20
ATOM 12865 N N . PRO A 1 25 ? 14.696 -1.779 -13.737 1.00 2.35 25 PRO A N 20
ATOM 12866 C CA . PRO A 1 25 ? 14.727 -2.933 -14.639 1.00 34.41 25 PRO A CA 20
ATOM 12867 C C . PRO A 1 25 ? 15.099 -4.223 -13.917 1.00 31.11 25 PRO A C 20
ATOM 12868 O O . PRO A 1 25 ? 16.260 -4.628 -13.909 1.00 62.40 25 PRO A O 20
ATOM 12879 N N . MET A 1 26 ? 14.104 -4.864 -13.311 1.00 4.01 26 MET A N 20
ATOM 12880 C CA . MET A 1 26 ? 14.328 -6.110 -12.587 1.00 32.04 26 MET A CA 20
ATOM 12881 C C . MET A 1 26 ? 14.764 -7.221 -13.537 1.00 51.04 26 MET A C 20
ATOM 12882 O O . MET A 1 26 ? 15.922 -7.639 -13.529 1.00 74.52 26 MET A O 20
ATOM 12896 N N . VAL A 1 27 ? 13.829 -7.694 -14.355 1.00 64.23 27 VAL A N 20
ATOM 12897 C CA . VAL A 1 27 ? 14.118 -8.755 -15.313 1.00 61.10 27 VAL A CA 20
ATOM 12898 C C . VAL A 1 27 ? 15.083 -8.276 -16.391 1.00 41.45 27 VAL A C 20
ATOM 12899 O O . VAL A 1 27 ? 15.047 -7.114 -16.797 1.00 5.01 27 VAL A O 20
ATOM 12912 N N . ILE A 1 28 ? 15.943 -9.178 -16.852 1.00 1.44 28 ILE A N 20
ATOM 12913 C CA . ILE A 1 28 ? 16.917 -8.847 -17.885 1.00 33.34 28 ILE A CA 20
ATOM 12914 C C . ILE A 1 28 ? 16.362 -9.134 -19.276 1.00 35.33 28 ILE A C 20
ATOM 12915 O O . ILE A 1 28 ? 15.949 -10.254 -19.572 1.00 11.20 28 ILE A O 20
ATOM 12931 N N . GLY A 1 29 ? 16.356 -8.113 -20.127 1.00 30.23 29 GLY A N 20
ATOM 12932 C CA . GLY A 1 29 ? 15.851 -8.276 -21.478 1.00 0.21 29 GLY A CA 20
ATOM 12933 C C . GLY A 1 29 ? 14.511 -7.597 -21.682 1.00 21.54 29 GLY A C 20
ATOM 12934 O O . GLY A 1 29 ? 13.574 -8.202 -22.205 1.00 41.11 29 GLY A O 20
ATOM 12938 N N . VAL A 1 30 ? 14.417 -6.338 -21.266 1.00 54.14 30 VAL A N 20
ATOM 12939 C CA . VAL A 1 30 ? 13.181 -5.577 -21.405 1.00 62.11 30 VAL A CA 20
ATOM 12940 C C . VAL A 1 30 ? 13.469 -4.095 -21.615 1.00 20.32 30 VAL A C 20
ATOM 12941 O O . VAL A 1 30 ? 14.119 -3.454 -20.787 1.00 42.35 30 VAL A O 20
ATOM 12954 N N . THR A 1 31 ? 12.981 -3.554 -22.727 1.00 64.44 31 THR A N 20
ATOM 12955 C CA . THR A 1 31 ? 13.187 -2.147 -23.047 1.00 30.24 31 THR A CA 20
ATOM 12956 C C . THR A 1 31 ? 11.863 -1.452 -23.342 1.00 15.13 31 THR A C 20
ATOM 12957 O O . THR A 1 31 ? 10.959 -2.042 -23.934 1.00 32.30 31 THR A O 20
ATOM 12968 N N . ILE A 1 32 ? 11.755 -0.194 -22.926 1.00 41.12 32 ILE A N 20
ATOM 12969 C CA . ILE A 1 32 ? 10.541 0.582 -23.148 1.00 43.34 32 ILE A CA 20
ATOM 12970 C C . ILE A 1 32 ? 10.222 0.691 -24.636 1.00 61.50 32 ILE A C 20
ATOM 12971 O O . ILE A 1 32 ? 11.080 1.017 -25.457 1.00 13.32 32 ILE A O 20
ATOM 12987 N N . PRO A 1 33 ? 8.960 0.411 -24.993 1.00 60.30 33 PRO A N 20
ATOM 12988 C CA . PRO A 1 33 ? 8.499 0.473 -26.383 1.00 14.05 33 PRO A CA 20
ATOM 12989 C C . PRO A 1 33 ? 8.435 1.903 -26.909 1.00 71.45 33 PRO A C 20
ATOM 12990 O O . PRO A 1 33 ? 7.504 2.648 -26.601 1.00 21.21 33 PRO A O 20
ATOM 13001 N N . PHE A 1 34 ? 9.429 2.279 -27.706 1.00 5.32 34 PHE A N 20
ATOM 13002 C CA . PHE A 1 34 ? 9.487 3.620 -28.275 1.00 41.50 34 PHE A CA 20
ATOM 13003 C C . PHE A 1 34 ? 10.387 3.650 -29.507 1.00 21.21 34 PHE A C 20
ATOM 13004 O O . PHE A 1 34 ? 11.604 3.797 -29.396 1.00 34.43 34 PHE A O 20
#

Sequence (34 aa):
KRFKKFFKKVKKSVKKRLKKIFKKPMVIGVTIPFKRFKKFFKKVKKSVKKRLKKIFKKPMVIGVTIPFKRFKKFFKKVKKSVKKRLKKIFKKPMVIGVTIPFKRFKKFFKKVKKSVKKRLKKIFKKPMVIGVTIPFKRFKKFFKKVKKSVKKRLKKIFKKPMVIGVTIPFKRFKKFFKKVKKSVKKRLKKIFKKPMVIGVTIPFKRFKKFFKKVKKSVKKRLKKIFKKPMVIGVTIPFKRFKKFFKKVKKSVKKRLKKIFKKPMVIGVTIPFKRFKKFFKKVKKSVKKRLKKIFKKPMVIGVTIPFKRFKKFFKKVKKSVKKRLKKIFKKPMVIGVTIPFKRFKKFFKKVKKSVKKRLKKIFKKPMVIGVTIPFKRFKKFFKKVKKSVKKRLKKIFKKPMVIGVTIPFKRFKKFFKKVKKSVKKRLKKIFKKPMVIGVTIPFKRFKKFFKKVKKSVKKRLKKIFKKPMVIGVTIPFKRFKKFFKKVKKSVKKRLKKIFKKPMVIGVTIPFKRFKKFFKKVKKSVKKRLKKIFKKPMVIGVTIPFKRFKKFFKKVKKSVKKRLKKIFKKPMVIGVTIPFKRFKKFFKKVKKSVKKRLKKIFKKPMVIGVTIPFKRFKKFFKKVKKSVKKRLKKIFKKPMVIGVTIPFKRFKKFFKKVKKSVKKRLKKIFKKPMVIGVTIPF

Radius of gyration: 13.58 Å; Cα contacts (8 Å, |Δi|>4): 3; chains: 1; bounding box: 26×20×33 Å

Secondary structure (DSSP, 8-state):
--HHHHHHHHHHHHHHHHHHHT-SSSS-S-----

InterPro domains:
  IPR001894 Cathelicidin-like [PTHR10206] (5-143)
  IPR046350 Cystatin superfamily [SSF54403] (26-120)

Nearest PDB structures (foldseek):
  2mwt-assembly1_A  TM=7.633E-01  e=1.875E-03  Crotalus durissus terrificus
  2mwt-assembly1_A  TM=7.552E-01  e=2.932E-03  Crotalus durissus terrificus
  2mwt-assembly1_A  TM=6.873E-01  e=4.512E-03  Crotalus durissus terrificus
  2mwt-assembly1_A  TM=7.437E-01  e=5.320E-03  Crotalus durissus terrificus
  2mwt-assembly1_A  TM=7.152E-01  e=1.726E-03  Crotalus durissus terrificus

Solvent-accessible surface area: 4141 Å² total; per-residue (Å²): 198,203,150,106,136,125,115,101,137,40,104,133,49,57,127,156,143,66,146,135,120,103,136,121,129,160,48,154,75,66,131,128,112,229

B-factor: mean 38.2, std 22.82, range [0.21, 75.52]

Organism: Crotalus durissus terrificus (NCBI:txid8732)